Protein AF-0000000072493340 (afdb_homodimer)

Foldseek 3Di:
DPDQFAADFCQQQCLLQFHFHLFFAADEAPRFDLLDPVSVVVCVVDPLVRLQQALVSQLVSQCVNVVPAVHQETETRHDQQLQVVQQQWDWDQDPPFGIFTPADADLVCCVVRTNLVGDLCVSNVSSLSSLLVNSNVCSNHHAYEYEHEALVVNNLCRHVRGDDPQSVRVVVCCVPPVPSLVVSNVSVLVSRLVVQLSNQVSGHQEYEYEQPCLLNDDPVCCVRRGLVSVQVSQVSSQVVCVVVVTDDHAYEYENENPPVCLLVQLPCVSHPHQEYEAEPVDFLQNSCVSNVSSHAYEDYAALCLLVDPLVSLLVSLLVVCVSNAGTSYHYYHNHHHDSNRNVVSVNSNNVSSRVNRSVRSD/DPDFFAADFCQVQCLLQFHFHLFFAADEFPRQDLLDPVSVVVCVVDPLVRLQQALVSQLVSQCVNVVPAVHQETETRHDQQLQVVQQQWDWDQDPPFGIFTPADADLVCCVVRTNLVGDLCVSNVSSLSSLLVNSNVCSNHHAYEYEHEALVVNNLCRHVRGDDPQSVRVVVCCVVPVPSLVVSNVSVLVSRLVVQLSNQVSGHQEYEYEQPCLLNDDPVCCVRRGLVSVQVSQVSSQVVCVVVVTDDHAYEYENENPPVCLLVQLPCVRHPHQEYEAEPVDFLQNSCVSNVSSHAYEDYAALCLLVDPLVSSLVSLLVVCVSNAGTSYHYYHNHHHDSNRNVVSVNSNNVSSRVNRSVRSD

Organism: Sarcoptes scabiei (NCBI:txid52283)

Radius of gyration: 26.48 Å; Cα contacts (8 Å, |Δi|>4): 1465; chains: 2; bounding box: 56×81×61 Å

Secondary structure (DSSP, 8-state):
---PPPPS--HHHHHHTT---SS--B--TT-SSTTSHHHHHHHHHS-HHHHHH-HHHHHHHHHHHHHHS--S-EE----TTHHHHHTT--EEEETTTEEEE----STTHHHHHS-TT--HHHHTHHHHHHHHHHHHHTTTSS-EEEEEE-HHHHHHHHHHSB--SS-HHHHHHHHH-HHHHHHHHHHHHHHHHHHHHHHHHHT-SEEEEEETTGGGS-HHHHIIIIIHHHHHHHHHHHHHHHHTT-----EEEEETT-GGGHHHHH-TTT---SEEE--TTS-HHHHHHHHTTSSEEEEEE-GGGGGS-HHHHHHHHHHHHHHH-SSSEEEEESSPPPTTS-HHHHHHHHHHHHHHHHHHH-/---PPPPS--HHHHHHTT---SS--B--TT-SSTTSHHHHHHHHHS-HHHHHH-HHHHHHHHHHHHHHS--S-EE----TTHHHHHTT--EEEETTTEEEE----STTHHHHHS-TT--HHHHTHHHHHHHHHHHHHTTTSS-EEEEEE-HHHHHHHHHHSB--SS-HHHHHHHHH-HHHHHHHHHHHHHHHHHHHHHHHHHT-SEEEEEETTGGGS-HHHHIIIIIHHHHHHHHHHHHHHHHTT-----EEEEETT-GGGHHHHH-TTT---SEEE--TTS-HHHHHHHHTTSSEEEEEE-GGGGGS-HHHHHHHHHHHHHHH-SSSEEEEESSPPPTTS-HHHHHHHHHHHHHHHHHHH-

InterPro domains:
  IPR000257 Uroporphyrinogen decarboxylase (URO-D) [PF01208] (8-356)
  IPR000257 Uroporphyrinogen decarboxylase (URO-D) [PS00906] (25-34)
  IPR000257 Uroporphyrinogen decarboxylase (URO-D) [PS00907] (145-161)
  IPR006361 Uroporphyrinogen decarboxylase HemE [MF_00218] (9-357)
  IPR006361 Uroporphyrinogen decarboxylase HemE [TIGR01464] (12-355)
  IPR006361 Uroporphyrinogen decarboxylase HemE [cd00717] (13-355)
  IPR038071 UROD/MetE-like superfamily [G3DSA:3.20.20.210] (1-362)
  IPR038071 UROD/MetE-like superfamily [SSF51726] (4-359)

Solvent-accessible surface area (backbone atoms only — not comparable to full-atom values): 36366 Å² total; per-residue (Å²): 130,87,81,70,51,66,74,72,35,58,53,42,61,36,18,34,75,55,37,88,48,81,40,32,26,36,43,56,48,60,58,59,43,61,33,35,70,69,44,45,56,52,49,76,78,35,54,72,64,54,30,36,59,30,28,70,48,14,26,51,46,32,49,52,45,59,76,75,34,91,54,37,42,38,51,66,45,68,65,58,59,55,59,55,35,53,28,56,39,57,68,46,80,40,87,98,75,42,58,38,33,69,41,46,87,49,77,71,37,59,71,73,54,38,43,82,82,56,56,63,65,70,64,44,40,38,52,33,50,15,38,35,51,34,40,52,71,45,58,10,56,36,43,37,28,34,70,41,42,27,40,46,36,45,50,37,34,44,35,55,17,26,87,66,98,67,49,58,59,38,44,31,38,54,51,62,36,47,67,58,48,51,51,51,37,51,52,42,37,54,53,46,33,53,51,53,48,47,32,42,76,29,47,30,52,30,36,35,37,38,26,70,54,39,52,74,40,26,58,68,55,34,47,69,63,35,48,55,54,53,29,49,37,36,47,51,34,52,52,49,29,56,75,69,69,44,77,90,54,50,31,32,39,31,46,36,64,36,70,72,42,48,60,66,70,29,38,51,87,72,31,57,52,25,24,40,38,41,31,39,50,55,54,51,63,58,51,50,61,59,28,63,80,58,36,11,40,30,25,30,45,50,42,50,49,47,56,23,55,63,68,59,34,36,49,53,39,39,52,51,43,63,56,57,46,54,65,27,30,35,43,27,38,27,46,50,56,54,54,84,39,56,56,67,40,52,43,44,51,53,52,28,40,41,54,46,24,35,57,72,71,104,128,86,79,70,51,66,74,72,36,58,53,42,61,35,17,33,74,55,36,87,48,81,40,33,28,37,45,55,48,60,58,58,43,63,33,35,68,70,45,44,55,52,49,76,78,34,54,73,64,53,32,38,60,29,29,68,49,13,26,52,45,30,47,50,46,61,76,76,34,92,54,39,43,36,53,64,47,67,66,59,60,53,59,57,38,53,28,55,40,56,70,45,79,40,88,98,75,41,59,36,32,69,40,46,88,49,76,70,36,58,71,72,55,39,42,81,82,57,54,63,66,71,64,45,40,37,51,33,49,14,37,35,51,34,42,52,73,44,57,12,58,37,43,36,30,34,72,43,43,27,39,47,36,48,50,37,34,44,36,54,16,27,86,66,96,67,49,57,60,39,42,30,37,54,52,64,35,47,68,58,48,50,51,52,38,50,52,42,36,54,52,46,33,53,51,54,47,48,33,41,75,30,48,31,51,29,38,36,38,37,26,70,53,39,52,74,39,26,58,68,55,35,48,70,63,35,47,55,53,54,28,50,37,37,49,50,35,53,51,50,28,56,74,67,71,45,77,90,51,50,32,32,39,32,46,37,65,36,72,71,41,50,58,67,68,30,37,53,89,72,31,54,52,25,25,39,38,42,32,39,50,55,55,50,64,58,51,51,62,60,28,62,81,59,34,11,40,31,25,30,47,50,44,50,49,47,56,24,54,64,69,58,34,36,49,54,38,40,51,51,43,64,57,58,46,55,63,26,28,35,42,28,36,26,45,51,57,55,55,84,38,56,55,68,39,52,42,41,51,52,48,28,38,42,53,47,26,35,56,71,71,104

Sequence (724 aa):
MSEFPQLKNDTIIKAAFGEKTPYVPVWIMRQAGRYLPEFRELRQHHSFFDICETPELACQATLMPLRRFALDAAIIFCDILVIPKALGLNVRMVEGIGPVVDALENPSQIKTKLKLENDIDTELDYVYKAITLARHSLEGSVPLIGFAGSPFTLMSYMIEGQGSKTLSKVKRWLYQHPDECHQLLNLLTERIIQFLVSQVRAGAQLLQIFESNAFHLGPKQFNEFSMIYLNKISISVREKLQNDGLSNVPLILFAKGAHYALEALCDDSIHQYNVIGIDWTIAPEQAKTIANNRVTLQGNLDPCALYANQDDLDYLVEEMVNQFGTNRYIANLGHGIYPDVPWEHVTTFVNAVHKYSKRLNNMSEFPQLKNDTIIKAAFGEKTPYVPVWIMRQAGRYLPEFRELRQHHSFFDICETPELACQATLMPLRRFALDAAIIFCDILVIPKALGLNVRMVEGIGPVVDALENPSQIKTKLKLENDIDTELDYVYKAITLARHSLEGSVPLIGFAGSPFTLMSYMIEGQGSKTLSKVKRWLYQHPDECHQLLNLLTERIIQFLVSQVRAGAQLLQIFESNAFHLGPKQFNEFSMIYLNKISISVREKLQNDGLSNVPLILFAKGAHYALEALCDDSIHQYNVIGIDWTIAPEQAKTIANNRVTLQGNLDPCALYANQDDLDYLVEEMVNQFGTNRYIANLGHGIYPDVPWEHVTTFVNAVHKYSKRLNN

pLDDT: mean 97.13, std 4.64, range [38.53, 98.94]

Structure (mmCIF, N/CA/C/O backbone):
data_AF-0000000072493340-model_v1
#
loop_
_entity.id
_entity.type
_entity.pdbx_description
1 polymer 'Uroporphyrinogen decarboxylase'
#
loop_
_atom_site.group_PDB
_atom_site.id
_atom_site.type_symbol
_atom_site.label_atom_id
_atom_site.label_alt_id
_atom_site.label_comp_id
_atom_site.label_asym_id
_atom_site.label_entity_id
_atom_site.label_seq_id
_atom_site.pdbx_PDB_ins_code
_atom_site.Cartn_x
_atom_site.Cartn_y
_atom_site.Cartn_z
_atom_site.occupancy
_atom_site.B_iso_or_equiv
_atom_site.auth_seq_id
_atom_site.auth_comp_id
_atom_site.auth_asym_id
_atom_site.auth_atom_id
_atom_site.pdbx_PDB_model_num
ATOM 1 N N . MET A 1 1 ? -1.905 -41.156 -21.438 1 39.22 1 MET A N 1
ATOM 2 C CA . MET A 1 1 ? -1.564 -39.875 -20.844 1 39.22 1 MET A CA 1
ATOM 3 C C . MET A 1 1 ? -0.053 -39.719 -20.703 1 39.22 1 MET A C 1
ATOM 5 O O . MET A 1 1 ? 0.602 -40.531 -20.062 1 39.22 1 MET A O 1
ATOM 9 N N . SER A 1 2 ? 0.597 -39.219 -21.688 1 50.75 2 SER A N 1
ATOM 10 C CA . SER A 1 2 ? 2.043 -39.188 -21.875 1 50.75 2 SER A CA 1
ATOM 11 C C . SER A 1 2 ? 2.766 -38.75 -20.609 1 50.75 2 SER A C 1
ATOM 13 O O . SER A 1 2 ? 2.359 -37.781 -19.969 1 50.75 2 SER A O 1
ATOM 15 N N . GLU A 1 3 ? 3.578 -39.562 -19.875 1 83.19 3 GLU A N 1
ATOM 16 C CA . GLU A 1 3 ? 4.328 -39.531 -18.625 1 83.19 3 GLU A CA 1
ATOM 17 C C . GLU A 1 3 ? 5.297 -38.344 -18.609 1 83.19 3 GLU A C 1
ATOM 19 O O . GLU A 1 3 ? 6.043 -38.125 -19.578 1 83.19 3 GLU A O 1
ATOM 24 N N . PHE A 1 4 ? 5.051 -37.188 -17.906 1 94.81 4 PHE A N 1
ATOM 25 C CA . PHE A 1 4 ? 5.957 -36.062 -17.703 1 94.81 4 PHE A CA 1
ATOM 26 C C . PHE A 1 4 ? 7.328 -36.562 -17.25 1 94.81 4 PHE A C 1
ATOM 28 O O . PHE A 1 4 ? 7.434 -37.594 -16.609 1 94.81 4 PHE A O 1
ATOM 35 N N . PRO A 1 5 ? 8.352 -35.906 -17.75 1 96.44 5 PRO A N 1
ATOM 36 C CA . PRO A 1 5 ? 9.68 -36.25 -17.25 1 96.44 5 PRO A CA 1
ATOM 37 C C . PRO A 1 5 ? 9.75 -36.281 -15.727 1 96.44 5 PRO A C 1
ATOM 39 O O . PRO A 1 5 ? 9.086 -35.5 -15.055 1 96.44 5 PRO A O 1
ATOM 42 N N . GLN A 1 6 ? 10.633 -37.156 -15.297 1 96.19 6 GLN A N 1
ATOM 43 C CA . GLN A 1 6 ? 10.797 -37.312 -13.852 1 96.19 6 GLN A CA 1
ATOM 44 C C . GLN A 1 6 ? 11.477 -36.062 -13.258 1 96.19 6 GLN A C 1
ATOM 46 O O . GLN A 1 6 ? 12.438 -35.562 -13.828 1 96.19 6 GLN A O 1
ATOM 51 N N . LEU A 1 7 ? 10.992 -35.719 -12.164 1 96.75 7 LEU A N 1
ATOM 52 C CA . LEU A 1 7 ? 11.531 -34.531 -11.484 1 96.75 7 LEU A CA 1
ATOM 53 C C . LEU A 1 7 ? 12.914 -34.812 -10.906 1 96.75 7 LEU A C 1
ATOM 55 O O . LEU A 1 7 ? 13.109 -35.844 -10.219 1 96.75 7 LEU A O 1
ATOM 59 N N . LYS A 1 8 ? 13.859 -33.969 -11.133 1 97.81 8 LYS A N 1
ATOM 60 C CA . LYS A 1 8 ? 15.234 -34.094 -10.664 1 97.81 8 LYS A CA 1
ATOM 61 C C . LYS A 1 8 ? 15.5 -33.219 -9.445 1 97.81 8 LYS A C 1
ATOM 63 O O . LYS A 1 8 ? 16.281 -33.594 -8.57 1 97.81 8 LYS A O 1
ATOM 68 N N . ASN A 1 9 ? 14.938 -32.031 -9.359 1 98.25 9 ASN A N 1
ATOM 69 C CA . ASN A 1 9 ? 14.969 -31.125 -8.219 1 98.25 9 ASN A CA 1
ATOM 70 C C . ASN A 1 9 ? 13.578 -30.906 -7.641 1 98.25 9 ASN A C 1
ATOM 72 O O . ASN A 1 9 ? 12.75 -30.219 -8.25 1 98.25 9 ASN A O 1
ATOM 76 N N . ASP A 1 10 ? 13.328 -31.469 -6.484 1 98.12 10 ASP A N 1
ATOM 77 C CA . ASP A 1 10 ? 12.016 -31.328 -5.855 1 98.12 10 ASP A CA 1
ATOM 78 C C . ASP A 1 10 ? 12.117 -30.562 -4.539 1 98.12 10 ASP A C 1
ATOM 80 O O . ASP A 1 10 ? 11.258 -30.703 -3.67 1 98.12 10 ASP A O 1
ATOM 84 N N . THR A 1 11 ? 13.242 -29.797 -4.332 1 98.75 11 THR A N 1
ATOM 85 C CA . THR A 1 11 ? 13.547 -29.109 -3.074 1 98.75 11 THR A CA 1
ATOM 86 C C . THR A 1 11 ? 12.414 -28.172 -2.68 1 98.75 11 THR A C 1
ATOM 88 O O . THR A 1 11 ? 12.008 -28.141 -1.516 1 98.75 11 THR A O 1
ATOM 91 N N . ILE A 1 12 ? 11.836 -27.5 -3.631 1 98.94 12 ILE A N 1
ATOM 92 C CA . ILE A 1 12 ? 10.82 -26.5 -3.309 1 98.94 12 ILE A CA 1
ATOM 93 C C . ILE A 1 12 ? 9.523 -27.203 -2.914 1 98.94 12 ILE A C 1
ATOM 95 O O . ILE A 1 12 ? 8.789 -26.719 -2.047 1 98.94 12 ILE A O 1
ATOM 99 N N . ILE A 1 13 ? 9.211 -28.328 -3.516 1 98.88 13 ILE A N 1
ATOM 100 C CA . ILE A 1 13 ? 8.023 -29.094 -3.164 1 98.88 13 ILE A CA 1
ATOM 101 C C . ILE A 1 13 ? 8.148 -29.625 -1.737 1 98.88 13 ILE A C 1
ATOM 103 O O . ILE A 1 13 ? 7.219 -29.516 -0.939 1 98.88 13 ILE A O 1
ATOM 107 N N . LYS A 1 14 ? 9.328 -30.141 -1.438 1 98.81 14 LYS A N 1
ATOM 108 C CA . LYS A 1 14 ? 9.594 -30.625 -0.087 1 98.81 14 LYS A CA 1
ATOM 109 C C . LYS A 1 14 ? 9.461 -29.5 0.936 1 98.81 14 LYS A C 1
ATOM 111 O O . LYS A 1 14 ? 8.805 -29.672 1.967 1 98.81 14 LYS A O 1
ATOM 116 N N . ALA A 1 15 ? 10.023 -28.344 0.643 1 98.88 15 ALA A N 1
ATOM 117 C CA . ALA A 1 15 ? 9.93 -27.203 1.539 1 98.88 15 ALA A CA 1
ATOM 118 C C . ALA A 1 15 ? 8.477 -26.781 1.736 1 98.88 15 ALA A C 1
ATOM 120 O O . ALA A 1 15 ? 8.062 -26.469 2.855 1 98.88 15 ALA A O 1
ATOM 121 N N . ALA A 1 16 ? 7.715 -26.781 0.652 1 98.88 16 ALA A N 1
ATOM 122 C CA . ALA A 1 16 ? 6.316 -26.375 0.698 1 98.88 16 ALA A CA 1
ATOM 123 C C . ALA A 1 16 ? 5.508 -27.266 1.632 1 98.88 16 ALA A C 1
ATOM 125 O O . ALA A 1 16 ? 4.625 -26.797 2.348 1 98.88 16 ALA A O 1
ATOM 126 N N . PHE A 1 17 ? 5.867 -28.5 1.64 1 98.44 17 PHE A N 1
ATOM 127 C CA . PHE A 1 17 ? 5.145 -29.469 2.473 1 98.44 17 PHE A CA 1
ATOM 128 C C . PHE A 1 17 ? 5.762 -29.531 3.865 1 98.44 17 PHE A C 1
ATOM 130 O O . PHE A 1 17 ? 5.328 -30.328 4.699 1 98.44 17 PHE A O 1
ATOM 137 N N . GLY A 1 18 ? 6.801 -28.781 4.152 1 98.12 18 GLY A N 1
ATOM 138 C CA . GLY A 1 18 ? 7.379 -28.672 5.48 1 98.12 18 GLY A CA 1
ATOM 139 C C . GLY A 1 18 ? 8.445 -29.703 5.758 1 98.12 18 GLY A C 1
ATOM 140 O O . GLY A 1 18 ? 8.82 -29.938 6.91 1 98.12 18 GLY A O 1
ATOM 141 N N . GLU A 1 19 ? 8.945 -30.312 4.707 1 98.25 19 GLU A N 1
ATOM 142 C CA . GLU A 1 19 ? 10.016 -31.297 4.859 1 98.25 19 GLU A CA 1
ATOM 143 C C . GLU A 1 19 ? 11.383 -30.609 4.938 1 98.25 19 GLU A C 1
ATOM 145 O O . GLU A 1 19 ? 11.539 -29.484 4.469 1 98.25 19 GLU A O 1
ATOM 150 N N . LYS A 1 20 ? 12.32 -31.312 5.523 1 97.31 20 LYS A N 1
ATOM 151 C CA . LYS A 1 20 ? 13.688 -30.781 5.559 1 97.31 20 LYS A CA 1
ATOM 152 C C . LYS A 1 20 ? 14.312 -30.781 4.168 1 97.31 20 LYS A C 1
ATOM 154 O O . LYS A 1 20 ? 14.109 -31.719 3.389 1 97.31 20 LYS A O 1
ATOM 159 N N . THR A 1 21 ? 15.031 -29.75 3.898 1 98.19 21 THR A N 1
ATOM 160 C CA . THR A 1 21 ? 15.695 -29.609 2.605 1 98.19 21 THR A CA 1
ATOM 161 C C . THR A 1 21 ? 17.188 -29.328 2.787 1 98.19 21 THR A C 1
ATOM 163 O O . THR A 1 21 ? 17.594 -28.797 3.822 1 98.19 21 THR A O 1
ATOM 166 N N . PRO A 1 22 ? 18 -29.766 1.813 1 97.88 22 PRO A N 1
ATOM 167 C CA . PRO A 1 22 ? 19.438 -29.531 1.929 1 97.88 22 PRO A CA 1
ATOM 168 C C . PRO A 1 22 ? 19.797 -28.047 1.869 1 97.88 22 PRO A C 1
ATOM 170 O O . PRO A 1 22 ? 20.891 -27.656 2.291 1 97.88 22 PRO A O 1
ATOM 173 N N . TYR A 1 23 ? 18.953 -27.203 1.361 1 98.62 23 TYR A N 1
ATOM 174 C CA . TYR A 1 23 ? 19.062 -25.75 1.282 1 98.62 23 TYR A CA 1
ATOM 175 C C . TYR A 1 23 ? 17.703 -25.125 1.084 1 98.62 23 TYR A C 1
ATOM 177 O O . TYR A 1 23 ? 16.703 -25.812 0.841 1 98.62 23 TYR A O 1
ATOM 185 N N . VAL A 1 24 ? 17.641 -23.828 1.28 1 98.88 24 VAL A N 1
ATOM 186 C CA . VAL A 1 24 ? 16.391 -23.094 1.06 1 98.88 24 VAL A CA 1
ATOM 187 C C . VAL A 1 24 ? 16.156 -22.922 -0.438 1 98.88 24 VAL A C 1
ATOM 189 O O . VAL A 1 24 ? 17 -22.391 -1.152 1 98.88 24 VAL A O 1
ATOM 192 N N . PRO A 1 25 ? 15.055 -23.484 -0.966 1 98.94 25 PRO A N 1
ATOM 193 C CA . PRO A 1 25 ? 14.75 -23.25 -2.381 1 98.94 25 PRO A CA 1
ATOM 194 C C . PRO A 1 25 ? 14.383 -21.797 -2.672 1 98.94 25 PRO A C 1
ATOM 196 O O . PRO A 1 25 ? 13.914 -21.078 -1.78 1 98.94 25 PRO A O 1
ATOM 199 N N . VAL A 1 26 ? 14.617 -21.375 -3.924 1 98.94 26 VAL A N 1
ATOM 200 C CA . VAL A 1 26 ? 14.406 -19.969 -4.285 1 98.94 26 VAL A CA 1
ATOM 201 C C . VAL A 1 26 ? 13.766 -19.891 -5.664 1 98.94 26 VAL A C 1
ATOM 203 O O . VAL A 1 26 ? 14.109 -20.656 -6.566 1 98.94 26 VAL A O 1
ATOM 206 N N . TRP A 1 27 ? 12.75 -19.094 -5.824 1 98.81 27 TRP A N 1
ATOM 207 C CA . TRP A 1 27 ? 12.219 -18.578 -7.086 1 98.81 27 TRP A CA 1
ATOM 208 C C . TRP A 1 27 ? 11.797 -17.125 -6.949 1 98.81 27 TRP A C 1
ATOM 210 O O . TRP A 1 27 ? 11.906 -16.531 -5.871 1 98.81 27 TRP A O 1
ATOM 220 N N . ILE A 1 28 ? 11.406 -16.438 -8.078 1 98.25 28 ILE A N 1
ATOM 221 C CA . ILE A 1 28 ? 11.141 -15 -8.008 1 98.25 28 ILE A CA 1
ATOM 222 C C . ILE A 1 28 ? 9.844 -14.68 -8.742 1 98.25 28 ILE A C 1
ATOM 224 O O . ILE A 1 28 ? 9.578 -15.227 -9.812 1 98.25 28 ILE A O 1
ATOM 228 N N . MET A 1 29 ? 9.016 -13.828 -8.102 1 97.75 29 MET A N 1
ATOM 229 C CA . MET A 1 29 ? 7.832 -13.32 -8.797 1 97.75 29 MET A CA 1
ATOM 230 C C . MET A 1 29 ? 8.227 -12.383 -9.93 1 97.75 29 MET A C 1
ATOM 232 O O . MET A 1 29 ? 9.156 -11.578 -9.789 1 97.75 29 MET A O 1
ATOM 236 N N . ARG A 1 30 ? 7.473 -12.477 -11 1 96.81 30 ARG A N 1
ATOM 237 C CA . ARG A 1 30 ? 7.844 -11.828 -12.258 1 96.81 30 ARG A CA 1
ATOM 238 C C . ARG A 1 30 ? 9.18 -12.359 -12.766 1 96.81 30 ARG A C 1
ATOM 240 O O . ARG A 1 30 ? 10.07 -11.586 -13.117 1 96.81 30 ARG A O 1
ATOM 247 N N . GLN A 1 31 ? 9.156 -13.656 -12.805 1 97.62 31 GLN A N 1
ATOM 248 C CA . GLN A 1 31 ? 10.398 -14.383 -13.047 1 97.62 31 GLN A CA 1
ATOM 249 C C . GLN A 1 31 ? 10.938 -14.109 -14.445 1 97.62 31 GLN A C 1
ATOM 251 O O . GLN A 1 31 ? 12.141 -13.914 -14.625 1 97.62 31 GLN A O 1
ATOM 256 N N . ALA A 1 32 ? 10.117 -14.195 -15.375 1 96.62 32 ALA A N 1
ATOM 257 C CA . ALA A 1 32 ? 10.445 -13.711 -16.703 1 96.62 32 ALA A CA 1
ATOM 258 C C . ALA A 1 32 ? 9.914 -12.289 -16.922 1 96.62 32 ALA A C 1
ATOM 260 O O . ALA A 1 32 ? 8.742 -12.016 -16.656 1 96.62 32 ALA A O 1
ATOM 261 N N . GLY A 1 33 ? 10.797 -11.484 -17.359 1 94.19 33 GLY A N 1
ATOM 262 C CA . GLY A 1 33 ? 10.344 -10.117 -17.578 1 94.19 33 GLY A CA 1
ATOM 263 C C . GLY A 1 33 ? 11.406 -9.227 -18.188 1 94.19 33 GLY A C 1
ATOM 264 O O . GLY A 1 33 ? 12.445 -9.711 -18.641 1 94.19 33 GLY A O 1
ATOM 265 N N . ARG A 1 34 ? 11.227 -7.93 -18.234 1 94 34 ARG A N 1
ATOM 266 C CA . ARG A 1 34 ? 11.969 -6.922 -18.984 1 94 34 ARG A CA 1
ATOM 267 C C . ARG A 1 34 ? 13.367 -6.723 -18.406 1 94 34 ARG A C 1
ATOM 269 O O . ARG A 1 34 ? 14.227 -6.125 -19.047 1 94 34 ARG A O 1
ATOM 276 N N . TYR A 1 35 ? 13.562 -7.215 -17.141 1 97.06 35 TYR A N 1
ATOM 277 C CA . TYR A 1 35 ? 14.914 -7.109 -16.594 1 97.06 35 TYR A CA 1
ATOM 278 C C . TYR A 1 35 ? 15.875 -8.039 -17.328 1 97.06 35 TYR A C 1
ATOM 280 O O . TYR A 1 35 ? 17.094 -7.902 -17.203 1 97.06 35 TYR A O 1
ATOM 288 N N . LEU A 1 36 ? 15.32 -8.977 -18.125 1 97.75 36 LEU A N 1
ATOM 289 C CA . LEU A 1 36 ? 16.109 -9.898 -18.922 1 97.75 36 LEU A CA 1
ATOM 290 C C . LEU A 1 36 ? 16.281 -9.375 -20.359 1 97.75 36 LEU A C 1
ATOM 292 O O . LEU A 1 36 ? 15.281 -9.078 -21.031 1 97.75 36 LEU A O 1
ATOM 296 N N . PRO A 1 37 ? 17.484 -9.32 -20.859 1 97 37 PRO A N 1
ATOM 297 C CA . PRO A 1 37 ? 17.703 -8.859 -22.234 1 97 37 PRO A CA 1
ATOM 298 C C . PRO A 1 37 ? 17 -9.742 -23.266 1 97 37 PRO A C 1
ATOM 300 O O . PRO A 1 37 ? 16.453 -9.234 -24.25 1 97 37 PRO A O 1
ATOM 303 N N . GLU A 1 38 ? 17.031 -11.031 -23.094 1 97.19 38 GLU A N 1
ATOM 304 C CA . GLU A 1 38 ? 16.406 -11.945 -24.047 1 97.19 38 GLU A CA 1
ATOM 305 C C . GLU A 1 38 ? 14.898 -11.758 -24.062 1 97.19 38 GLU A C 1
ATOM 307 O O . GLU A 1 38 ? 14.258 -11.953 -25.109 1 97.19 38 GLU A O 1
ATOM 312 N N . PHE A 1 39 ? 14.352 -11.43 -22.938 1 97.5 39 PHE A N 1
ATOM 313 C CA . PHE A 1 39 ? 12.914 -11.164 -22.922 1 97.5 39 PHE A CA 1
ATOM 314 C C . PHE A 1 39 ? 12.594 -9.883 -23.672 1 97.5 39 PHE A C 1
ATOM 316 O O . PHE A 1 39 ? 11.602 -9.82 -24.406 1 97.5 39 PHE A O 1
ATOM 323 N N . ARG A 1 40 ? 13.383 -8.867 -23.453 1 96.38 40 ARG A N 1
ATOM 324 C CA . ARG A 1 40 ? 13.203 -7.629 -24.203 1 96.38 40 ARG A CA 1
ATOM 325 C C . ARG A 1 40 ? 13.266 -7.883 -25.703 1 96.38 40 ARG A C 1
ATOM 327 O O . ARG A 1 40 ? 12.5 -7.293 -26.469 1 96.38 40 ARG A O 1
ATOM 334 N N . GLU A 1 41 ? 14.148 -8.703 -26.047 1 97 41 GLU A N 1
ATOM 335 C CA . GLU A 1 41 ? 14.258 -9.07 -27.469 1 97 41 GLU A CA 1
ATOM 336 C C . GLU A 1 41 ? 12.984 -9.758 -27.953 1 97 41 GLU A C 1
ATOM 338 O O . GLU A 1 41 ? 12.484 -9.445 -29.031 1 97 41 GLU A O 1
ATOM 343 N N . LEU A 1 42 ? 12.492 -10.711 -27.156 1 97.12 42 LEU A N 1
ATOM 344 C CA . LEU A 1 42 ? 11.258 -11.406 -27.5 1 97.12 42 LEU A CA 1
ATOM 345 C C . LEU A 1 42 ? 10.102 -10.422 -27.641 1 97.12 42 LEU A C 1
ATOM 347 O O . LEU A 1 42 ? 9.289 -10.555 -28.562 1 97.12 42 LEU A O 1
ATOM 351 N N . ARG A 1 43 ? 10.07 -9.406 -26.859 1 94.75 43 ARG A N 1
ATOM 352 C CA . ARG A 1 43 ? 9 -8.414 -26.812 1 94.75 43 ARG A CA 1
ATOM 353 C C . ARG A 1 43 ? 9.062 -7.484 -28.016 1 94.75 43 ARG A C 1
ATOM 355 O O . ARG A 1 43 ? 8.062 -6.855 -28.375 1 94.75 43 ARG A O 1
ATOM 362 N N . GLN A 1 44 ? 10.195 -7.336 -28.609 1 95.38 44 GLN A N 1
ATOM 363 C CA . GLN A 1 44 ? 10.328 -6.523 -29.812 1 95.38 44 GLN A CA 1
ATOM 364 C C . GLN A 1 44 ? 9.523 -7.117 -30.953 1 95.38 44 GLN A C 1
ATOM 366 O O . GLN A 1 44 ? 9.062 -6.387 -31.844 1 95.38 44 GLN A O 1
ATOM 371 N N . HIS A 1 45 ? 9.281 -8.414 -30.828 1 96 45 HIS A N 1
ATOM 372 C CA . HIS A 1 45 ? 8.688 -9.086 -31.969 1 96 45 HIS A CA 1
ATOM 373 C C . HIS A 1 45 ? 7.27 -9.555 -31.656 1 96 45 HIS A C 1
ATOM 375 O O . HIS A 1 45 ? 6.527 -9.945 -32.562 1 96 45 HIS A O 1
ATOM 381 N N . HIS A 1 46 ? 7.016 -9.586 -30.406 1 96.06 46 HIS A N 1
ATOM 382 C CA . HIS A 1 46 ? 5.715 -10.094 -29.984 1 96.06 46 HIS A CA 1
ATOM 383 C C . HIS A 1 46 ? 5.094 -9.203 -28.922 1 96.06 46 HIS A C 1
ATOM 385 O O . HIS A 1 46 ? 5.797 -8.703 -28.031 1 96.06 46 HIS A O 1
ATOM 391 N N . SER A 1 47 ? 3.797 -8.992 -29.062 1 93.88 47 SER A N 1
ATOM 392 C CA . SER A 1 47 ? 3.098 -8.305 -27.984 1 93.88 47 SER A CA 1
ATOM 393 C C . SER A 1 47 ? 2.975 -9.188 -26.75 1 93.88 47 SER A C 1
ATOM 395 O O . SER A 1 47 ? 3.145 -10.406 -26.828 1 93.88 47 SER A O 1
ATOM 397 N N . PHE A 1 48 ? 2.682 -8.578 -25.688 1 93.12 48 PHE A N 1
ATOM 398 C CA . PHE A 1 48 ? 2.586 -9.289 -24.422 1 93.12 48 PHE A CA 1
ATOM 399 C C . PHE A 1 48 ? 1.562 -10.414 -24.5 1 93.12 48 PHE A C 1
ATOM 401 O O . PHE A 1 48 ? 1.855 -11.555 -24.141 1 93.12 48 PHE A O 1
ATOM 408 N N . PHE A 1 49 ? 0.386 -10.188 -24.969 1 92.5 49 PHE A N 1
ATOM 409 C CA . PHE A 1 49 ? -0.661 -11.203 -24.984 1 92.5 49 PHE A CA 1
ATOM 410 C C . PHE A 1 49 ? -0.416 -12.227 -26.078 1 92.5 49 PHE A C 1
ATOM 412 O O . PHE A 1 49 ? -0.84 -13.383 -25.969 1 92.5 49 PHE A O 1
ATOM 419 N N . ASP A 1 50 ? 0.315 -11.812 -27.062 1 95.25 50 ASP A N 1
ATOM 420 C CA . ASP A 1 50 ? 0.747 -12.805 -28.031 1 95.25 50 ASP A CA 1
ATOM 421 C C . ASP A 1 50 ? 1.612 -13.883 -27.391 1 95.25 50 ASP A C 1
ATOM 423 O O . ASP A 1 50 ? 1.453 -15.07 -27.672 1 95.25 50 ASP A O 1
ATOM 427 N N . ILE A 1 51 ? 2.477 -13.406 -26.562 1 96.94 51 ILE A N 1
ATOM 428 C CA . ILE A 1 51 ? 3.357 -14.344 -25.875 1 96.94 51 ILE A CA 1
ATOM 429 C C . ILE A 1 51 ? 2.537 -15.234 -24.938 1 96.94 51 ILE A C 1
ATOM 431 O O . ILE A 1 51 ? 2.705 -16.453 -24.938 1 96.94 51 ILE A O 1
ATOM 435 N N . CYS A 1 52 ? 1.605 -14.688 -24.25 1 95.62 52 CYS A N 1
ATOM 436 C CA . CYS A 1 52 ? 0.775 -15.43 -23.312 1 95.62 52 CYS A CA 1
ATOM 437 C C . CYS A 1 52 ? -0.082 -16.469 -24.047 1 95.62 52 CYS A C 1
ATOM 439 O O . CYS A 1 52 ? -0.308 -17.562 -23.531 1 95.62 52 CYS A O 1
ATOM 441 N N . GLU A 1 53 ? -0.516 -16.125 -25.25 1 97.12 53 GLU A N 1
ATOM 442 C CA . GLU A 1 53 ? -1.547 -16.906 -25.906 1 97.12 53 GLU A CA 1
ATOM 443 C C . GLU A 1 53 ? -0.934 -17.875 -26.922 1 97.12 53 GLU A C 1
ATOM 445 O O . GLU A 1 53 ? -1.653 -18.609 -27.594 1 97.12 53 GLU A O 1
ATOM 450 N N . THR A 1 54 ? 0.354 -17.844 -27.031 1 98.38 54 THR A N 1
ATOM 451 C CA . THR A 1 54 ? 1.072 -18.781 -27.891 1 98.38 54 THR A CA 1
ATOM 452 C C . THR A 1 54 ? 1.916 -19.734 -27.047 1 98.38 54 THR A C 1
ATOM 454 O O . THR A 1 54 ? 2.971 -19.359 -26.531 1 98.38 54 THR A O 1
ATOM 457 N N . PRO A 1 55 ? 1.45 -20.984 -26.984 1 98.69 55 PRO A N 1
ATOM 458 C CA . PRO A 1 55 ? 2.084 -21.938 -26.078 1 98.69 55 PRO A CA 1
ATOM 459 C C . PRO A 1 55 ? 3.602 -21.984 -26.234 1 98.69 55 PRO A C 1
ATOM 461 O O . PRO A 1 55 ? 4.332 -21.969 -25.234 1 98.69 55 PRO A O 1
ATOM 464 N N . GLU A 1 56 ? 4.113 -21.969 -27.438 1 98.69 56 GLU A N 1
ATOM 465 C CA . GLU A 1 56 ? 5.547 -22.062 -27.688 1 98.69 56 GLU A CA 1
ATOM 466 C C . GLU A 1 56 ? 6.281 -20.828 -27.156 1 98.69 56 GLU A C 1
ATOM 468 O O . GLU A 1 56 ? 7.363 -20.953 -26.578 1 98.69 56 GLU A O 1
ATOM 473 N N . LEU A 1 57 ? 5.719 -19.641 -27.328 1 98.62 57 LEU A N 1
ATOM 474 C CA . LEU A 1 57 ? 6.328 -18.406 -26.844 1 98.62 57 LEU A CA 1
ATOM 475 C C . LEU A 1 57 ? 6.285 -18.344 -25.328 1 98.62 57 LEU A C 1
ATOM 477 O O . LEU A 1 57 ? 7.262 -17.922 -24.688 1 98.62 57 LEU A O 1
ATOM 481 N N . ALA A 1 58 ? 5.137 -18.703 -24.797 1 98.69 58 ALA A N 1
ATOM 482 C CA . ALA A 1 58 ? 5.008 -18.734 -23.328 1 98.69 58 ALA A CA 1
ATOM 483 C C . ALA A 1 58 ? 6.023 -19.688 -22.703 1 98.69 58 ALA A C 1
ATOM 485 O O . ALA A 1 58 ? 6.637 -19.359 -21.688 1 98.69 58 ALA A O 1
ATOM 486 N N . CYS A 1 59 ? 6.125 -20.844 -23.344 1 98.62 59 CYS A N 1
ATOM 487 C CA . CYS A 1 59 ? 7.117 -21.812 -22.875 1 98.62 59 CYS A CA 1
ATOM 488 C C . CYS A 1 59 ? 8.523 -21.234 -22.953 1 98.62 59 CYS A C 1
ATOM 490 O O . CYS A 1 59 ? 9.297 -21.344 -22 1 98.62 59 CYS A O 1
ATOM 492 N N . GLN A 1 60 ? 8.836 -20.609 -24.062 1 98.38 60 GLN A N 1
ATOM 493 C CA . GLN A 1 60 ? 10.141 -19.984 -24.234 1 98.38 60 GLN A CA 1
ATOM 494 C C . GLN A 1 60 ? 10.422 -18.969 -23.141 1 98.38 60 GLN A C 1
ATOM 496 O O . GLN A 1 60 ? 11.492 -18.969 -22.531 1 98.38 60 GLN A O 1
ATOM 501 N N . ALA A 1 61 ? 9.477 -18.078 -22.891 1 98.62 61 ALA A N 1
ATOM 502 C CA . ALA A 1 61 ? 9.617 -17.047 -21.859 1 98.62 61 ALA A CA 1
ATOM 503 C C . ALA A 1 61 ? 9.805 -17.688 -20.484 1 98.62 61 ALA A C 1
ATOM 505 O O . ALA A 1 61 ? 10.625 -17.219 -19.688 1 98.62 61 ALA A O 1
ATOM 506 N N . THR A 1 62 ? 9.055 -18.719 -20.219 1 98.69 62 THR A N 1
ATOM 507 C CA . THR A 1 62 ? 9.094 -19.422 -18.938 1 98.69 62 THR A CA 1
ATOM 508 C C . THR A 1 62 ? 10.492 -19.953 -18.656 1 98.69 62 THR A C 1
ATOM 510 O O . THR A 1 62 ? 10.953 -19.953 -17.516 1 98.69 62 THR A O 1
ATOM 513 N N . LEU A 1 63 ? 11.172 -20.375 -19.656 1 98.44 63 LEU A N 1
ATOM 514 C CA . LEU A 1 63 ? 12.438 -21.094 -19.5 1 98.44 63 LEU A CA 1
ATOM 515 C C . LEU A 1 63 ? 13.609 -20.125 -19.453 1 98.44 63 LEU A C 1
ATOM 517 O O . LEU A 1 63 ? 14.703 -20.484 -19.016 1 98.44 63 LEU A O 1
ATOM 521 N N . MET A 1 64 ? 13.438 -18.875 -19.875 1 98.19 64 MET A N 1
ATOM 522 C CA . MET A 1 64 ? 14.516 -17.906 -20.047 1 98.19 64 MET A CA 1
ATOM 523 C C . MET A 1 64 ? 15.281 -17.703 -18.734 1 98.19 64 MET A C 1
ATOM 525 O O . MET A 1 64 ? 16.5 -17.797 -18.703 1 98.19 64 MET A O 1
ATOM 529 N N . PRO A 1 65 ? 14.57 -17.484 -17.641 1 98.31 65 PRO A N 1
ATOM 530 C CA . PRO A 1 65 ? 15.305 -17.234 -16.406 1 98.31 65 PRO A CA 1
ATOM 531 C C . PRO A 1 65 ? 16.141 -18.438 -15.953 1 98.31 65 PRO A C 1
ATOM 533 O O . PRO A 1 65 ? 17.188 -18.266 -15.328 1 98.31 65 PRO A O 1
ATOM 536 N N . LEU A 1 66 ? 15.742 -19.641 -16.281 1 98.06 66 LEU A N 1
ATOM 537 C CA . LEU A 1 66 ? 16.406 -20.844 -15.812 1 98.06 66 LEU A CA 1
ATOM 538 C C . LEU A 1 66 ? 17.719 -21.062 -16.547 1 98.06 66 LEU A C 1
ATOM 540 O O . LEU A 1 66 ? 18.578 -21.828 -16.078 1 98.06 66 LEU A O 1
ATOM 544 N N . ARG A 1 67 ? 17.828 -20.453 -17.625 1 96.62 67 ARG A N 1
ATOM 545 C CA . ARG A 1 67 ? 19.078 -20.531 -18.375 1 96.62 67 ARG A CA 1
ATOM 546 C C . ARG A 1 67 ? 20.156 -19.656 -17.734 1 96.62 67 ARG A C 1
ATOM 548 O O . ARG A 1 67 ? 21.344 -19.906 -17.922 1 96.62 67 ARG A O 1
ATOM 555 N N . ARG A 1 68 ? 19.75 -18.688 -16.953 1 96.25 68 ARG A N 1
ATOM 556 C CA . ARG A 1 68 ? 20.688 -17.734 -16.391 1 96.25 68 ARG A CA 1
ATOM 557 C C . ARG A 1 68 ? 20.906 -18 -14.898 1 96.25 68 ARG A C 1
ATOM 559 O O . ARG A 1 68 ? 22 -17.781 -14.383 1 96.25 68 ARG A O 1
ATOM 566 N N . PHE A 1 69 ? 19.875 -18.375 -14.211 1 98.19 69 PHE A N 1
ATOM 567 C CA . PHE A 1 69 ? 19.891 -18.422 -12.758 1 98.19 69 PHE A CA 1
ATOM 568 C C . PHE A 1 69 ? 19.609 -19.844 -12.266 1 98.19 69 PHE A C 1
ATOM 570 O O . PHE A 1 69 ? 18.797 -20.562 -12.859 1 98.19 69 PHE A O 1
ATOM 577 N N . ALA A 1 70 ? 20.172 -20.234 -11.164 1 98.19 70 ALA A N 1
ATOM 578 C CA . ALA A 1 70 ? 19.922 -21.547 -10.562 1 98.19 70 ALA A CA 1
ATOM 579 C C . ALA A 1 70 ? 18.672 -21.516 -9.703 1 98.19 70 ALA A C 1
ATOM 581 O O . ALA A 1 70 ? 18.734 -21.812 -8.5 1 98.19 70 ALA A O 1
ATOM 582 N N . LEU A 1 71 ? 17.547 -21.25 -10.281 1 98.81 71 LEU A N 1
ATOM 583 C CA . LEU A 1 71 ? 16.266 -21.188 -9.578 1 98.81 71 LEU A CA 1
ATOM 584 C C . LEU A 1 71 ? 15.758 -22.594 -9.273 1 98.81 71 LEU A C 1
ATOM 586 O O . LEU A 1 71 ? 16.109 -23.547 -9.961 1 98.81 71 LEU A O 1
ATOM 590 N N . ASP A 1 72 ? 14.891 -22.688 -8.312 1 98.94 72 ASP A N 1
ATOM 591 C CA . ASP A 1 72 ? 14.406 -23.984 -7.859 1 98.94 72 ASP A CA 1
ATOM 592 C C . ASP A 1 72 ? 12.984 -24.25 -8.367 1 98.94 72 ASP A C 1
ATOM 594 O O . ASP A 1 72 ? 12.383 -25.266 -8.031 1 98.94 72 ASP A O 1
ATOM 598 N N . ALA A 1 73 ? 12.445 -23.344 -9.125 1 98.88 73 ALA A N 1
ATOM 599 C CA . ALA A 1 73 ? 11.148 -23.516 -9.781 1 98.88 73 ALA A CA 1
ATOM 600 C C . ALA A 1 73 ? 11.008 -22.562 -10.961 1 98.88 73 ALA A C 1
ATOM 602 O O . ALA A 1 73 ? 11.633 -21.5 -10.992 1 98.88 73 ALA A O 1
ATOM 603 N N . ALA A 1 74 ? 10.281 -22.969 -11.898 1 98.81 74 ALA A N 1
ATOM 604 C CA . ALA A 1 74 ? 9.781 -22.094 -12.953 1 98.81 74 ALA A CA 1
ATOM 605 C C . ALA A 1 74 ? 8.32 -21.734 -12.719 1 98.81 74 ALA A C 1
ATOM 607 O O . ALA A 1 74 ? 7.551 -22.531 -12.195 1 98.81 74 ALA A O 1
ATOM 608 N N . ILE A 1 75 ? 7.938 -20.609 -13.031 1 98.88 75 ILE A N 1
ATOM 609 C CA . ILE A 1 75 ? 6.523 -20.25 -13.047 1 98.88 75 ILE A CA 1
ATOM 610 C C . ILE A 1 75 ? 6.078 -19.953 -14.477 1 98.88 75 ILE A C 1
ATOM 612 O O . ILE A 1 75 ? 6.766 -19.234 -15.211 1 98.88 75 ILE A O 1
ATOM 616 N N . ILE A 1 76 ? 5.012 -20.5 -14.875 1 98.81 76 ILE A N 1
ATOM 617 C CA . ILE A 1 76 ? 4.531 -20.391 -16.25 1 98.81 76 ILE A CA 1
ATOM 618 C C . ILE A 1 76 ? 4.32 -18.922 -16.594 1 98.81 76 ILE A C 1
ATOM 620 O O . ILE A 1 76 ? 3.811 -18.141 -15.781 1 98.81 76 ILE A O 1
ATOM 624 N N . PHE A 1 77 ? 4.777 -18.516 -17.781 1 98.56 77 PHE A N 1
ATOM 625 C CA . PHE A 1 77 ? 4.527 -17.156 -18.266 1 98.56 77 PHE A CA 1
ATOM 626 C C . PHE A 1 77 ? 3.072 -17 -18.688 1 98.56 77 PHE A C 1
ATOM 628 O O . PHE A 1 77 ? 2.619 -17.641 -19.641 1 98.56 77 PHE A O 1
ATOM 635 N N . CYS A 1 78 ? 2.432 -16.156 -17.969 1 97.19 78 CYS A N 1
ATOM 636 C CA . CYS A 1 78 ? 1.018 -15.867 -18.188 1 97.19 78 CYS A CA 1
ATOM 637 C C . CYS A 1 78 ? 0.613 -14.562 -17.516 1 97.19 78 CYS A C 1
ATOM 639 O O . CYS A 1 78 ? 1.467 -13.734 -17.203 1 97.19 78 CYS A O 1
ATOM 641 N N . ASP A 1 79 ? -0.618 -14.219 -17.547 1 95.06 79 ASP A N 1
ATOM 642 C CA . ASP A 1 79 ? -1.151 -13.047 -16.875 1 95.06 79 ASP A CA 1
ATOM 643 C C . ASP A 1 79 ? -2.34 -13.414 -15.984 1 95.06 79 ASP A C 1
ATOM 645 O O . ASP A 1 79 ? -3.092 -14.336 -16.297 1 95.06 79 ASP A O 1
ATOM 649 N N . ILE A 1 80 ? -2.518 -12.688 -14.938 1 96 80 ILE A N 1
ATOM 650 C CA . ILE A 1 80 ? -3.6 -13.008 -14.008 1 96 80 ILE A CA 1
ATOM 651 C C . ILE A 1 80 ? -4.938 -12.594 -14.617 1 96 80 ILE A C 1
ATOM 653 O O . ILE A 1 80 ? -5.996 -13.031 -14.164 1 96 80 ILE A O 1
ATOM 657 N N . LEU A 1 81 ? -4.949 -11.844 -15.727 1 97.12 81 LEU A N 1
ATOM 658 C CA . LEU A 1 81 ? -6.188 -11.297 -16.266 1 97.12 81 LEU A CA 1
ATOM 659 C C . LEU A 1 81 ? -6.727 -12.164 -17.391 1 97.12 81 LEU A C 1
ATOM 661 O O . LEU A 1 81 ? -7.633 -11.758 -18.125 1 97.12 81 LEU A O 1
ATOM 665 N N . VAL A 1 82 ? -6.215 -13.352 -17.547 1 97.25 82 VAL A N 1
ATOM 666 C CA . VAL A 1 82 ? -6.66 -14.234 -18.609 1 97.25 82 VAL A CA 1
ATOM 667 C C . VAL A 1 82 ? -8.102 -14.688 -18.359 1 97.25 82 VAL A C 1
ATOM 669 O O . VAL A 1 82 ? -8.859 -14.938 -19.297 1 97.25 82 VAL A O 1
ATOM 672 N N . ILE A 1 83 ? -8.523 -14.758 -17.078 1 97.94 83 ILE A N 1
ATOM 673 C CA . ILE A 1 83 ? -9.883 -15.195 -16.766 1 97.94 83 ILE A CA 1
ATOM 674 C C . ILE A 1 83 ? -10.875 -14.094 -17.125 1 97.94 83 ILE A C 1
ATOM 676 O O . ILE A 1 83 ? -11.852 -14.336 -17.828 1 97.94 83 ILE A O 1
ATOM 680 N N . PRO A 1 84 ? -10.633 -12.789 -16.641 1 97.88 84 PRO A N 1
ATOM 681 C CA . PRO A 1 84 ? -11.516 -11.727 -17.125 1 97.88 84 PRO A CA 1
ATOM 682 C C . PRO A 1 84 ? -11.594 -11.688 -18.656 1 97.88 84 PRO A C 1
ATOM 684 O O . PRO A 1 84 ? -12.672 -11.477 -19.203 1 97.88 84 PRO A O 1
ATOM 687 N N . LYS A 1 85 ? -10.5 -11.922 -19.297 1 96.81 85 LYS A N 1
ATOM 688 C CA . LYS A 1 85 ? -10.477 -11.961 -20.766 1 96.81 85 LYS A CA 1
ATOM 689 C C . LYS A 1 85 ? -11.336 -13.109 -21.297 1 96.81 85 LYS A C 1
ATOM 691 O O . LYS A 1 85 ? -12.102 -12.922 -22.234 1 96.81 85 LYS A O 1
ATOM 696 N N . ALA A 1 86 ? -11.211 -14.273 -20.703 1 97.25 86 ALA A N 1
ATOM 697 C CA . ALA A 1 86 ? -11.977 -15.453 -21.109 1 97.25 86 ALA A CA 1
ATOM 698 C C . ALA A 1 86 ? -13.469 -15.219 -20.891 1 97.25 86 ALA A C 1
ATOM 700 O O . ALA A 1 86 ? -14.297 -15.805 -21.594 1 97.25 86 ALA A O 1
ATOM 701 N N . LEU A 1 87 ? -13.797 -14.344 -19.984 1 97.5 87 LEU A N 1
ATOM 702 C CA . LEU A 1 87 ? -15.188 -14.031 -19.688 1 97.5 87 LEU A CA 1
ATOM 703 C C . LEU A 1 87 ? -15.711 -12.938 -20.625 1 97.5 87 LEU A C 1
ATOM 705 O O . LEU A 1 87 ? -16.844 -12.469 -20.469 1 97.5 87 LEU A O 1
ATOM 709 N N . GLY A 1 88 ? -14.906 -12.477 -21.5 1 96.44 88 GLY A N 1
ATOM 710 C CA . GLY A 1 88 ? -15.391 -11.633 -22.578 1 96.44 88 GLY A CA 1
ATOM 711 C C . GLY A 1 88 ? -14.984 -10.18 -22.422 1 96.44 88 GLY A C 1
ATOM 712 O O . GLY A 1 88 ? -15.297 -9.344 -23.281 1 96.44 88 GLY A O 1
ATOM 713 N N . LEU A 1 89 ? -14.273 -9.82 -21.375 1 97.12 89 LEU A N 1
ATOM 714 C CA . LEU A 1 89 ? -13.844 -8.438 -21.219 1 97.12 89 LEU A CA 1
ATOM 715 C C . LEU A 1 89 ? -12.648 -8.141 -22.125 1 97.12 89 LEU A C 1
ATOM 717 O O . LEU A 1 89 ? -11.789 -9 -22.328 1 97.12 89 LEU A O 1
ATOM 721 N N . ASN A 1 90 ? -12.617 -6.969 -22.609 1 96.62 90 ASN A N 1
ATOM 722 C CA . ASN A 1 90 ? -11.469 -6.508 -23.391 1 96.62 90 ASN A CA 1
ATOM 723 C C . ASN A 1 90 ? -10.297 -6.117 -22.5 1 96.62 90 ASN A C 1
ATOM 725 O O . ASN A 1 90 ? -10.383 -5.148 -21.734 1 96.62 90 ASN A O 1
ATOM 729 N N . VAL A 1 91 ? -9.25 -6.844 -22.484 1 96.31 91 VAL A N 1
ATOM 730 C CA . VAL A 1 91 ? -8.039 -6.598 -21.719 1 96.31 91 VAL A CA 1
ATOM 731 C C . VAL A 1 91 ? -6.879 -6.285 -22.656 1 96.31 91 VAL A C 1
ATOM 733 O O . VAL A 1 91 ? -6.598 -7.051 -23.578 1 96.31 91 VAL A O 1
ATOM 736 N N . ARG A 1 92 ? -6.238 -5.129 -22.5 1 95.19 92 ARG A N 1
ATOM 737 C CA . ARG A 1 92 ? -5.105 -4.707 -23.328 1 95.19 92 ARG A CA 1
ATOM 738 C C . ARG A 1 92 ? -3.916 -4.32 -22.453 1 95.19 92 ARG A C 1
ATOM 740 O O . ARG A 1 92 ? -4.09 -3.848 -21.328 1 95.19 92 ARG A O 1
ATOM 747 N N . MET A 1 93 ? -2.75 -4.625 -22.922 1 89.88 93 MET A N 1
ATOM 748 C CA . MET A 1 93 ? -1.53 -4.152 -22.266 1 89.88 93 MET A CA 1
ATOM 749 C C . MET A 1 93 ? -1.082 -2.818 -22.859 1 89.88 93 MET A C 1
ATOM 751 O O . MET A 1 93 ? -0.721 -2.742 -24.031 1 89.88 93 MET A O 1
ATOM 755 N N . VAL A 1 94 ? -1.111 -1.796 -22.016 1 88 94 VAL A N 1
ATOM 756 C CA . VAL A 1 94 ? -0.718 -0.47 -22.484 1 88 94 VAL A CA 1
ATOM 757 C C . VAL A 1 94 ? 0.656 -0.111 -21.922 1 88 94 VAL A C 1
ATOM 759 O O . VAL A 1 94 ? 0.87 -0.162 -20.703 1 88 94 VAL A O 1
ATOM 762 N N . GLU A 1 95 ? 1.545 0.184 -22.797 1 79.62 95 GLU A N 1
ATOM 763 C CA . GLU A 1 95 ? 2.912 0.51 -22.406 1 79.62 95 GLU A CA 1
ATOM 764 C C . GLU A 1 95 ? 2.941 1.67 -21.406 1 79.62 95 GLU A C 1
ATOM 766 O O . GLU A 1 95 ? 2.275 2.688 -21.625 1 79.62 95 GLU A O 1
ATOM 771 N N . GLY A 1 96 ? 3.715 1.496 -20.406 1 76.38 96 GLY A N 1
ATOM 772 C CA . GLY A 1 96 ? 3.865 2.535 -19.391 1 76.38 96 GLY A CA 1
ATOM 773 C C . GLY A 1 96 ? 2.732 2.557 -18.391 1 76.38 96 GLY A C 1
ATOM 774 O O . GLY A 1 96 ? 2.85 3.174 -17.328 1 76.38 96 GLY A O 1
ATOM 775 N N . ILE A 1 97 ? 1.655 1.939 -18.688 1 83.06 97 ILE A N 1
ATOM 776 C CA . ILE A 1 97 ? 0.49 1.952 -17.812 1 83.06 97 ILE A CA 1
ATOM 777 C C . ILE A 1 97 ? 0.268 0.558 -17.234 1 83.06 97 ILE A C 1
ATOM 779 O O . ILE A 1 97 ? 0.067 0.407 -16.016 1 83.06 97 ILE A O 1
ATOM 783 N N . GLY A 1 98 ? 0.343 -0.483 -18 1 88.38 98 GLY A N 1
ATOM 784 C CA . GLY A 1 98 ? 0.033 -1.844 -17.594 1 88.38 98 GLY A CA 1
ATOM 785 C C . GLY A 1 98 ? -1.272 -2.357 -18.172 1 88.38 98 GLY A C 1
ATOM 786 O O . GLY A 1 98 ? -1.709 -1.906 -19.219 1 88.38 98 GLY A O 1
ATOM 787 N N . PRO A 1 99 ? -1.803 -3.309 -17.578 1 93.75 99 PRO A N 1
ATOM 788 C CA . PRO A 1 99 ? -3.062 -3.857 -18.078 1 93.75 99 PRO A CA 1
ATOM 789 C C . PRO A 1 99 ? -4.227 -2.881 -17.953 1 93.75 99 PRO A C 1
ATOM 791 O O . PRO A 1 99 ? -4.383 -2.232 -16.906 1 93.75 99 PRO A O 1
ATOM 794 N N . VAL A 1 100 ? -4.957 -2.721 -18.953 1 96.38 100 VAL A N 1
ATOM 795 C CA . VAL A 1 100 ? -6.176 -1.917 -18.984 1 96.38 100 VAL A CA 1
ATOM 796 C C . VAL A 1 100 ? -7.355 -2.787 -19.406 1 96.38 100 VAL A C 1
ATOM 798 O O . VAL A 1 100 ? -7.25 -3.578 -20.359 1 96.38 100 VAL A O 1
ATOM 801 N N . VAL A 1 101 ? -8.453 -2.715 -18.719 1 97.31 101 VAL A N 1
ATOM 802 C CA . VAL A 1 101 ? -9.664 -3.496 -18.969 1 97.31 101 VAL A CA 1
ATOM 803 C C . VAL A 1 101 ? -10.836 -2.559 -19.234 1 97.31 101 VAL A C 1
ATOM 805 O O . VAL A 1 101 ? -10.961 -1.505 -18.609 1 97.31 101 VAL A O 1
ATOM 808 N N . ASP A 1 102 ? -11.625 -2.84 -20.25 1 97.06 102 ASP A N 1
ATOM 809 C CA . ASP A 1 102 ? -12.914 -2.152 -20.344 1 97.06 102 ASP A CA 1
ATOM 810 C C . ASP A 1 102 ? -13.797 -2.467 -19.141 1 97.06 102 ASP A C 1
ATOM 812 O O . ASP A 1 102 ? -14.492 -3.484 -19.125 1 97.06 102 ASP A O 1
ATOM 816 N N . ALA A 1 103 ? -13.844 -1.606 -18.203 1 97.25 103 ALA A N 1
ATOM 817 C CA . ALA A 1 103 ? -14.297 -1.851 -16.844 1 97.25 103 ALA A CA 1
ATOM 818 C C . ALA A 1 103 ? -15.805 -2.033 -16.781 1 97.25 103 ALA A C 1
ATOM 820 O O . ALA A 1 103 ? -16.531 -1.536 -17.656 1 97.25 103 ALA A O 1
ATOM 821 N N . LEU A 1 104 ? -16.25 -2.846 -15.805 1 98.25 104 LEU A N 1
ATOM 822 C CA . LEU A 1 104 ? -17.641 -2.861 -15.391 1 98.25 104 LEU A CA 1
ATOM 823 C C . LEU A 1 104 ? -18.016 -1.567 -14.672 1 98.25 104 LEU A C 1
ATOM 825 O O . LEU A 1 104 ? -17.547 -1.313 -13.562 1 98.25 104 LEU A O 1
ATOM 829 N N . GLU A 1 105 ? -18.859 -0.797 -15.227 1 96.69 105 GLU A N 1
ATOM 830 C CA . GLU A 1 105 ? -19.188 0.522 -14.695 1 96.69 105 GLU A CA 1
ATOM 831 C C . GLU A 1 105 ? -20.297 0.436 -13.641 1 96.69 105 GLU A C 1
ATOM 833 O O . GLU A 1 105 ? -20.391 1.306 -12.773 1 96.69 105 GLU A O 1
ATOM 838 N N . ASN A 1 106 ? -21.125 -0.506 -13.766 1 96.69 106 ASN A N 1
ATOM 839 C CA . ASN A 1 106 ? -22.188 -0.762 -12.805 1 96.69 106 ASN A CA 1
ATOM 840 C C . ASN A 1 106 ? -22.516 -2.25 -12.703 1 96.69 106 ASN A C 1
ATOM 842 O O . ASN A 1 106 ? -22.141 -3.029 -13.586 1 96.69 106 ASN A O 1
ATOM 846 N N . PRO A 1 107 ? -23.172 -2.686 -11.641 1 96.81 107 PRO A N 1
ATOM 847 C CA . PRO A 1 107 ? -23.391 -4.109 -11.375 1 96.81 107 PRO A CA 1
ATOM 848 C C . PRO A 1 107 ? -24.203 -4.793 -12.469 1 96.81 107 PRO A C 1
ATOM 850 O O . PRO A 1 107 ? -24.031 -5.992 -12.711 1 96.81 107 PRO A O 1
ATOM 853 N N . SER A 1 108 ? -25.047 -4.098 -13.172 1 96.81 108 SER A N 1
ATOM 854 C CA . SER A 1 108 ? -25.859 -4.703 -14.227 1 96.81 108 SER A CA 1
ATOM 855 C C . SER A 1 108 ? -24.984 -5.219 -15.359 1 96.81 108 SER A C 1
ATOM 857 O O . SER A 1 108 ? -25.375 -6.133 -16.094 1 96.81 108 SER A O 1
ATOM 859 N N . GLN A 1 109 ? -23.812 -4.688 -15.453 1 97.06 109 GLN A N 1
ATOM 860 C CA . GLN A 1 109 ? -22.906 -5.031 -16.547 1 97.06 109 GLN A CA 1
ATOM 861 C C . GLN A 1 109 ? -22.266 -6.395 -16.328 1 97.06 109 GLN A C 1
ATOM 863 O O . GLN A 1 109 ? -21.688 -6.973 -17.234 1 97.06 109 GLN A O 1
ATOM 868 N N . ILE A 1 110 ? -22.359 -6.945 -15.125 1 96.5 110 ILE A N 1
ATOM 869 C CA . ILE A 1 110 ? -21.922 -8.312 -14.883 1 96.5 110 ILE A CA 1
ATOM 870 C C . ILE A 1 110 ? -22.656 -9.273 -15.812 1 96.5 110 ILE A C 1
ATOM 872 O O . ILE A 1 110 ? -22.047 -10.125 -16.453 1 96.5 110 ILE A O 1
ATOM 876 N N . LYS A 1 111 ? -23.953 -9.047 -15.953 1 94.5 111 LYS A N 1
ATOM 877 C CA . LYS A 1 111 ? -24.781 -9.922 -16.766 1 94.5 111 LYS A CA 1
ATOM 878 C C . LYS A 1 111 ? -24.688 -9.555 -18.25 1 94.5 111 LYS A C 1
ATOM 880 O O . LYS A 1 111 ? -24.75 -10.422 -19.109 1 94.5 111 LYS A O 1
ATOM 885 N N . THR A 1 112 ? -24.453 -8.234 -18.531 1 95.25 112 THR A N 1
ATOM 886 C CA . THR A 1 112 ? -24.578 -7.789 -19.906 1 95.25 112 THR A CA 1
ATOM 887 C C . THR A 1 112 ? -23.234 -7.844 -20.625 1 95.25 112 THR A C 1
ATOM 889 O O . THR A 1 112 ? -23.172 -7.996 -21.844 1 95.25 112 THR A O 1
ATOM 892 N N . LYS A 1 113 ? -22.156 -7.711 -19.875 1 95.62 113 LYS A N 1
ATOM 893 C CA . LYS A 1 113 ? -20.844 -7.629 -20.516 1 95.62 113 LYS A CA 1
ATOM 894 C C . LYS A 1 113 ? -20.109 -8.961 -20.406 1 95.62 113 LYS A C 1
ATOM 896 O O . LYS A 1 113 ? -19.25 -9.266 -21.25 1 95.62 113 LYS A O 1
ATOM 901 N N . LEU A 1 114 ? -20.344 -9.742 -19.391 1 97 114 LEU A N 1
ATOM 902 C CA . LEU A 1 114 ? -19.609 -10.984 -19.188 1 97 114 LEU A CA 1
ATOM 903 C C . LEU A 1 114 ? -20.281 -12.141 -19.922 1 97 114 LEU A C 1
ATOM 905 O O . LEU A 1 114 ? -21.5 -12.234 -19.953 1 97 114 LEU A O 1
ATOM 909 N N . LYS A 1 115 ? -19.5 -12.914 -20.547 1 96.19 115 LYS A N 1
ATOM 910 C CA . LYS A 1 115 ? -19.984 -14.141 -21.172 1 96.19 115 LYS A CA 1
ATOM 911 C C . LYS A 1 115 ? -20.016 -15.297 -20.172 1 96.19 115 LYS A C 1
ATOM 913 O O . LYS A 1 115 ? -19.094 -16.125 -20.156 1 96.19 115 LYS A O 1
ATOM 918 N N . LEU A 1 116 ? -21.062 -15.438 -19.484 1 93.31 116 LEU A N 1
ATOM 919 C CA . LEU A 1 116 ? -21.188 -16.328 -18.344 1 93.31 116 LEU A CA 1
ATOM 920 C C . LEU A 1 116 ? -21.266 -17.781 -18.781 1 93.31 116 LEU A C 1
ATOM 922 O O . LEU A 1 116 ? -21.031 -18.703 -18 1 93.31 116 LEU A O 1
ATOM 926 N N . GLU A 1 117 ? -21.594 -18 -20.031 1 92.19 117 GLU A N 1
ATOM 927 C CA . GLU A 1 117 ? -21.766 -19.344 -20.547 1 92.19 117 GLU A CA 1
ATOM 928 C C . GLU A 1 117 ? -20.438 -19.922 -21.078 1 92.19 117 GLU A C 1
ATOM 930 O O . GLU A 1 117 ? -20.344 -21.109 -21.359 1 92.19 117 GLU A O 1
ATOM 935 N N . ASN A 1 118 ? -19.484 -19.109 -21.125 1 90.81 118 ASN A N 1
ATOM 936 C CA . ASN A 1 118 ? -18.203 -19.547 -21.641 1 90.81 118 ASN A CA 1
ATOM 937 C C . ASN A 1 118 ? -17.594 -20.641 -20.75 1 90.81 118 ASN A C 1
ATOM 939 O O . ASN A 1 118 ? -17.672 -20.562 -19.516 1 90.81 118 ASN A O 1
ATOM 943 N N . ASP A 1 119 ? -16.969 -21.578 -21.484 1 93.75 119 ASP A N 1
ATOM 944 C CA . ASP A 1 119 ? -16.188 -22.594 -20.781 1 93.75 119 ASP A CA 1
ATOM 945 C C . ASP A 1 119 ? -14.742 -22.141 -20.594 1 93.75 119 ASP A C 1
ATOM 947 O O . ASP A 1 119 ? -13.984 -22.047 -21.562 1 93.75 119 ASP A O 1
ATOM 951 N N . ILE A 1 120 ? -14.305 -21.984 -19.422 1 94.62 120 ILE A N 1
ATOM 952 C CA . ILE A 1 120 ? -13.008 -21.422 -19.078 1 94.62 120 ILE A CA 1
ATOM 953 C C . ILE A 1 120 ? -11.898 -22.312 -19.625 1 94.62 120 ILE A C 1
ATOM 955 O O . ILE A 1 120 ? -10.875 -21.828 -20.109 1 94.62 120 ILE A O 1
ATOM 959 N N . ASP A 1 121 ? -12.078 -23.609 -19.594 1 96.94 121 ASP A N 1
ATOM 960 C CA . ASP A 1 121 ? -11.039 -24.531 -20.047 1 96.94 121 ASP A CA 1
ATOM 961 C C . ASP A 1 121 ? -10.852 -24.422 -21.562 1 96.94 121 ASP A C 1
ATOM 963 O O . ASP A 1 121 ? -9.727 -24.5 -22.062 1 96.94 121 ASP A O 1
ATOM 967 N N . THR A 1 122 ? -11.961 -24.25 -22.25 1 97.38 122 THR A N 1
ATOM 968 C CA . THR A 1 122 ? -11.867 -24.062 -23.688 1 97.38 122 THR A CA 1
ATOM 969 C C . THR A 1 122 ? -11.188 -22.75 -24.031 1 97.38 122 THR A C 1
ATOM 971 O O . THR A 1 122 ? -10.312 -22.688 -24.891 1 97.38 122 THR A O 1
ATOM 974 N N . GLU A 1 123 ? -11.578 -21.719 -23.312 1 97 123 GLU A N 1
ATOM 975 C CA . GLU A 1 123 ? -11.062 -20.375 -23.594 1 97 123 GLU A CA 1
ATOM 976 C C . GLU A 1 123 ? -9.586 -20.266 -23.219 1 97 123 GLU A C 1
ATOM 978 O O . GLU A 1 123 ? -8.836 -19.5 -23.828 1 97 123 GLU A O 1
ATOM 983 N N . LEU A 1 124 ? -9.141 -21.062 -22.234 1 98.31 124 LEU A N 1
ATOM 984 C CA . LEU A 1 124 ? -7.789 -20.906 -21.719 1 98.31 124 LEU A CA 1
ATOM 985 C C . LEU A 1 124 ? -6.93 -22.125 -22.078 1 98.31 124 LEU A C 1
ATOM 987 O O . LEU A 1 124 ? -5.91 -22.375 -21.438 1 98.31 124 LEU A O 1
ATOM 991 N N . ASP A 1 125 ? -7.305 -22.828 -23.125 1 98.44 125 ASP A N 1
ATOM 992 C CA . ASP A 1 125 ? -6.602 -24.031 -23.578 1 98.44 125 ASP A CA 1
ATOM 993 C C . ASP A 1 125 ? -5.137 -23.719 -23.891 1 98.44 125 ASP A C 1
ATOM 995 O O . ASP A 1 125 ? -4.262 -24.562 -23.672 1 98.44 125 ASP A O 1
ATOM 999 N N . TYR A 1 126 ? -4.852 -22.547 -24.375 1 98.31 126 TYR A N 1
ATOM 1000 C CA . TYR A 1 126 ? -3.49 -22.172 -24.734 1 98.31 126 TYR A CA 1
ATOM 1001 C C . TYR A 1 126 ? -2.588 -22.141 -23.516 1 98.31 126 TYR A C 1
ATOM 1003 O O . TYR A 1 126 ? -1.39 -22.422 -23.609 1 98.31 126 TYR A O 1
ATOM 1011 N N . VAL A 1 127 ? -3.152 -21.797 -22.375 1 98.69 127 VAL A N 1
ATOM 1012 C CA . VAL A 1 127 ? -2.365 -21.812 -21.141 1 98.69 127 VAL A CA 1
ATOM 1013 C C . VAL A 1 127 ? -1.984 -23.234 -20.781 1 98.69 127 VAL A C 1
ATOM 1015 O O . VAL A 1 127 ? -0.84 -23.516 -20.406 1 98.69 127 VAL A O 1
ATOM 1018 N N . TYR A 1 128 ? -2.924 -24.188 -20.906 1 98.75 128 TYR A N 1
ATOM 1019 C CA . TYR A 1 128 ? -2.672 -25.578 -20.578 1 98.75 128 TYR A CA 1
ATOM 1020 C C . TYR A 1 128 ? -1.645 -26.188 -21.516 1 98.75 128 TYR A C 1
ATOM 1022 O O . TYR A 1 128 ? -0.748 -26.922 -21.094 1 98.75 128 TYR A O 1
ATOM 1030 N N . LYS A 1 129 ? -1.778 -25.844 -22.734 1 98.81 129 LYS A N 1
ATOM 1031 C CA . LYS A 1 129 ? -0.801 -26.297 -23.719 1 98.81 129 LYS A CA 1
ATOM 1032 C C . LYS A 1 129 ? 0.591 -25.766 -23.406 1 98.81 129 LYS A C 1
ATOM 1034 O O . LYS A 1 129 ? 1.587 -26.469 -23.547 1 98.81 129 LYS A O 1
ATOM 1039 N N . ALA A 1 130 ? 0.654 -24.484 -23.016 1 98.81 130 ALA A N 1
ATOM 1040 C CA . ALA A 1 130 ? 1.928 -23.891 -22.625 1 98.81 130 ALA A CA 1
ATOM 1041 C C . ALA A 1 130 ? 2.525 -24.625 -21.422 1 98.81 130 ALA A C 1
ATOM 1043 O O . ALA A 1 130 ? 3.73 -24.875 -21.375 1 98.81 130 ALA A O 1
ATOM 1044 N N . ILE A 1 131 ? 1.696 -24.953 -20.453 1 98.81 131 ILE A N 1
ATOM 1045 C CA . ILE A 1 131 ? 2.139 -25.656 -19.25 1 98.81 131 ILE A CA 1
ATOM 1046 C C . ILE A 1 131 ? 2.684 -27.031 -19.625 1 98.81 131 ILE A C 1
ATOM 1048 O O . ILE A 1 131 ? 3.758 -27.422 -19.172 1 98.81 131 ILE A O 1
ATOM 1052 N N . THR A 1 132 ? 1.954 -27.75 -20.453 1 98.81 132 THR A N 1
ATOM 1053 C CA . THR A 1 132 ? 2.385 -29.078 -20.891 1 98.81 132 THR A CA 1
ATOM 1054 C C . THR A 1 132 ? 3.723 -29 -21.625 1 98.81 132 THR A C 1
ATOM 1056 O O . THR A 1 132 ? 4.633 -29.781 -21.344 1 98.81 132 THR A O 1
ATOM 1059 N N . LEU A 1 133 ? 3.793 -28.047 -22.5 1 98.75 133 LEU A N 1
ATOM 1060 C CA . LEU A 1 133 ? 5.027 -27.875 -23.266 1 98.75 133 LEU A CA 1
ATOM 1061 C C . LEU A 1 133 ? 6.188 -27.516 -22.344 1 98.75 133 LEU A C 1
ATOM 1063 O O . LEU A 1 133 ? 7.285 -28.062 -22.484 1 98.75 133 LEU A O 1
ATOM 1067 N N . ALA A 1 134 ? 5.973 -26.578 -21.422 1 98.69 134 ALA A N 1
ATOM 1068 C CA . ALA A 1 134 ? 7.008 -26.172 -20.469 1 98.69 134 ALA A CA 1
ATOM 1069 C C . ALA A 1 134 ? 7.445 -27.359 -19.594 1 98.69 134 ALA A C 1
ATOM 1071 O O . ALA A 1 134 ? 8.641 -27.531 -19.344 1 98.69 134 ALA A O 1
ATOM 1072 N N . ARG A 1 135 ? 6.461 -28.125 -19.156 1 98.38 135 ARG A N 1
ATOM 1073 C CA . ARG A 1 135 ? 6.746 -29.297 -18.328 1 98.38 135 ARG A CA 1
ATOM 1074 C C . ARG A 1 135 ? 7.676 -30.266 -19.047 1 98.38 135 ARG A C 1
ATOM 1076 O O . ARG A 1 135 ? 8.602 -30.812 -18.453 1 98.38 135 ARG A O 1
ATOM 1083 N N . HIS A 1 136 ? 7.41 -30.5 -20.25 1 98.44 136 HIS A N 1
ATOM 1084 C CA . HIS A 1 136 ? 8.266 -31.375 -21.047 1 98.44 136 HIS A CA 1
ATOM 1085 C C . HIS A 1 136 ? 9.625 -30.734 -21.312 1 98.44 136 HIS A C 1
ATOM 1087 O O . HIS A 1 136 ? 10.656 -31.391 -21.203 1 98.44 136 HIS A O 1
ATOM 1093 N N . SER A 1 137 ? 9.625 -29.469 -21.594 1 98.44 137 SER A N 1
ATOM 1094 C CA . SER A 1 137 ? 10.844 -28.766 -21.953 1 98.44 137 SER A CA 1
ATOM 1095 C C . SER A 1 137 ? 11.789 -28.641 -20.766 1 98.44 137 SER A C 1
ATOM 1097 O O . SER A 1 137 ? 13.008 -28.562 -20.938 1 98.44 137 SER A O 1
ATOM 1099 N N . LEU A 1 138 ? 11.25 -28.609 -19.562 1 98.31 138 LEU A N 1
ATOM 1100 C CA . LEU A 1 138 ? 12.047 -28.516 -18.344 1 98.31 138 LEU A CA 1
ATOM 1101 C C . LEU A 1 138 ? 12.828 -29.797 -18.094 1 98.31 138 LEU A C 1
ATOM 1103 O O . LEU A 1 138 ? 13.789 -29.812 -17.328 1 98.31 138 LEU A O 1
ATOM 1107 N N . GLU A 1 139 ? 12.328 -30.906 -18.656 1 97.62 139 GLU A N 1
ATOM 1108 C CA . GLU A 1 139 ? 12.969 -32.219 -18.516 1 97.62 139 GLU A CA 1
ATOM 1109 C C . GLU A 1 139 ? 13.227 -32.531 -17.047 1 97.62 139 GLU A C 1
ATOM 1111 O O . GLU A 1 139 ? 14.266 -33.094 -16.703 1 97.62 139 GLU A O 1
ATOM 1116 N N . GLY A 1 140 ? 12.359 -32.062 -16.203 1 97.62 140 GLY A N 1
ATOM 1117 C CA . GLY A 1 140 ? 12.391 -32.406 -14.797 1 97.62 140 GLY A CA 1
ATOM 1118 C C . GLY A 1 140 ? 13.422 -31.625 -14.016 1 97.62 140 GLY A C 1
ATOM 1119 O O . GLY A 1 140 ? 13.648 -31.891 -12.836 1 97.62 140 GLY A O 1
ATOM 1120 N N . SER A 1 141 ? 14.07 -30.641 -14.609 1 98.38 141 SER A N 1
ATOM 1121 C CA . SER A 1 141 ? 15.133 -29.906 -13.938 1 98.38 141 SER A CA 1
ATOM 1122 C C . SER A 1 141 ? 14.617 -29.219 -12.68 1 98.38 141 SER A C 1
ATOM 1124 O O . SER A 1 141 ? 15.289 -29.203 -11.648 1 98.38 141 SER A O 1
ATOM 1126 N N . VAL A 1 142 ? 13.469 -28.562 -12.711 1 98.75 142 VAL A N 1
ATOM 1127 C CA . VAL A 1 142 ? 12.789 -27.953 -11.578 1 98.75 142 VAL A CA 1
ATOM 1128 C C . VAL A 1 142 ? 11.281 -28.062 -11.758 1 98.75 142 VAL A C 1
ATOM 1130 O O . VAL A 1 142 ? 10.797 -28.297 -12.867 1 98.75 142 VAL A O 1
ATOM 1133 N N . PRO A 1 143 ? 10.523 -27.969 -10.656 1 98.69 143 PRO A N 1
ATOM 1134 C CA . PRO A 1 143 ? 9.062 -28 -10.781 1 98.69 143 PRO A CA 1
ATOM 1135 C C . PRO A 1 143 ? 8.5 -26.734 -11.438 1 98.69 143 PRO A C 1
ATOM 1137 O O . PRO A 1 143 ? 9.141 -25.688 -11.422 1 98.69 143 PRO A O 1
ATOM 1140 N N . LEU A 1 144 ? 7.293 -26.875 -12 1 98.88 144 LEU A N 1
ATOM 1141 C CA . LEU A 1 144 ? 6.598 -25.797 -12.695 1 98.88 144 LEU A CA 1
ATOM 1142 C C . LEU A 1 144 ? 5.426 -25.281 -11.867 1 98.88 144 LEU A C 1
ATOM 1144 O O . LEU A 1 144 ? 4.578 -26.062 -11.43 1 98.88 144 LEU A O 1
ATOM 1148 N N . ILE A 1 145 ? 5.422 -23.953 -11.633 1 98.94 145 ILE A N 1
ATOM 1149 C CA . ILE A 1 145 ? 4.371 -23.297 -10.859 1 98.94 145 ILE A CA 1
ATOM 1150 C C . ILE A 1 145 ? 3.303 -22.75 -11.805 1 98.94 145 ILE A C 1
ATOM 1152 O O . ILE A 1 145 ? 3.609 -21.984 -12.727 1 98.94 145 ILE A O 1
ATOM 1156 N N . GLY A 1 146 ? 2.09 -23.219 -11.68 1 98.81 146 GLY A N 1
ATOM 1157 C CA . GLY A 1 146 ? 0.93 -22.531 -12.219 1 98.81 146 GLY A CA 1
ATOM 1158 C C . GLY A 1 146 ? 0.374 -21.469 -11.281 1 98.81 146 GLY A C 1
ATOM 1159 O O . GLY A 1 146 ? 0.799 -21.375 -10.133 1 98.81 146 GLY A O 1
ATOM 1160 N N . PHE A 1 147 ? -0.564 -20.641 -11.797 1 98.81 147 PHE A N 1
ATOM 1161 C CA . PHE A 1 147 ? -1.032 -19.609 -10.891 1 98.81 147 PHE A CA 1
ATOM 1162 C C . PHE A 1 147 ? -2.33 -18.984 -11.391 1 98.81 147 PHE A C 1
ATOM 1164 O O . PHE A 1 147 ? -2.74 -19.234 -12.531 1 98.81 147 PHE A O 1
ATOM 1171 N N . ALA A 1 148 ? -2.971 -18.25 -10.555 1 98.81 148 ALA A N 1
ATOM 1172 C CA . ALA A 1 148 ? -4.137 -17.422 -10.875 1 98.81 148 ALA A CA 1
ATOM 1173 C C . ALA A 1 148 ? -4.211 -16.203 -9.961 1 98.81 148 ALA A C 1
ATOM 1175 O O . ALA A 1 148 ? -3.637 -16.203 -8.875 1 98.81 148 ALA A O 1
ATOM 1176 N N . GLY A 1 149 ? -4.82 -15.156 -10.523 1 98.69 149 GLY A N 1
ATOM 1177 C CA . GLY A 1 149 ? -5.227 -14.086 -9.625 1 98.69 149 GLY A CA 1
ATOM 1178 C C . GLY A 1 149 ? -6.391 -14.461 -8.734 1 98.69 149 GLY A C 1
ATOM 1179 O O . GLY A 1 149 ? -7.246 -15.258 -9.117 1 98.69 149 GLY A O 1
ATOM 1180 N N . SER A 1 150 ? -6.43 -13.883 -7.551 1 98.88 150 SER A N 1
ATOM 1181 C CA . SER A 1 150 ? -7.523 -14.141 -6.617 1 98.88 150 SER A CA 1
ATOM 1182 C C . SER A 1 150 ? -8.812 -13.484 -7.086 1 98.88 150 SER A C 1
ATOM 1184 O O . SER A 1 150 ? -8.789 -12.57 -7.914 1 98.88 150 SER A O 1
ATOM 1186 N N . PRO A 1 151 ? -9.93 -13.953 -6.52 1 98.94 151 PRO A N 1
ATOM 1187 C CA . PRO A 1 151 ? -11.211 -13.367 -6.918 1 98.94 151 PRO A CA 1
ATOM 1188 C C . PRO A 1 151 ? -11.258 -11.852 -6.691 1 98.94 151 PRO A C 1
ATOM 1190 O O . PRO A 1 151 ? -11.641 -11.102 -7.594 1 98.94 151 PRO A O 1
ATOM 1193 N N . PHE A 1 152 ? -10.852 -11.383 -5.586 1 98.94 152 PHE A N 1
ATOM 1194 C CA . PHE A 1 152 ? -10.922 -9.953 -5.301 1 98.94 152 PHE A CA 1
ATOM 1195 C C . PHE A 1 152 ? -9.992 -9.164 -6.219 1 98.94 152 PHE A C 1
ATOM 1197 O O . PHE A 1 152 ? -10.367 -8.109 -6.727 1 98.94 152 PHE A O 1
ATOM 1204 N N . THR A 1 153 ? -8.766 -9.633 -6.395 1 98.88 153 THR A N 1
ATOM 1205 C CA . THR A 1 153 ? -7.828 -8.953 -7.285 1 98.88 153 THR A CA 1
ATOM 1206 C C . THR A 1 153 ? -8.391 -8.875 -8.703 1 98.88 153 THR A C 1
ATOM 1208 O O . THR A 1 153 ? -8.336 -7.816 -9.336 1 98.88 153 THR A O 1
ATOM 1211 N N . LEU A 1 154 ? -8.93 -9.992 -9.195 1 98.81 154 LEU A N 1
ATOM 1212 C CA . LEU A 1 154 ? -9.516 -9.961 -10.531 1 98.81 154 LEU A CA 1
ATOM 1213 C C . LEU A 1 154 ? -10.688 -8.992 -10.594 1 98.81 154 LEU A C 1
ATOM 1215 O O . LEU A 1 154 ? -10.781 -8.18 -11.516 1 98.81 154 LEU A O 1
ATOM 1219 N N . MET A 1 155 ? -11.578 -9.047 -9.609 1 98.81 155 MET A N 1
ATOM 1220 C CA . MET A 1 155 ? -12.711 -8.133 -9.539 1 98.81 155 MET A CA 1
ATOM 1221 C C . MET A 1 155 ? -12.242 -6.684 -9.531 1 98.81 155 MET A C 1
ATOM 1223 O O . MET A 1 155 ? -12.852 -5.828 -10.18 1 98.81 155 MET A O 1
ATOM 1227 N N . SER A 1 156 ? -11.156 -6.414 -8.836 1 98.56 156 SER A N 1
ATOM 1228 C CA . SER A 1 156 ? -10.617 -5.062 -8.758 1 98.56 156 SER A CA 1
ATOM 1229 C C . SER A 1 156 ? -10.234 -4.535 -10.133 1 98.56 156 SER A C 1
ATOM 1231 O O . SER A 1 156 ? -10.586 -3.408 -10.492 1 98.56 156 SER A O 1
ATOM 1233 N N . TYR A 1 157 ? -9.594 -5.367 -10.898 1 98.25 157 TYR A N 1
ATOM 1234 C CA . TYR A 1 157 ? -9.234 -4.945 -12.25 1 98.25 157 TYR A CA 1
ATOM 1235 C C . TYR A 1 157 ? -10.477 -4.777 -13.117 1 98.25 157 TYR A C 1
ATOM 1237 O O . TYR A 1 157 ? -10.562 -3.834 -13.906 1 98.25 157 TYR A O 1
ATOM 1245 N N . MET A 1 158 ? -11.391 -5.68 -12.953 1 98.62 158 MET A N 1
ATOM 1246 C CA . MET A 1 158 ? -12.594 -5.68 -13.781 1 98.62 158 MET A CA 1
ATOM 1247 C C . MET A 1 158 ? -13.43 -4.426 -13.531 1 98.62 158 MET A C 1
ATOM 1249 O O . MET A 1 158 ? -14.133 -3.959 -14.43 1 98.62 158 MET A O 1
ATOM 1253 N N . ILE A 1 159 ? -13.328 -3.855 -12.344 1 98.62 159 ILE A N 1
ATOM 1254 C CA . ILE A 1 159 ? -14.156 -2.713 -11.984 1 98.62 159 ILE A CA 1
ATOM 1255 C C . ILE A 1 159 ? -13.352 -1.425 -12.109 1 98.62 159 ILE A C 1
ATOM 1257 O O . ILE A 1 159 ? -13.844 -0.425 -12.641 1 98.62 159 ILE A O 1
ATOM 1261 N N . GLU A 1 160 ? -12.078 -1.402 -11.719 1 98 160 GLU A N 1
ATOM 1262 C CA . GLU A 1 160 ? -11.219 -0.225 -11.797 1 98 160 GLU A CA 1
ATOM 1263 C C . GLU A 1 160 ? -10.82 0.073 -13.242 1 98 160 GLU A C 1
ATOM 1265 O O . GLU A 1 160 ? -10.586 1.228 -13.602 1 98 160 GLU A O 1
ATOM 1270 N N . GLY A 1 161 ? -10.664 -0.983 -14.031 1 97.75 161 GLY A N 1
ATOM 1271 C CA . GLY A 1 161 ? -10.242 -0.843 -15.414 1 97.75 161 GLY A CA 1
ATOM 1272 C C . GLY A 1 161 ? -8.734 -0.928 -15.586 1 97.75 161 GLY A C 1
ATOM 1273 O O . GLY A 1 161 ? -8.242 -1.183 -16.688 1 97.75 161 GLY A O 1
ATOM 1274 N N . GLN A 1 162 ? -8.062 -0.727 -14.594 1 95.75 162 GLN A N 1
ATOM 1275 C CA . GLN A 1 162 ? -6.605 -0.795 -14.555 1 95.75 162 GLN A CA 1
ATOM 1276 C C . GLN A 1 162 ? -6.102 -0.829 -13.117 1 95.75 162 GLN A C 1
ATOM 1278 O O . GLN A 1 162 ? -6.895 -0.825 -12.172 1 95.75 162 GLN A O 1
ATOM 1283 N N . GLY A 1 163 ? -4.836 -0.987 -12.984 1 92.31 163 GLY A N 1
ATOM 1284 C CA . GLY A 1 163 ? -4.293 -0.839 -11.641 1 92.31 163 GLY A CA 1
ATOM 1285 C C . GLY A 1 163 ? -4.664 0.48 -10.992 1 92.31 163 GLY A C 1
ATOM 1286 O O . GLY A 1 163 ? -4.754 1.508 -11.664 1 92.31 163 GLY A O 1
ATOM 1287 N N . SER A 1 164 ? -4.855 0.471 -9.703 1 92.88 164 SER A N 1
ATOM 1288 C CA . SER A 1 164 ? -5.336 1.646 -8.984 1 92.88 164 SER A CA 1
ATOM 1289 C C . SER A 1 164 ? -4.547 1.868 -7.699 1 92.88 164 SER A C 1
ATOM 1291 O O . SER A 1 164 ? -4.148 0.909 -7.035 1 92.88 164 SER A O 1
ATOM 1293 N N . LYS A 1 165 ? -4.398 3.174 -7.32 1 89.75 165 LYS A N 1
ATOM 1294 C CA . LYS A 1 165 ? -3.727 3.525 -6.074 1 89.75 165 LYS A CA 1
ATOM 1295 C C . LYS A 1 165 ? -4.691 3.457 -4.891 1 89.75 165 LYS A C 1
ATOM 1297 O O . LYS A 1 165 ? -4.262 3.414 -3.736 1 89.75 165 LYS A O 1
ATOM 1302 N N . THR A 1 166 ? -5.977 3.424 -5.23 1 92.56 166 THR A N 1
ATOM 1303 C CA . THR A 1 166 ? -6.926 3.613 -4.141 1 92.56 166 THR A CA 1
ATOM 1304 C C . THR A 1 166 ? -7.973 2.504 -4.137 1 92.56 166 THR A C 1
ATOM 1306 O O . THR A 1 166 ? -8.633 2.27 -3.121 1 92.56 166 THR A O 1
ATOM 1309 N N . LEU A 1 167 ? -8.219 1.895 -5.352 1 97.25 167 LEU A N 1
ATOM 1310 C CA . LEU A 1 167 ? -9.328 0.97 -5.57 1 97.25 167 LEU A CA 1
ATOM 1311 C C . LEU A 1 167 ? -10.648 1.594 -5.141 1 97.25 167 LEU A C 1
ATOM 1313 O O . LEU A 1 167 ? -11.492 0.923 -4.535 1 97.25 167 LEU A O 1
ATOM 1317 N N . SER A 1 168 ? -10.781 2.873 -5.406 1 97.44 168 SER A N 1
ATOM 1318 C CA . SER A 1 168 ? -11.953 3.59 -4.91 1 97.44 168 SER A CA 1
ATOM 1319 C C . SER A 1 168 ? -13.219 3.119 -5.609 1 97.44 168 SER A C 1
ATOM 1321 O O . SER A 1 168 ? -14.297 3.096 -5.008 1 97.44 168 SER A O 1
ATOM 1323 N N . LYS A 1 169 ? -13.109 2.664 -6.898 1 97.62 169 LYS A N 1
ATOM 1324 C CA . LYS A 1 169 ? -14.297 2.209 -7.613 1 97.62 169 LYS A CA 1
ATOM 1325 C C . LYS A 1 169 ? -14.789 0.871 -7.062 1 97.62 169 LYS A C 1
ATOM 1327 O O . LYS A 1 169 ? -15.984 0.692 -6.832 1 97.62 169 LYS A O 1
ATOM 1332 N N . VAL A 1 170 ? -13.898 -0.007 -6.859 1 98.06 170 VAL A N 1
ATOM 1333 C CA . VAL A 1 170 ? -14.289 -1.319 -6.352 1 98.06 170 VAL A CA 1
ATOM 1334 C C . VAL A 1 170 ? -14.797 -1.189 -4.918 1 98.06 170 VAL A C 1
ATOM 1336 O O . VAL A 1 170 ? -15.812 -1.789 -4.559 1 98.06 170 VAL A O 1
ATOM 1339 N N . LYS A 1 171 ? -14.094 -0.435 -4.129 1 98.31 171 LYS A N 1
ATOM 1340 C CA . LYS A 1 171 ? -14.523 -0.272 -2.742 1 98.31 171 LYS A CA 1
ATOM 1341 C C . LYS A 1 171 ? -15.883 0.41 -2.664 1 98.31 171 LYS A C 1
ATOM 1343 O O . LYS A 1 171 ? -16.688 0.117 -1.771 1 98.31 171 LYS A O 1
ATOM 1348 N N . ARG A 1 172 ? -16.125 1.345 -3.611 1 98.19 172 ARG A N 1
ATOM 1349 C CA . ARG A 1 172 ? -17.469 1.906 -3.699 1 98.19 172 ARG A CA 1
ATOM 1350 C C . ARG A 1 172 ? -18.516 0.807 -3.887 1 98.19 172 ARG A C 1
ATOM 1352 O O . ARG A 1 172 ? -19.562 0.828 -3.246 1 98.19 172 ARG A O 1
ATOM 1359 N N . TRP A 1 173 ? -18.219 -0.201 -4.766 1 98.5 173 TRP A N 1
ATOM 1360 C CA . TRP A 1 173 ? -19.109 -1.331 -4.969 1 98.5 173 TRP A CA 1
ATOM 1361 C C . TRP A 1 173 ? -19.297 -2.121 -3.676 1 98.5 173 TRP A C 1
ATOM 1363 O O . TRP A 1 173 ? -20.406 -2.551 -3.354 1 98.5 173 TRP A O 1
ATOM 1373 N N . LEU A 1 174 ? -18.188 -2.328 -2.941 1 98.56 174 LEU A N 1
ATOM 1374 C CA . LEU A 1 174 ? -18.281 -3.102 -1.708 1 98.56 174 LEU A CA 1
ATOM 1375 C C . LEU A 1 174 ? -19.266 -2.475 -0.74 1 98.56 174 LEU A C 1
ATOM 1377 O O . LEU A 1 174 ? -20.016 -3.186 -0.054 1 98.56 174 LEU A O 1
ATOM 1381 N N . TYR A 1 175 ? -19.297 -1.174 -0.698 1 98.25 175 TYR A N 1
ATOM 1382 C CA . TYR A 1 175 ? -20.141 -0.469 0.27 1 98.25 175 TYR A CA 1
ATOM 1383 C C . TYR A 1 175 ? -21.562 -0.301 -0.255 1 98.25 175 TYR A C 1
ATOM 1385 O O . TYR A 1 175 ? -22.516 -0.27 0.523 1 98.25 175 TYR A O 1
ATOM 1393 N N . GLN A 1 176 ? -21.703 -0.246 -1.597 1 97.94 176 GLN A N 1
ATOM 1394 C CA . GLN A 1 176 ? -23.016 0.097 -2.16 1 97.94 176 GLN A CA 1
ATOM 1395 C C . GLN A 1 176 ? -23.734 -1.146 -2.676 1 97.94 176 GLN A C 1
ATOM 1397 O O . GLN A 1 176 ? -24.953 -1.19 -2.701 1 97.94 176 GLN A O 1
ATOM 1402 N N . HIS A 1 177 ? -22.953 -2.104 -3.197 1 97.88 177 HIS A N 1
ATOM 1403 C CA . HIS A 1 177 ? -23.5 -3.266 -3.887 1 97.88 177 HIS A CA 1
ATOM 1404 C C . HIS A 1 177 ? -22.859 -4.559 -3.387 1 97.88 177 HIS A C 1
ATOM 1406 O O . HIS A 1 177 ? -22.375 -5.359 -4.184 1 97.88 177 HIS A O 1
ATOM 1412 N N . PRO A 1 178 ? -22.922 -4.797 -2.057 1 98.12 178 PRO A N 1
ATOM 1413 C CA . PRO A 1 178 ? -22.234 -5.973 -1.528 1 98.12 178 PRO A CA 1
ATOM 1414 C C . PRO A 1 178 ? -22.75 -7.281 -2.119 1 98.12 178 PRO A C 1
ATOM 1416 O O . PRO A 1 178 ? -21.969 -8.211 -2.352 1 98.12 178 PRO A O 1
ATOM 1419 N N . ASP A 1 179 ? -24.047 -7.402 -2.4 1 98.06 179 ASP A N 1
ATOM 1420 C CA . ASP A 1 179 ? -24.609 -8.633 -2.941 1 98.06 179 ASP A CA 1
ATOM 1421 C C . ASP A 1 179 ? -24.062 -8.922 -4.336 1 98.06 179 ASP A C 1
ATOM 1423 O O . ASP A 1 179 ? -23.703 -10.062 -4.641 1 98.06 179 ASP A O 1
ATOM 1427 N N . GLU A 1 180 ? -24.047 -7.902 -5.16 1 98.25 180 GLU A N 1
ATOM 1428 C CA . GLU A 1 180 ? -23.516 -8.062 -6.512 1 98.25 180 GLU A CA 1
ATOM 1429 C C . GLU A 1 180 ? -22.031 -8.383 -6.48 1 98.25 180 GLU A C 1
ATOM 1431 O O . GLU A 1 180 ? -21.531 -9.133 -7.324 1 98.25 180 GLU A O 1
ATOM 1436 N N . CYS A 1 181 ? -21.312 -7.801 -5.531 1 98.69 181 CYS A N 1
ATOM 1437 C CA . CYS A 1 181 ? -19.906 -8.141 -5.355 1 98.69 181 CYS A CA 1
ATOM 1438 C C . CYS A 1 181 ? -19.734 -9.625 -5.055 1 98.69 181 CYS A C 1
ATOM 1440 O O . CYS A 1 181 ? -18.906 -10.289 -5.664 1 98.69 181 CYS A O 1
ATOM 1442 N N . HIS A 1 182 ? -20.547 -10.109 -4.117 1 98.75 182 HIS A N 1
ATOM 1443 C CA . HIS A 1 182 ? -20.469 -11.523 -3.766 1 98.75 182 HIS A CA 1
ATOM 1444 C C . HIS A 1 182 ? -20.812 -12.406 -4.961 1 98.75 182 HIS A C 1
ATOM 1446 O O . HIS A 1 182 ? -20.203 -13.469 -5.145 1 98.75 182 HIS A O 1
ATOM 1452 N N . GLN A 1 183 ? -21.734 -11.992 -5.781 1 98.06 183 GLN A N 1
ATOM 1453 C CA . GLN A 1 183 ? -22.078 -12.742 -6.98 1 98.06 183 GLN A CA 1
ATOM 1454 C C . GLN A 1 183 ? -20.875 -12.852 -7.926 1 98.06 183 GLN A C 1
ATOM 1456 O O . GLN A 1 183 ? -20.562 -13.938 -8.414 1 98.06 183 GLN A O 1
ATOM 1461 N N . LEU A 1 184 ? -20.281 -11.742 -8.164 1 98.62 184 LEU A N 1
ATOM 1462 C CA . LEU A 1 184 ? -19.141 -11.719 -9.055 1 98.62 184 LEU A CA 1
ATOM 1463 C C . LEU A 1 184 ? -17.969 -12.508 -8.461 1 98.62 184 LEU A C 1
ATOM 1465 O O . LEU A 1 184 ? -17.312 -13.273 -9.172 1 98.62 184 LEU A O 1
ATOM 1469 N N . LEU A 1 185 ? -17.719 -12.344 -7.16 1 98.88 185 LEU A N 1
ATOM 1470 C CA . LEU A 1 185 ? -16.641 -13.055 -6.48 1 98.88 185 LEU A CA 1
ATOM 1471 C C . LEU A 1 185 ? -16.859 -14.562 -6.531 1 98.88 185 LEU A C 1
ATOM 1473 O O . LEU A 1 185 ? -15.914 -15.328 -6.734 1 98.88 185 LEU A O 1
ATOM 1477 N N . ASN A 1 186 ? -18.078 -14.961 -6.367 1 98.62 186 ASN A N 1
ATOM 1478 C CA . ASN A 1 186 ? -18.406 -16.375 -6.465 1 98.62 186 ASN A CA 1
ATOM 1479 C C . ASN A 1 186 ? -18.156 -16.922 -7.871 1 98.62 186 ASN A C 1
ATOM 1481 O O . ASN A 1 186 ? -17.609 -18 -8.039 1 98.62 186 ASN A O 1
ATOM 1485 N N . LEU A 1 187 ? -18.609 -16.156 -8.82 1 98.25 187 LEU A N 1
ATOM 1486 C CA . LEU A 1 187 ? -18.391 -16.547 -10.203 1 98.25 187 LEU A CA 1
ATOM 1487 C C . LEU A 1 187 ? -16.891 -16.719 -10.484 1 98.25 187 LEU A C 1
ATOM 1489 O O . LEU A 1 187 ? -16.469 -17.719 -11.047 1 98.25 187 LEU A O 1
ATOM 1493 N N . LEU A 1 188 ? -16.125 -15.75 -10.109 1 98.81 188 LEU A N 1
ATOM 1494 C CA . LEU A 1 188 ? -14.68 -15.781 -10.32 1 98.81 188 LEU A CA 1
ATOM 1495 C C . LEU A 1 188 ? -14.055 -16.953 -9.57 1 98.81 188 LEU A C 1
ATOM 1497 O O . LEU A 1 188 ? -13.156 -17.625 -10.094 1 98.81 188 LEU A O 1
ATOM 1501 N N . THR A 1 189 ? -14.5 -17.172 -8.352 1 98.88 189 THR A N 1
ATOM 1502 C CA . THR A 1 189 ? -13.992 -18.281 -7.543 1 98.88 189 THR A CA 1
ATOM 1503 C C . THR A 1 189 ? -14.164 -19.609 -8.266 1 98.88 189 THR A C 1
ATOM 1505 O O . THR A 1 189 ? -13.219 -20.391 -8.352 1 98.88 189 THR A O 1
ATOM 1508 N N . GLU A 1 190 ? -15.281 -19.812 -8.852 1 98.56 190 GLU A N 1
ATOM 1509 C CA . GLU A 1 190 ? -15.562 -21.047 -9.578 1 98.56 190 GLU A CA 1
ATOM 1510 C C . GLU A 1 190 ? -14.648 -21.203 -10.789 1 98.56 190 GLU A C 1
ATOM 1512 O O . GLU A 1 190 ? -14.109 -22.281 -11.039 1 98.56 190 GLU A O 1
ATOM 1517 N N . ARG A 1 191 ? -14.492 -20.141 -11.5 1 98.69 191 ARG A N 1
ATOM 1518 C CA . ARG A 1 191 ? -13.641 -20.172 -12.68 1 98.69 191 ARG A CA 1
ATOM 1519 C C . ARG A 1 191 ? -12.18 -20.391 -12.297 1 98.69 191 ARG A C 1
ATOM 1521 O O . ARG A 1 191 ? -11.445 -21.094 -12.992 1 98.69 191 ARG A O 1
ATOM 1528 N N . ILE A 1 192 ? -11.758 -19.797 -11.219 1 98.88 192 ILE A N 1
ATOM 1529 C CA . ILE A 1 192 ? -10.383 -19.922 -10.742 1 98.88 192 ILE A CA 1
ATOM 1530 C C . ILE A 1 192 ? -10.109 -21.359 -10.312 1 98.88 192 ILE A C 1
ATOM 1532 O O . ILE A 1 192 ? -9.062 -21.922 -10.633 1 98.88 192 ILE A O 1
ATOM 1536 N N . ILE A 1 193 ? -11.047 -21.984 -9.586 1 98.81 193 ILE A N 1
ATOM 1537 C CA . ILE A 1 193 ? -10.898 -23.359 -9.156 1 98.81 193 ILE A CA 1
ATOM 1538 C C . ILE A 1 193 ? -10.711 -24.266 -10.375 1 98.81 193 ILE A C 1
ATOM 1540 O O . ILE A 1 193 ? -9.781 -25.078 -10.414 1 98.81 193 ILE A O 1
ATOM 1544 N N . GLN A 1 194 ? -11.562 -24.094 -11.383 1 98.62 194 GLN A N 1
ATOM 1545 C CA . GLN A 1 194 ? -11.469 -24.891 -12.609 1 98.62 194 GLN A CA 1
ATOM 1546 C C . GLN A 1 194 ? -10.125 -24.672 -13.297 1 98.62 194 GLN A C 1
ATOM 1548 O O . GLN A 1 194 ? -9.484 -25.641 -13.727 1 98.62 194 GLN A O 1
ATOM 1553 N N . PHE A 1 195 ? -9.75 -23.484 -13.375 1 98.81 195 PHE A N 1
ATOM 1554 C CA . PHE A 1 195 ? -8.508 -23.094 -14.039 1 98.81 195 PHE A CA 1
ATOM 1555 C C . PHE A 1 195 ? -7.301 -23.719 -13.344 1 98.81 195 PHE A C 1
ATOM 1557 O O . PHE A 1 195 ? -6.406 -24.25 -14 1 98.81 195 PHE A O 1
ATOM 1564 N N . LEU A 1 196 ? -7.266 -23.641 -12.016 1 98.88 196 LEU A N 1
ATOM 1565 C CA . LEU A 1 196 ? -6.152 -24.172 -11.242 1 98.88 196 LEU A CA 1
ATOM 1566 C C . LEU A 1 196 ? -6.074 -25.688 -11.375 1 98.88 196 LEU A C 1
ATOM 1568 O O . LEU A 1 196 ? -4.988 -26.234 -11.562 1 98.88 196 LEU A O 1
ATOM 1572 N N . VAL A 1 197 ? -7.172 -26.391 -11.305 1 98.75 197 VAL A N 1
ATOM 1573 C CA . VAL A 1 197 ? -7.203 -27.844 -11.43 1 98.75 197 VAL A CA 1
ATOM 1574 C C . VAL A 1 197 ? -6.711 -28.25 -12.812 1 98.75 197 VAL A C 1
ATOM 1576 O O . VAL A 1 197 ? -5.914 -29.188 -12.945 1 98.75 197 VAL A O 1
ATOM 1579 N N . SER A 1 198 ? -7.176 -27.531 -13.836 1 98.69 198 SER A N 1
ATOM 1580 C CA . SER A 1 198 ? -6.777 -27.828 -15.211 1 98.69 198 SER A CA 1
ATOM 1581 C C . SER A 1 198 ? -5.285 -27.578 -15.414 1 98.69 198 SER A C 1
ATOM 1583 O O . SER A 1 198 ? -4.641 -28.281 -16.203 1 98.69 198 SER A O 1
ATOM 1585 N N . GLN A 1 199 ? -4.727 -26.594 -14.695 1 98.81 199 GLN A N 1
ATOM 1586 C CA . GLN A 1 199 ? -3.287 -26.375 -14.773 1 98.81 199 GLN A CA 1
ATOM 1587 C C . GLN A 1 199 ? -2.51 -27.562 -14.211 1 98.81 199 GLN A C 1
ATOM 1589 O O . GLN A 1 199 ? -1.465 -27.922 -14.75 1 98.81 199 GLN A O 1
ATOM 1594 N N . VAL A 1 200 ? -2.99 -28.156 -13.141 1 98.69 200 VAL A N 1
ATOM 1595 C CA . VAL A 1 200 ? -2.348 -29.344 -12.586 1 98.69 200 VAL A CA 1
ATOM 1596 C C . VAL A 1 200 ? -2.445 -30.5 -13.578 1 98.69 200 VAL A C 1
ATOM 1598 O O . VAL A 1 200 ? -1.461 -31.203 -13.82 1 98.69 200 VAL A O 1
ATOM 1601 N N . ARG A 1 201 ? -3.617 -30.672 -14.188 1 98.06 201 ARG A N 1
ATOM 1602 C CA . ARG A 1 201 ? -3.807 -31.703 -15.211 1 98.06 201 ARG A CA 1
ATOM 1603 C C . ARG A 1 201 ? -2.822 -31.531 -16.359 1 98.06 201 ARG A C 1
ATOM 1605 O O . ARG A 1 201 ? -2.336 -32.5 -16.922 1 98.06 201 ARG A O 1
ATOM 1612 N N . ALA A 1 202 ? -2.557 -30.281 -16.656 1 98.5 202 ALA A N 1
ATOM 1613 C CA . ALA A 1 202 ? -1.688 -29.953 -17.781 1 98.5 202 ALA A CA 1
ATOM 1614 C C . ALA A 1 202 ? -0.219 -30.141 -17.406 1 98.5 202 ALA A C 1
ATOM 1616 O O . ALA A 1 202 ? 0.646 -30.172 -18.297 1 98.5 202 ALA A O 1
ATOM 1617 N N . GLY A 1 203 ? 0.122 -30.172 -16.078 1 98.44 203 GLY A N 1
ATOM 1618 C CA . GLY A 1 203 ? 1.493 -30.5 -15.727 1 98.44 203 GLY A CA 1
ATOM 1619 C C . GLY A 1 203 ? 2.047 -29.625 -14.617 1 98.44 203 GLY A C 1
ATOM 1620 O O . GLY A 1 203 ? 3.188 -29.797 -14.188 1 98.44 203 GLY A O 1
ATOM 1621 N N . ALA A 1 204 ? 1.275 -28.594 -14.102 1 98.75 204 ALA A N 1
ATOM 1622 C CA . ALA A 1 204 ? 1.751 -27.781 -13 1 98.75 204 ALA A CA 1
ATOM 1623 C C . ALA A 1 204 ? 2.004 -28.625 -11.75 1 98.75 204 ALA A C 1
ATOM 1625 O O . ALA A 1 204 ? 1.227 -29.531 -11.438 1 98.75 204 ALA A O 1
ATOM 1626 N N . GLN A 1 205 ? 3.051 -28.297 -11.055 1 98.69 205 GLN A N 1
ATOM 1627 C CA . GLN A 1 205 ? 3.451 -29.109 -9.914 1 98.69 205 GLN A CA 1
ATOM 1628 C C . GLN A 1 205 ? 3.346 -28.328 -8.609 1 98.69 205 GLN A C 1
ATOM 1630 O O . GLN A 1 205 ? 3.533 -28.891 -7.527 1 98.69 205 GLN A O 1
ATOM 1635 N N . LEU A 1 206 ? 3.154 -27.047 -8.625 1 98.75 206 LEU A N 1
ATOM 1636 C CA . LEU A 1 206 ? 2.729 -26.109 -7.59 1 98.75 206 LEU A CA 1
ATOM 1637 C C . LEU A 1 206 ? 1.706 -25.125 -8.133 1 98.75 206 LEU A C 1
ATOM 1639 O O . LEU A 1 206 ? 1.638 -24.891 -9.344 1 98.75 206 LEU A O 1
ATOM 1643 N N . LEU A 1 207 ? 0.909 -24.562 -7.277 1 98.88 207 LEU A N 1
ATOM 1644 C CA . LEU A 1 207 ? -0.027 -23.516 -7.664 1 98.88 207 LEU A CA 1
ATOM 1645 C C . LEU A 1 207 ? 0.114 -22.297 -6.75 1 98.88 207 LEU A C 1
ATOM 1647 O O . LEU A 1 207 ? 0.182 -22.438 -5.527 1 98.88 207 LEU A O 1
ATOM 1651 N N . GLN A 1 208 ? 0.145 -21.141 -7.309 1 98.81 208 GLN A N 1
ATOM 1652 C CA . GLN A 1 208 ? 0.177 -19.906 -6.531 1 98.81 208 GLN A CA 1
ATOM 1653 C C . GLN A 1 208 ? -1.043 -19.047 -6.828 1 98.81 208 GLN A C 1
ATOM 1655 O O . GLN A 1 208 ? -1.396 -18.828 -7.988 1 98.81 208 GLN A O 1
ATOM 1660 N N . ILE A 1 209 ? -1.702 -18.609 -5.77 1 98.88 209 ILE A N 1
ATOM 1661 C CA . ILE A 1 209 ? -2.787 -17.641 -5.887 1 98.88 209 ILE A CA 1
ATOM 1662 C C . ILE A 1 209 ? -2.289 -16.25 -5.484 1 98.88 209 ILE A C 1
ATOM 1664 O O . ILE A 1 209 ? -1.763 -16.062 -4.383 1 98.88 209 ILE A O 1
ATOM 1668 N N . PHE A 1 210 ? -2.439 -15.281 -6.395 1 98.75 210 PHE A N 1
ATOM 1669 C CA . PHE A 1 210 ? -1.998 -13.914 -6.152 1 98.75 210 PHE A CA 1
ATOM 1670 C C . PHE A 1 210 ? -3.164 -13.039 -5.707 1 98.75 210 PHE A C 1
ATOM 1672 O O . PHE A 1 210 ? -4.008 -12.664 -6.52 1 98.75 210 PHE A O 1
ATOM 1679 N N . GLU A 1 211 ? -3.232 -12.719 -4.434 1 98.5 211 GLU A N 1
ATOM 1680 C CA . GLU A 1 211 ? -4.074 -11.641 -3.928 1 98.5 211 GLU A CA 1
ATOM 1681 C C . GLU A 1 211 ? -3.297 -10.328 -3.838 1 98.5 211 GLU A C 1
ATOM 1683 O O . GLU A 1 211 ? -2.959 -9.875 -2.744 1 98.5 211 GLU A O 1
ATOM 1688 N N . SER A 1 212 ? -3.225 -9.633 -4.965 1 97.38 212 SER A N 1
ATOM 1689 C CA . SER A 1 212 ? -2.256 -8.555 -5.129 1 97.38 212 SER A CA 1
ATOM 1690 C C . SER A 1 212 ? -2.803 -7.234 -4.59 1 97.38 212 SER A C 1
ATOM 1692 O O . SER A 1 212 ? -2.062 -6.258 -4.457 1 97.38 212 SER A O 1
ATOM 1694 N N . ASN A 1 213 ? -4.086 -7.195 -4.219 1 97.5 213 ASN A N 1
ATOM 1695 C CA . ASN A 1 213 ? -4.699 -5.914 -3.877 1 97.5 213 ASN A CA 1
ATOM 1696 C C . ASN A 1 213 ? -5.215 -5.906 -2.441 1 97.5 213 ASN A C 1
ATOM 1698 O O . ASN A 1 213 ? -5.988 -5.027 -2.061 1 97.5 213 ASN A O 1
ATOM 1702 N N . ALA A 1 214 ? -4.719 -6.848 -1.664 1 97.44 214 ALA A N 1
ATOM 1703 C CA . ALA A 1 214 ? -5.223 -7.004 -0.302 1 97.44 214 ALA A CA 1
ATOM 1704 C C . ALA A 1 214 ? -4.918 -5.766 0.538 1 97.44 214 ALA A C 1
ATOM 1706 O O . ALA A 1 214 ? -5.668 -5.434 1.458 1 97.44 214 ALA A O 1
ATOM 1707 N N . PHE A 1 215 ? -3.871 -5.039 0.21 1 95.62 215 PHE A N 1
ATOM 1708 C CA . PHE A 1 215 ? -3.402 -3.93 1.035 1 95.62 215 PHE A CA 1
ATOM 1709 C C . PHE A 1 215 ? -4.387 -2.768 0.99 1 95.62 215 PHE A C 1
ATOM 1711 O O . PHE A 1 215 ? -4.293 -1.838 1.794 1 95.62 215 PHE A O 1
ATOM 1718 N N . HIS A 1 216 ? -5.375 -2.795 0.117 1 97.06 216 HIS A N 1
ATOM 1719 C CA . HIS A 1 216 ? -6.371 -1.736 0.022 1 97.06 216 HIS A CA 1
ATOM 1720 C C . HIS A 1 216 ? -7.516 -1.966 1.007 1 97.06 216 HIS A C 1
ATOM 1722 O O . HIS A 1 216 ? -8.312 -1.061 1.262 1 97.06 216 HIS A O 1
ATOM 1728 N N . LEU A 1 217 ? -7.598 -3.146 1.514 1 98.06 217 LEU A N 1
ATOM 1729 C CA . LEU A 1 217 ? -8.727 -3.502 2.373 1 98.06 217 LEU A CA 1
ATOM 1730 C C . LEU A 1 217 ? -8.328 -3.434 3.844 1 98.06 217 LEU A C 1
ATOM 1732 O O . LEU A 1 217 ? -7.145 -3.535 4.176 1 98.06 217 LEU A O 1
ATOM 1736 N N . GLY A 1 218 ? -9.297 -3.201 4.668 1 96.81 218 GLY A N 1
ATOM 1737 C CA . GLY A 1 218 ? -9.156 -3.447 6.094 1 96.81 218 GLY A CA 1
ATOM 1738 C C . GLY A 1 218 ? -9.5 -4.871 6.488 1 96.81 218 GLY A C 1
ATOM 1739 O O . GLY A 1 218 ? -9.945 -5.66 5.656 1 96.81 218 GLY A O 1
ATOM 1740 N N . PRO A 1 219 ? -9.32 -5.164 7.738 1 97.12 219 PRO A N 1
ATOM 1741 C CA . PRO A 1 219 ? -9.539 -6.539 8.195 1 97.12 219 PRO A CA 1
ATOM 1742 C C . PRO A 1 219 ? -10.953 -7.035 7.914 1 97.12 219 PRO A C 1
ATOM 1744 O O . PRO A 1 219 ? -11.133 -8.164 7.449 1 97.12 219 PRO A O 1
ATOM 1747 N N . LYS A 1 220 ? -11.969 -6.207 8.148 1 96.69 220 LYS A N 1
ATOM 1748 C CA . LYS A 1 220 ? -13.359 -6.621 7.977 1 96.69 220 LYS A CA 1
ATOM 1749 C C . LYS A 1 220 ? -13.672 -6.887 6.508 1 96.69 220 LYS A C 1
ATOM 1751 O O . LYS A 1 220 ? -14.258 -7.918 6.172 1 96.69 220 LYS A O 1
ATOM 1756 N N . GLN A 1 221 ? -13.305 -5.949 5.668 1 97.69 221 GLN A N 1
ATOM 1757 C CA . GLN A 1 221 ? -13.586 -6.098 4.246 1 97.69 221 GLN A CA 1
ATOM 1758 C C . GLN A 1 221 ? -12.797 -7.262 3.648 1 97.69 221 GLN A C 1
ATOM 1760 O O . GLN A 1 221 ? -13.312 -7.984 2.789 1 97.69 221 GLN A O 1
ATOM 1765 N N . PHE A 1 222 ? -11.555 -7.426 4.086 1 98.56 222 PHE A N 1
ATOM 1766 C CA . PHE A 1 222 ? -10.75 -8.539 3.594 1 98.56 222 PHE A CA 1
ATOM 1767 C C . PHE A 1 222 ? -11.414 -9.875 3.928 1 98.56 222 PHE A C 1
ATOM 1769 O O . PHE A 1 222 ? -11.5 -10.758 3.078 1 98.56 222 PHE A O 1
ATOM 1776 N N . ASN A 1 223 ? -11.836 -10.016 5.137 1 98.12 223 ASN A N 1
ATOM 1777 C CA . ASN A 1 223 ? -12.477 -11.258 5.566 1 98.12 223 ASN A CA 1
ATOM 1778 C C . ASN A 1 223 ? -13.742 -11.539 4.758 1 98.12 223 ASN A C 1
ATOM 1780 O O . ASN A 1 223 ? -13.969 -12.672 4.336 1 98.12 223 ASN A O 1
ATOM 1784 N N . GLU A 1 224 ? -14.438 -10.5 4.492 1 98.38 224 GLU A N 1
ATOM 1785 C CA . GLU A 1 224 ? -15.742 -10.672 3.861 1 98.38 224 GLU A CA 1
ATOM 1786 C C . GLU A 1 224 ? -15.609 -10.875 2.355 1 98.38 224 GLU A C 1
ATOM 1788 O O . GLU A 1 224 ? -16.312 -11.695 1.769 1 98.38 224 GLU A O 1
ATOM 1793 N N . PHE A 1 225 ? -14.68 -10.156 1.747 1 98.81 225 PHE A N 1
ATOM 1794 C CA . PHE A 1 225 ? -14.719 -10.094 0.291 1 98.81 225 PHE A CA 1
ATOM 1795 C C . PHE A 1 225 ? -13.492 -10.758 -0.318 1 98.81 225 PHE A C 1
ATOM 1797 O O . PHE A 1 225 ? -13.344 -10.797 -1.542 1 98.81 225 PHE A O 1
ATOM 1804 N N . SER A 1 226 ? -12.578 -11.281 0.514 1 98.81 226 SER A N 1
ATOM 1805 C CA . SER A 1 226 ? -11.391 -11.938 -0.03 1 98.81 226 SER A CA 1
ATOM 1806 C C . SER A 1 226 ? -11.148 -13.289 0.642 1 98.81 226 SER A C 1
ATOM 1808 O O . SER A 1 226 ? -11.289 -14.336 0.011 1 98.81 226 SER A O 1
ATOM 1810 N N . MET A 1 227 ? -11.031 -13.352 1.956 1 98.62 227 MET A N 1
ATOM 1811 C CA . MET A 1 227 ? -10.578 -14.523 2.705 1 98.62 227 MET A CA 1
ATOM 1812 C C . MET A 1 227 ? -11.531 -15.695 2.496 1 98.62 227 MET A C 1
ATOM 1814 O O . MET A 1 227 ? -11.086 -16.828 2.311 1 98.62 227 MET A O 1
ATOM 1818 N N . ILE A 1 228 ? -12.812 -15.453 2.514 1 98.38 228 ILE A N 1
ATOM 1819 C CA . ILE A 1 228 ? -13.781 -16.531 2.404 1 98.38 228 ILE A CA 1
ATOM 1820 C C . ILE A 1 228 ? -13.633 -17.219 1.051 1 98.38 228 ILE A C 1
ATOM 1822 O O . ILE A 1 228 ? -13.75 -18.453 0.958 1 98.38 228 ILE A O 1
ATOM 1826 N N . TYR A 1 229 ? -13.336 -16.453 0.04 1 98.88 229 TYR A N 1
ATOM 1827 C CA . TYR A 1 229 ? -13.195 -17.031 -1.298 1 98.88 229 TYR A CA 1
ATOM 1828 C C . TYR A 1 229 ? -11.836 -17.688 -1.47 1 98.88 229 TYR A C 1
ATOM 1830 O O . TYR A 1 229 ? -11.727 -18.703 -2.158 1 98.88 229 TYR A O 1
ATOM 1838 N N . LEU A 1 230 ? -10.82 -17.109 -0.841 1 98.88 230 LEU A N 1
ATOM 1839 C CA . LEU A 1 230 ? -9.516 -17.75 -0.83 1 98.88 230 LEU A CA 1
ATOM 1840 C C . LEU A 1 230 ? -9.586 -19.125 -0.151 1 98.88 230 LEU A C 1
ATOM 1842 O O . LEU A 1 230 ? -9.016 -20.094 -0.646 1 98.88 230 LEU A O 1
ATOM 1846 N N . ASN A 1 231 ? -10.281 -19.156 0.97 1 98.75 231 ASN A N 1
ATOM 1847 C CA . ASN A 1 231 ? -10.469 -20.422 1.669 1 98.75 231 ASN A CA 1
ATOM 1848 C C . ASN A 1 231 ? -11.203 -21.438 0.797 1 98.75 231 ASN A C 1
ATOM 1850 O O . ASN A 1 231 ? -10.773 -22.594 0.692 1 98.75 231 ASN A O 1
ATOM 1854 N N . LYS A 1 232 ? -12.25 -20.969 0.153 1 98.75 232 LYS A N 1
ATOM 1855 C CA . LYS A 1 232 ? -13.023 -21.844 -0.724 1 98.75 232 LYS A CA 1
ATOM 1856 C C . LYS A 1 232 ? -12.156 -22.406 -1.845 1 98.75 232 LYS A C 1
ATOM 1858 O O . LYS A 1 232 ? -12.281 -23.578 -2.201 1 98.75 232 LYS A O 1
ATOM 1863 N N . ILE A 1 233 ? -11.281 -21.625 -2.381 1 98.88 233 ILE A N 1
ATOM 1864 C CA . ILE A 1 233 ? -10.43 -22.062 -3.484 1 98.88 233 ILE A CA 1
ATOM 1865 C C . ILE A 1 233 ? -9.508 -23.188 -3.023 1 98.88 233 ILE A C 1
ATOM 1867 O O . ILE A 1 233 ? -9.43 -24.234 -3.672 1 98.88 233 ILE A O 1
ATOM 1871 N N . SER A 1 234 ? -8.836 -23 -1.907 1 98.69 234 SER A N 1
ATOM 1872 C CA . SER A 1 234 ? -7.867 -24 -1.462 1 98.69 234 SER A CA 1
ATOM 1873 C C . SER A 1 234 ? -8.539 -25.328 -1.17 1 98.69 234 SER A C 1
ATOM 1875 O O . SER A 1 234 ? -8.039 -26.391 -1.558 1 98.69 234 SER A O 1
ATOM 1877 N N . ILE A 1 235 ? -9.719 -25.312 -0.583 1 98.62 235 ILE A N 1
ATOM 1878 C CA . ILE A 1 235 ? -10.445 -26.516 -0.203 1 98.62 235 ILE A CA 1
ATOM 1879 C C . ILE A 1 235 ? -10.977 -27.219 -1.453 1 98.62 235 ILE A C 1
ATOM 1881 O O . ILE A 1 235 ? -10.773 -28.422 -1.633 1 98.62 235 ILE A O 1
ATOM 1885 N N . SER A 1 236 ? -11.586 -26.422 -2.338 1 98.81 236 SER A N 1
ATOM 1886 C CA . SER A 1 236 ? -12.219 -26.984 -3.525 1 98.81 236 SER A CA 1
ATOM 1887 C C . SER A 1 236 ? -11.18 -27.531 -4.5 1 98.81 236 SER A C 1
ATOM 1889 O O . SER A 1 236 ? -11.398 -28.547 -5.148 1 98.81 236 SER A O 1
ATOM 1891 N N . VAL A 1 237 ? -10.07 -26.812 -4.66 1 98.81 237 VAL A N 1
ATOM 1892 C CA . VAL A 1 237 ? -9 -27.297 -5.531 1 98.81 237 VAL A CA 1
ATOM 1893 C C . VAL A 1 237 ? -8.492 -28.641 -5.031 1 98.81 237 VAL A C 1
ATOM 1895 O O . VAL A 1 237 ? -8.359 -29.594 -5.809 1 98.81 237 VAL A O 1
ATOM 1898 N N . ARG A 1 238 ? -8.258 -28.797 -3.75 1 98.06 238 ARG A N 1
ATOM 1899 C CA . ARG A 1 238 ? -7.77 -30.031 -3.158 1 98.06 238 ARG A CA 1
ATOM 1900 C C . ARG A 1 238 ? -8.75 -31.172 -3.393 1 98.06 238 ARG A C 1
ATOM 1902 O O . ARG A 1 238 ? -8.352 -32.281 -3.795 1 98.06 238 ARG A O 1
ATOM 1909 N N . GLU A 1 239 ? -9.961 -30.906 -3.17 1 98.25 239 GLU A N 1
ATOM 1910 C CA . GLU A 1 239 ? -11.008 -31.906 -3.346 1 98.25 239 GLU A CA 1
ATOM 1911 C C . GLU A 1 239 ? -11.086 -32.375 -4.797 1 98.25 239 GLU A C 1
ATOM 1913 O O . GLU A 1 239 ? -11.164 -33.594 -5.066 1 98.25 239 GLU A O 1
ATOM 1918 N N . LYS A 1 240 ? -11.062 -31.453 -5.66 1 98.38 240 LYS A N 1
ATOM 1919 C CA . LYS A 1 240 ? -11.188 -31.781 -7.074 1 98.38 240 LYS A CA 1
ATOM 1920 C C . LYS A 1 240 ? -9.969 -32.562 -7.574 1 98.38 240 LYS A C 1
ATOM 1922 O O . LYS A 1 240 ? -10.086 -33.469 -8.398 1 98.38 240 LYS A O 1
ATOM 1927 N N . LEU A 1 241 ? -8.789 -32.156 -7.145 1 98.19 241 LEU A N 1
ATOM 1928 C CA . LEU A 1 241 ? -7.586 -32.906 -7.504 1 98.19 241 LEU A CA 1
ATOM 1929 C C . LEU A 1 241 ? -7.691 -34.344 -7.039 1 98.19 241 LEU A C 1
ATOM 1931 O O . LEU A 1 241 ? -7.387 -35.25 -7.801 1 98.19 241 LEU A O 1
ATOM 1935 N N . GLN A 1 242 ? -8.133 -34.531 -5.816 1 97.56 242 GLN A N 1
ATOM 1936 C CA . GLN A 1 242 ? -8.297 -35.875 -5.262 1 97.56 242 GLN A CA 1
ATOM 1937 C C . GLN A 1 242 ? -9.32 -36.688 -6.059 1 97.56 242 GLN A C 1
ATOM 1939 O O . GLN A 1 242 ? -9.07 -37.812 -6.426 1 97.56 242 GLN A O 1
ATOM 1944 N N . ASN A 1 243 ? -10.398 -36.062 -6.324 1 97.88 243 ASN A N 1
ATOM 1945 C CA . ASN A 1 243 ? -11.484 -36.719 -7.035 1 97.88 243 ASN A CA 1
ATOM 1946 C C . ASN A 1 243 ? -11.078 -37.094 -8.453 1 97.88 243 ASN A C 1
ATOM 1948 O O . ASN A 1 243 ? -11.531 -38.125 -8.984 1 97.88 243 ASN A O 1
ATOM 1952 N N . ASP A 1 244 ? -10.234 -36.281 -9.023 1 96.69 244 ASP A N 1
ATOM 1953 C CA . ASP A 1 244 ? -9.82 -36.5 -10.398 1 96.69 244 ASP A CA 1
ATOM 1954 C C . ASP A 1 244 ? -8.594 -37.438 -10.461 1 96.69 244 ASP A C 1
ATOM 1956 O O . ASP A 1 244 ? -8.07 -37.719 -11.539 1 96.69 244 ASP A O 1
ATOM 1960 N N . GLY A 1 245 ? -8.109 -37.812 -9.336 1 96.06 245 GLY A N 1
ATOM 1961 C CA . GLY A 1 245 ? -6.949 -38.688 -9.273 1 96.06 245 GLY A CA 1
ATOM 1962 C C . GLY A 1 245 ? -5.656 -38 -9.656 1 96.06 245 GLY A C 1
ATOM 1963 O O . GLY A 1 245 ? -4.75 -38.625 -10.211 1 96.06 245 GLY A O 1
ATOM 1964 N N . LEU A 1 246 ? -5.629 -36.75 -9.453 1 95.25 246 LEU A N 1
ATOM 1965 C CA . LEU A 1 246 ? -4.445 -35.969 -9.781 1 95.25 246 LEU A CA 1
ATOM 1966 C C . LEU A 1 246 ? -3.537 -35.812 -8.57 1 95.25 246 LEU A C 1
ATOM 1968 O O . LEU A 1 246 ? -3.963 -36.062 -7.438 1 95.25 246 LEU A O 1
ATOM 1972 N N . SER A 1 247 ? -2.326 -35.438 -8.844 1 92.25 247 SER A N 1
ATOM 1973 C CA . SER A 1 247 ? -1.343 -35.25 -7.781 1 92.25 247 SER A CA 1
ATOM 1974 C C . SER A 1 247 ? -1.753 -34.094 -6.844 1 92.25 247 SER A C 1
ATOM 1976 O O . SER A 1 247 ? -2.287 -33.094 -7.285 1 92.25 247 SER A O 1
ATOM 1978 N N . ASN A 1 248 ? -1.443 -34.406 -5.57 1 95.19 248 ASN A N 1
ATOM 1979 C CA . ASN A 1 248 ? -1.557 -33.312 -4.59 1 95.19 248 ASN A CA 1
ATOM 1980 C C . ASN A 1 248 ? -0.41 -32.312 -4.719 1 95.19 248 ASN A C 1
ATOM 1982 O O . ASN A 1 248 ? 0.745 -32.656 -4.453 1 95.19 248 ASN A O 1
ATOM 1986 N N . VAL A 1 249 ? -0.687 -31.188 -5.211 1 98.06 249 VAL A N 1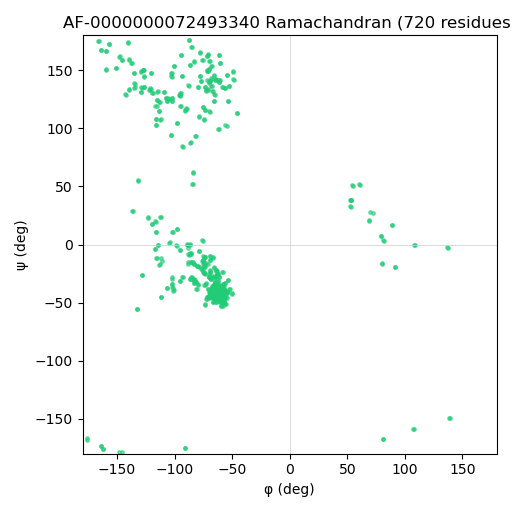
ATOM 1987 C CA . VAL A 1 249 ? 0.36 -30.203 -5.41 1 98.06 249 VAL A CA 1
ATOM 1988 C C . VAL A 1 249 ? 0.279 -29.141 -4.309 1 98.06 249 VAL A C 1
ATOM 1990 O O . VAL A 1 249 ? -0.808 -28.828 -3.812 1 98.06 249 VAL A O 1
ATOM 1993 N N . PRO A 1 250 ? 1.433 -28.547 -3.871 1 98.75 250 PRO A N 1
ATOM 1994 C CA . PRO A 1 250 ? 1.387 -27.453 -2.889 1 98.75 250 PRO A CA 1
ATOM 1995 C C . PRO A 1 250 ? 0.624 -26.234 -3.396 1 98.75 250 PRO A C 1
ATOM 1997 O O . PRO A 1 250 ? 0.738 -25.875 -4.57 1 98.75 250 PRO A O 1
ATOM 2000 N N . LEU A 1 251 ? -0.137 -25.656 -2.521 1 98.88 251 LEU A N 1
ATOM 2001 C CA . LEU A 1 251 ? -0.829 -24.406 -2.785 1 98.88 251 LEU A CA 1
ATOM 2002 C C . LEU A 1 251 ? -0.145 -23.25 -2.064 1 98.88 251 LEU A C 1
ATOM 2004 O O . LEU A 1 251 ? 0.101 -23.312 -0.858 1 98.88 251 LEU A O 1
ATOM 2008 N N . ILE A 1 252 ? 0.213 -22.219 -2.807 1 98.94 252 ILE A N 1
ATOM 2009 C CA . ILE A 1 252 ? 0.847 -21 -2.287 1 98.94 252 ILE A CA 1
ATOM 2010 C C . ILE A 1 252 ? -0.135 -19.844 -2.35 1 98.94 252 ILE A C 1
ATOM 2012 O O . ILE A 1 252 ? -0.792 -19.625 -3.371 1 98.94 252 ILE A O 1
ATOM 2016 N N . LEU A 1 253 ? -0.293 -19.109 -1.282 1 98.88 253 LEU A N 1
ATOM 2017 C CA . LEU A 1 253 ? -1.087 -17.891 -1.26 1 98.88 253 LEU A CA 1
ATOM 2018 C C . LEU A 1 253 ? -0.209 -16.672 -0.973 1 98.88 253 LEU A C 1
ATOM 2020 O O . LEU A 1 253 ? 0.562 -16.672 -0.011 1 98.88 253 LEU A O 1
ATOM 2024 N N . PHE A 1 254 ? -0.229 -15.734 -1.796 1 98.75 254 PHE A N 1
ATOM 2025 C CA . PHE A 1 254 ? 0.425 -14.445 -1.583 1 98.75 254 PHE A CA 1
ATOM 2026 C C . PHE A 1 254 ? -0.601 -13.32 -1.53 1 98.75 254 PHE A C 1
ATOM 2028 O O . PHE A 1 254 ? -1.056 -12.836 -2.57 1 98.75 254 PHE A O 1
ATOM 2035 N N . ALA A 1 255 ? -0.887 -12.859 -0.334 1 98.56 255 ALA A N 1
ATOM 2036 C CA . ALA A 1 255 ? -1.776 -11.727 -0.12 1 98.56 255 ALA A CA 1
ATOM 2037 C C . ALA A 1 255 ? -0.983 -10.461 0.213 1 98.56 255 ALA A C 1
ATOM 2039 O O . ALA A 1 255 ? -0.733 -10.172 1.384 1 98.56 255 ALA A O 1
ATOM 2040 N N . LYS A 1 256 ? -0.712 -9.711 -0.8 1 97.44 256 LYS A N 1
ATOM 2041 C CA . LYS A 1 256 ? 0.196 -8.578 -0.655 1 97.44 256 LYS A CA 1
ATOM 2042 C C . LYS A 1 256 ? -0.395 -7.512 0.266 1 97.44 256 LYS A C 1
ATOM 2044 O O . LYS A 1 256 ? -1.496 -7.016 0.022 1 97.44 256 LYS A O 1
ATOM 2049 N N . GLY A 1 257 ? 0.29 -7.168 1.29 1 96.5 257 GLY A N 1
ATOM 2050 C CA . GLY A 1 257 ? -0.065 -6.059 2.164 1 96.5 257 GLY A CA 1
ATOM 2051 C C . GLY A 1 257 ? -1.116 -6.426 3.193 1 96.5 257 GLY A C 1
ATOM 2052 O O . GLY A 1 257 ? -1.587 -5.566 3.941 1 96.5 257 GLY A O 1
ATOM 2053 N N . ALA A 1 258 ? -1.546 -7.66 3.254 1 97.44 258 ALA A N 1
ATOM 2054 C CA . ALA A 1 258 ? -2.568 -8.078 4.211 1 97.44 258 ALA A CA 1
ATOM 2055 C C . ALA A 1 258 ? -1.951 -8.406 5.566 1 97.44 258 ALA A C 1
ATOM 2057 O O . ALA A 1 258 ? -2.211 -9.469 6.137 1 97.44 258 ALA A O 1
ATOM 2058 N N . HIS A 1 259 ? -1.185 -7.484 6.066 1 97.06 259 HIS A N 1
ATOM 2059 C CA . HIS A 1 259 ? -0.513 -7.672 7.348 1 97.06 259 HIS A CA 1
ATOM 2060 C C . HIS A 1 259 ? -1.515 -7.996 8.453 1 97.06 259 HIS A C 1
ATOM 2062 O O . HIS A 1 259 ? -1.231 -8.812 9.328 1 97.06 259 HIS A O 1
ATOM 2068 N N . TYR A 1 260 ? -2.695 -7.484 8.406 1 97.06 260 TYR A N 1
ATOM 2069 C CA . TYR A 1 260 ? -3.734 -7.605 9.422 1 97.06 260 TYR A CA 1
ATOM 2070 C C . TYR A 1 260 ? -4.348 -9 9.414 1 97.06 260 TYR A C 1
ATOM 2072 O O . TYR A 1 260 ? -5.07 -9.375 10.336 1 97.06 260 TYR A O 1
ATOM 2080 N N . ALA A 1 261 ? -4.055 -9.797 8.422 1 97.62 261 ALA A N 1
ATOM 2081 C CA . ALA A 1 261 ? -4.703 -11.102 8.273 1 97.62 261 ALA A CA 1
ATOM 2082 C C . ALA A 1 261 ? -3.691 -12.234 8.406 1 97.62 261 ALA A C 1
ATOM 2084 O O . ALA A 1 261 ? -4.008 -13.391 8.125 1 97.62 261 ALA A O 1
ATOM 2085 N N . LEU A 1 262 ? -2.482 -11.961 8.836 1 97.69 262 LEU A N 1
ATOM 2086 C CA . LEU A 1 262 ? -1.406 -12.938 8.797 1 97.69 262 LEU A CA 1
ATOM 2087 C C . LEU A 1 262 ? -1.768 -14.172 9.617 1 97.69 262 LEU A C 1
ATOM 2089 O O . LEU A 1 262 ? -1.507 -15.305 9.203 1 97.69 262 LEU A O 1
ATOM 2093 N N . GLU A 1 263 ? -2.391 -14.008 10.789 1 97.69 263 GLU A N 1
ATOM 2094 C CA . GLU A 1 263 ? -2.807 -15.133 11.617 1 97.69 263 GLU A CA 1
ATOM 2095 C C . GLU A 1 263 ? -3.783 -16.031 10.867 1 97.69 263 GLU A C 1
ATOM 2097 O O . GLU A 1 263 ? -3.611 -17.25 10.836 1 97.69 263 GLU A O 1
ATOM 2102 N N . ALA A 1 264 ? -4.75 -15.43 10.258 1 97.75 264 ALA A N 1
ATOM 2103 C CA . ALA A 1 264 ? -5.75 -16.188 9.516 1 97.75 264 ALA A CA 1
ATOM 2104 C C . ALA A 1 264 ? -5.129 -16.859 8.289 1 97.75 264 ALA A C 1
ATOM 2106 O O . ALA A 1 264 ? -5.5 -17.969 7.926 1 97.75 264 ALA A O 1
ATOM 2107 N N . LEU A 1 265 ? -4.207 -16.172 7.676 1 98.56 265 LEU A N 1
ATOM 2108 C CA . LEU A 1 265 ? -3.541 -16.688 6.484 1 98.56 265 LEU A CA 1
ATOM 2109 C C . LEU A 1 265 ? -2.695 -17.922 6.82 1 98.56 265 LEU A C 1
ATOM 2111 O O . LEU A 1 265 ? -2.486 -18.781 5.973 1 98.56 265 LEU A O 1
ATOM 2115 N N . CYS A 1 266 ? -2.24 -17.969 8.055 1 98.5 266 CYS A N 1
ATOM 2116 C CA . CYS A 1 266 ? -1.359 -19.062 8.461 1 98.5 266 CYS A CA 1
ATOM 2117 C C . CYS A 1 266 ? -2.15 -20.188 9.117 1 98.5 266 CYS A C 1
ATOM 2119 O O . CYS A 1 266 ? -1.59 -21.234 9.453 1 98.5 266 CYS A O 1
ATOM 2121 N N . ASP A 1 267 ? -3.473 -20 9.328 1 97.69 267 ASP A N 1
ATOM 2122 C CA . ASP A 1 267 ? -4.293 -20.984 10.016 1 97.69 267 ASP A CA 1
ATOM 2123 C C . ASP A 1 267 ? -4.727 -22.109 9.062 1 97.69 267 ASP A C 1
ATOM 2125 O O . ASP A 1 267 ? -5.785 -22.016 8.438 1 97.69 267 ASP A O 1
ATOM 2129 N N . ASP A 1 268 ? -3.967 -23.141 9.039 1 95.56 268 ASP A N 1
ATOM 2130 C CA . ASP A 1 268 ? -4.191 -24.219 8.094 1 95.56 268 ASP A CA 1
ATOM 2131 C C . ASP A 1 268 ? -5.379 -25.094 8.523 1 95.56 268 ASP A C 1
ATOM 2133 O O . ASP A 1 268 ? -5.684 -26.094 7.883 1 95.56 268 ASP A O 1
ATOM 2137 N N . SER A 1 269 ? -6.066 -24.703 9.625 1 96.69 269 SER A N 1
ATOM 2138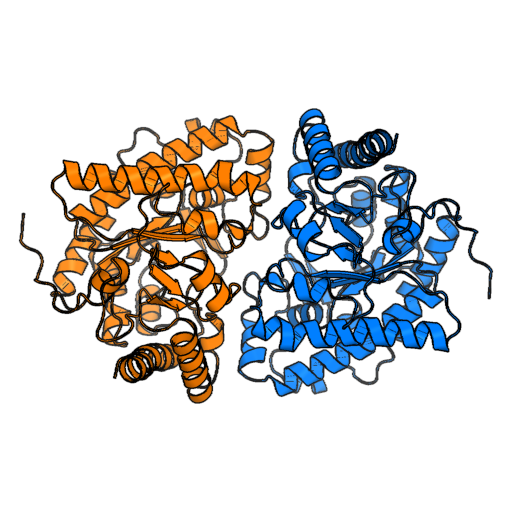 C CA . SER A 1 269 ? -7.273 -25.422 10.039 1 96.69 269 SER A CA 1
ATOM 2139 C C . SER A 1 269 ? -8.492 -24.922 9.266 1 96.69 269 SER A C 1
ATOM 2141 O O . SER A 1 269 ? -9.516 -25.609 9.211 1 96.69 269 SER A O 1
ATOM 2143 N N . ILE A 1 270 ? -8.352 -23.75 8.641 1 94.81 270 ILE A N 1
ATOM 2144 C CA . ILE A 1 270 ? -9.523 -23.172 7.996 1 94.81 270 ILE A CA 1
ATOM 2145 C C . ILE A 1 270 ? -9.344 -23.188 6.477 1 94.81 270 ILE A C 1
ATOM 2147 O O . ILE A 1 270 ? -10.289 -22.938 5.73 1 94.81 270 ILE A O 1
ATOM 2151 N N . HIS A 1 271 ? -8.164 -23.469 6.016 1 96.25 271 HIS A N 1
ATOM 2152 C CA . HIS A 1 271 ? -7.848 -23.562 4.594 1 96.25 271 HIS A CA 1
ATOM 2153 C C . HIS A 1 271 ? -6.754 -24.594 4.344 1 96.25 271 HIS A C 1
ATOM 2155 O O . HIS A 1 271 ? -6.254 -25.219 5.285 1 96.25 271 HIS A O 1
ATOM 2161 N N . GLN A 1 272 ? -6.359 -24.75 3.041 1 96.38 272 GLN A N 1
ATOM 2162 C CA . GLN A 1 272 ? -5.438 -25.828 2.695 1 96.38 272 GLN A CA 1
ATOM 2163 C C . GLN A 1 272 ? -4.184 -25.297 2.018 1 96.38 272 GLN A C 1
ATOM 2165 O O . GLN A 1 272 ? -3.574 -25.969 1.189 1 96.38 272 GLN A O 1
ATOM 2170 N N . TYR A 1 273 ? -3.879 -24.047 2.244 1 98.81 273 TYR A N 1
ATOM 2171 C CA . TYR A 1 273 ? -2.623 -23.531 1.711 1 98.81 273 TYR A CA 1
ATOM 2172 C C . TYR A 1 273 ? -1.431 -24.125 2.461 1 98.81 273 TYR A C 1
ATOM 2174 O O . TYR A 1 273 ? -1.471 -24.266 3.684 1 98.81 273 TYR A O 1
ATOM 2182 N N . ASN A 1 274 ? -0.372 -24.438 1.706 1 98.81 274 ASN A N 1
ATOM 2183 C CA . ASN A 1 274 ? 0.861 -24.984 2.271 1 98.81 274 ASN A CA 1
ATOM 2184 C C . ASN A 1 274 ? 1.883 -23.875 2.535 1 98.81 274 ASN A C 1
ATOM 2186 O O . ASN A 1 274 ? 2.703 -23.984 3.447 1 98.81 274 ASN A O 1
ATOM 2190 N N . VAL A 1 275 ? 1.82 -22.859 1.689 1 98.94 275 VAL A N 1
ATOM 2191 C CA . VAL A 1 275 ? 2.816 -21.797 1.7 1 98.94 275 VAL A CA 1
ATOM 2192 C C . VAL A 1 275 ? 2.119 -20.438 1.754 1 98.94 275 VAL A C 1
ATOM 2194 O O . VAL A 1 275 ? 1.178 -20.188 0.999 1 98.94 275 VAL A O 1
ATOM 2197 N N . ILE A 1 276 ? 2.562 -19.578 2.662 1 98.94 276 ILE A N 1
ATOM 2198 C CA . ILE A 1 276 ? 2.076 -18.203 2.75 1 98.94 276 ILE A CA 1
ATOM 2199 C C . ILE A 1 276 ? 3.201 -17.234 2.4 1 98.94 276 ILE A C 1
ATOM 2201 O O . ILE A 1 276 ? 4.223 -17.172 3.09 1 98.94 276 ILE A O 1
ATOM 2205 N N . GLY A 1 277 ? 2.98 -16.516 1.248 1 98.69 277 GLY A N 1
ATOM 2206 C CA . GLY A 1 277 ? 3.914 -15.461 0.876 1 98.69 277 GLY A CA 1
ATOM 2207 C C . GLY A 1 277 ? 3.734 -14.188 1.684 1 98.69 277 GLY A C 1
ATOM 2208 O O . GLY A 1 277 ? 2.605 -13.781 1.969 1 98.69 277 GLY A O 1
ATOM 2209 N N . ILE A 1 278 ? 4.809 -13.57 2.041 1 98.12 278 ILE A N 1
ATOM 2210 C CA . ILE A 1 278 ? 4.754 -12.305 2.766 1 98.12 278 ILE A CA 1
ATOM 2211 C C . ILE A 1 278 ? 5.641 -11.273 2.074 1 98.12 278 ILE A C 1
ATOM 2213 O O . ILE A 1 278 ? 6.664 -11.625 1.484 1 98.12 278 ILE A O 1
ATOM 2217 N N . ASP A 1 279 ? 5.266 -9.992 2.154 1 97.94 279 ASP A N 1
ATOM 2218 C CA . ASP A 1 279 ? 6.059 -8.93 1.541 1 97.94 279 ASP A CA 1
ATOM 2219 C C . ASP A 1 279 ? 7.086 -8.375 2.523 1 97.94 279 ASP A C 1
ATOM 2221 O O . ASP A 1 279 ? 7.242 -8.891 3.629 1 97.94 279 ASP A O 1
ATOM 2225 N N . TRP A 1 280 ? 7.801 -7.336 2.115 1 98 280 TRP A N 1
ATOM 2226 C CA . TRP A 1 280 ? 8.984 -6.883 2.842 1 98 280 TRP A CA 1
ATOM 2227 C C . TRP A 1 280 ? 8.594 -6.07 4.07 1 98 280 TRP A C 1
ATOM 2229 O O . TRP A 1 280 ? 9.445 -5.715 4.883 1 98 280 TRP A O 1
ATOM 2239 N N . THR A 1 281 ? 7.273 -5.785 4.254 1 97.75 281 THR A N 1
ATOM 2240 C CA . THR A 1 281 ? 6.852 -4.953 5.375 1 97.75 281 THR A CA 1
ATOM 2241 C C . THR A 1 281 ? 6.648 -5.805 6.629 1 97.75 281 THR A C 1
ATOM 2243 O O . THR A 1 281 ? 6.426 -5.27 7.715 1 97.75 281 THR A O 1
ATOM 2246 N N . ILE A 1 282 ? 6.723 -7.098 6.512 1 97.81 282 ILE A N 1
ATOM 2247 C CA . ILE A 1 282 ? 6.574 -7.984 7.66 1 97.81 282 ILE A CA 1
ATOM 2248 C C . ILE A 1 282 ? 7.949 -8.484 8.109 1 97.81 282 ILE A C 1
ATOM 2250 O O . ILE A 1 282 ? 8.703 -9.047 7.309 1 97.81 282 ILE A O 1
ATOM 2254 N N . ALA A 1 283 ? 8.25 -8.305 9.328 1 96.94 283 ALA A N 1
ATOM 2255 C CA . ALA A 1 283 ? 9.508 -8.82 9.867 1 96.94 283 ALA A CA 1
ATOM 2256 C C . ALA A 1 283 ? 9.508 -10.344 9.906 1 96.94 283 ALA A C 1
ATOM 2258 O O . ALA A 1 283 ? 8.516 -10.961 10.305 1 96.94 283 ALA A O 1
ATOM 2259 N N . PRO A 1 284 ? 10.617 -10.953 9.492 1 97.62 284 PRO A N 1
ATOM 2260 C CA . PRO A 1 284 ? 10.688 -12.414 9.469 1 97.62 284 PRO A CA 1
ATOM 2261 C C . PRO A 1 284 ? 10.344 -13.047 10.812 1 97.62 284 PRO A C 1
ATOM 2263 O O . PRO A 1 284 ? 9.602 -14.023 10.867 1 97.62 284 PRO A O 1
ATOM 2266 N N . GLU A 1 285 ? 10.805 -12.461 11.891 1 96.69 285 GLU A N 1
ATOM 2267 C CA . GLU A 1 285 ? 10.562 -13.016 13.219 1 96.69 285 GLU A CA 1
ATOM 2268 C C . GLU A 1 285 ? 9.078 -13.008 13.555 1 96.69 285 GLU A C 1
ATOM 2270 O O . GLU A 1 285 ? 8.555 -13.977 14.117 1 96.69 285 GLU A O 1
ATOM 2275 N N . GLN A 1 286 ? 8.477 -11.938 13.211 1 96.69 286 GLN A N 1
ATOM 2276 C CA . GLN A 1 286 ? 7.039 -11.836 13.445 1 96.69 286 GLN A CA 1
ATOM 2277 C C . GLN A 1 286 ? 6.277 -12.891 12.633 1 96.69 286 GLN A C 1
ATOM 2279 O O . GLN A 1 286 ? 5.375 -13.547 13.156 1 96.69 286 GLN A O 1
ATOM 2284 N N . ALA A 1 287 ? 6.613 -13.008 11.383 1 98.19 287 ALA A N 1
ATOM 2285 C CA . ALA A 1 287 ? 5.969 -13.977 10.5 1 98.19 287 ALA A CA 1
ATOM 2286 C C . ALA A 1 287 ? 6.141 -15.398 11.039 1 98.19 287 ALA A C 1
ATOM 2288 O O . ALA A 1 287 ? 5.18 -16.172 11.07 1 98.19 287 ALA A O 1
ATOM 2289 N N . LYS A 1 288 ? 7.34 -15.742 11.445 1 98.25 288 LYS A N 1
ATOM 2290 C CA . LYS A 1 288 ? 7.629 -17.078 11.953 1 98.25 288 LYS A CA 1
ATOM 2291 C C . LYS A 1 288 ? 6.824 -17.359 13.219 1 98.25 288 LYS A C 1
ATOM 2293 O O . LYS A 1 288 ? 6.285 -18.469 13.383 1 98.25 288 LYS A O 1
ATOM 2298 N N . THR A 1 289 ? 6.77 -16.312 14.07 1 98.19 289 THR A N 1
ATOM 2299 C CA . THR A 1 289 ? 6.02 -16.484 15.312 1 98.19 289 THR A CA 1
ATOM 2300 C C . THR A 1 289 ? 4.543 -16.734 15.023 1 98.19 289 THR A C 1
ATOM 2302 O O . THR A 1 289 ? 3.945 -17.656 15.594 1 98.19 289 THR A O 1
ATOM 2305 N N . ILE A 1 290 ? 4.008 -16.016 14.133 1 98.06 290 ILE A N 1
ATOM 2306 C CA . ILE A 1 290 ? 2.588 -16.125 13.82 1 98.06 290 ILE A CA 1
ATOM 2307 C C . ILE A 1 290 ? 2.311 -17.453 13.125 1 98.06 290 ILE A C 1
ATOM 2309 O O . ILE A 1 290 ? 1.328 -18.125 13.43 1 98.06 290 ILE A O 1
ATOM 2313 N N . ALA A 1 291 ? 3.168 -17.781 12.133 1 98.31 291 ALA A N 1
ATOM 2314 C CA . ALA A 1 291 ? 2.994 -19.031 11.398 1 98.31 291 ALA A CA 1
ATOM 2315 C C . ALA A 1 291 ? 3.096 -20.234 12.336 1 98.31 291 ALA A C 1
ATOM 2317 O O . ALA A 1 291 ? 2.365 -21.219 12.18 1 98.31 291 ALA A O 1
ATOM 2318 N N . ASN A 1 292 ? 4.062 -20.172 13.25 1 97.81 292 ASN A N 1
ATOM 2319 C CA . ASN A 1 292 ? 4.234 -21.203 14.281 1 97.81 292 ASN A CA 1
ATOM 2320 C C . ASN A 1 292 ? 4.309 -22.594 13.68 1 97.81 292 ASN A C 1
ATOM 2322 O O . ASN A 1 292 ? 3.643 -23.516 14.156 1 97.81 292 ASN A O 1
ATOM 2326 N N . ASN A 1 293 ? 4.934 -22.734 12.578 1 96.69 293 ASN A N 1
ATOM 2327 C CA . ASN A 1 293 ? 5.242 -23.984 11.891 1 96.69 293 ASN A CA 1
ATOM 2328 C C . ASN A 1 293 ? 3.986 -24.641 11.336 1 96.69 293 ASN A C 1
ATOM 2330 O O . ASN A 1 293 ? 3.973 -25.844 11.078 1 96.69 293 ASN A O 1
ATOM 2334 N N . ARG A 1 294 ? 2.961 -23.891 11.164 1 97.56 294 ARG A N 1
ATOM 2335 C CA . ARG A 1 294 ? 1.735 -24.453 10.602 1 97.56 294 ARG A CA 1
ATOM 2336 C C . ARG A 1 294 ? 1.791 -24.469 9.078 1 97.56 294 ARG A C 1
ATOM 2338 O O . ARG A 1 294 ? 1.171 -25.328 8.438 1 97.56 294 ARG A O 1
ATOM 2345 N N . VAL A 1 295 ? 2.535 -23.484 8.5 1 98.81 295 VAL A N 1
ATOM 2346 C CA . VAL A 1 295 ? 2.689 -23.344 7.059 1 98.81 295 VAL A CA 1
ATOM 2347 C C . VAL A 1 295 ? 4.133 -22.969 6.727 1 98.81 295 VAL A C 1
ATOM 2349 O O . VAL A 1 295 ? 4.902 -22.594 7.613 1 98.81 295 VAL A O 1
ATOM 2352 N N . THR A 1 296 ? 4.516 -23.203 5.527 1 98.88 296 THR A N 1
ATOM 2353 C CA . THR A 1 296 ? 5.789 -22.703 5.023 1 98.88 296 THR A CA 1
ATOM 2354 C C . THR A 1 296 ? 5.68 -21.234 4.637 1 98.88 296 THR A C 1
ATOM 2356 O O . THR A 1 296 ? 4.684 -20.812 4.047 1 98.88 296 THR A O 1
ATOM 2359 N N . LEU A 1 297 ? 6.672 -20.453 5.02 1 98.88 297 LEU A N 1
ATOM 2360 C CA . LEU A 1 297 ? 6.703 -19.031 4.652 1 98.88 297 LEU A CA 1
ATOM 2361 C C . LEU A 1 297 ? 7.504 -18.828 3.369 1 98.88 297 LEU A C 1
ATOM 2363 O O . LEU A 1 297 ? 8.469 -19.547 3.109 1 98.88 297 LEU A O 1
ATOM 2367 N N . GLN A 1 298 ? 7.102 -17.891 2.545 1 98.88 298 GLN A N 1
ATOM 2368 C CA . GLN A 1 298 ? 7.781 -17.516 1.308 1 98.88 298 GLN A CA 1
ATOM 2369 C C . GLN A 1 298 ? 8.07 -16.016 1.266 1 98.88 298 GLN A C 1
ATOM 2371 O O . GLN A 1 298 ? 7.207 -15.203 1.594 1 98.88 298 GLN A O 1
ATOM 2376 N N . GLY A 1 299 ? 9.289 -15.516 0.851 1 96.94 299 GLY A N 1
ATOM 2377 C CA . GLY A 1 299 ? 9.641 -14.109 0.738 1 96.94 299 GLY A CA 1
ATOM 2378 C C . GLY A 1 299 ? 11.039 -13.797 1.232 1 96.94 299 GLY A C 1
ATOM 2379 O O . GLY A 1 299 ? 11.883 -14.688 1.314 1 96.94 299 GLY A O 1
ATOM 2380 N N . ASN A 1 300 ? 11.258 -12.734 1.709 1 98.12 300 ASN A N 1
ATOM 2381 C CA . ASN A 1 300 ? 10.414 -11.57 1.448 1 98.12 300 ASN A CA 1
ATOM 2382 C C . ASN A 1 300 ? 11.25 -10.32 1.188 1 98.12 300 ASN A C 1
ATOM 2384 O O . ASN A 1 300 ? 10.875 -9.219 1.595 1 98.12 300 ASN A O 1
ATOM 2388 N N . LEU A 1 301 ? 12.492 -10.586 0.638 1 98.62 301 LEU A N 1
ATOM 2389 C CA . LEU A 1 301 ? 13.398 -9.469 0.397 1 98.62 301 LEU A CA 1
ATOM 2390 C C . LEU A 1 301 ? 12.711 -8.375 -0.412 1 98.62 301 LEU A C 1
ATOM 2392 O O . LEU A 1 301 ? 12.008 -8.664 -1.384 1 98.62 301 LEU A O 1
ATOM 2396 N N . ASP A 1 302 ? 12.914 -7.117 -0.006 1 98.25 302 ASP A N 1
ATOM 2397 C CA . ASP A 1 302 ? 12.445 -5.988 -0.807 1 98.25 302 ASP A CA 1
ATOM 2398 C C . ASP A 1 302 ? 12.969 -6.078 -2.24 1 98.25 302 ASP A C 1
ATOM 2400 O O . ASP A 1 302 ? 14.18 -6.121 -2.463 1 98.25 302 ASP A O 1
ATOM 2404 N N . PRO A 1 303 ? 12.078 -6.07 -3.24 1 98.31 303 PRO A N 1
ATOM 2405 C CA . PRO A 1 303 ? 12.562 -6.145 -4.621 1 98.31 303 PRO A CA 1
ATOM 2406 C C . PRO A 1 303 ? 13.594 -5.066 -4.941 1 98.31 303 PRO A C 1
ATOM 2408 O O . PRO A 1 303 ? 14.531 -5.312 -5.707 1 98.31 303 PRO A O 1
ATOM 2411 N N . CYS A 1 304 ? 13.523 -3.906 -4.312 1 98.38 304 CYS A N 1
ATOM 2412 C CA . CYS A 1 304 ? 14.43 -2.803 -4.586 1 98.38 304 CYS A CA 1
ATOM 2413 C C . CYS A 1 304 ? 15.805 -3.066 -3.979 1 98.38 304 CYS A C 1
ATOM 2415 O O . CYS A 1 304 ? 16.781 -2.398 -4.324 1 98.38 304 CYS A O 1
ATOM 2417 N N . ALA A 1 305 ? 15.875 -4 -3.068 1 98.62 305 ALA A N 1
ATOM 2418 C CA . ALA A 1 305 ? 17.172 -4.391 -2.549 1 98.62 305 ALA A CA 1
ATOM 2419 C C . ALA A 1 305 ? 18.094 -4.879 -3.668 1 98.62 305 ALA A C 1
ATOM 2421 O O . ALA A 1 305 ? 19.312 -4.816 -3.551 1 98.62 305 ALA A O 1
ATOM 2422 N N . LEU A 1 306 ? 17.5 -5.332 -4.758 1 98.75 306 LEU A N 1
ATOM 2423 C CA . LEU A 1 306 ? 18.266 -5.824 -5.902 1 98.75 306 LEU A CA 1
ATOM 2424 C C . LEU A 1 306 ? 19.047 -4.695 -6.562 1 98.75 306 LEU A C 1
ATOM 2426 O O . LEU A 1 306 ? 19.938 -4.941 -7.383 1 98.75 306 LEU A O 1
ATOM 2430 N N . TYR A 1 307 ? 18.766 -3.426 -6.191 1 98.44 307 TYR A N 1
ATOM 2431 C CA . TYR A 1 307 ? 19.516 -2.293 -6.723 1 98.44 307 TYR A CA 1
ATOM 2432 C C . TYR A 1 307 ? 20.844 -2.131 -5.992 1 98.44 307 TYR A C 1
ATOM 2434 O O . TYR A 1 307 ? 21.719 -1.406 -6.453 1 98.44 307 TYR A O 1
ATOM 2442 N N . ALA A 1 308 ? 20.969 -2.711 -4.824 1 98.38 308 ALA A N 1
ATOM 2443 C CA . ALA A 1 308 ? 22.203 -2.604 -4.051 1 98.38 308 ALA A CA 1
ATOM 2444 C C . ALA A 1 308 ? 23.391 -3.186 -4.82 1 98.38 308 ALA A C 1
ATOM 2446 O O . ALA A 1 308 ? 23.203 -3.979 -5.746 1 98.38 308 ALA A O 1
ATOM 2447 N N . ASN A 1 309 ? 24.594 -2.729 -4.484 1 97.56 309 ASN A N 1
ATOM 2448 C CA . ASN A 1 309 ? 25.75 -3.414 -5.051 1 97.56 309 ASN A CA 1
ATOM 2449 C C . ASN A 1 309 ? 25.797 -4.875 -4.613 1 97.56 309 ASN A C 1
ATOM 2451 O O . ASN A 1 309 ? 25.156 -5.258 -3.629 1 97.56 309 ASN A O 1
ATOM 2455 N N . GLN A 1 310 ? 26.547 -5.656 -5.297 1 97.81 310 GLN A N 1
ATOM 2456 C CA . GLN A 1 310 ? 26.469 -7.109 -5.156 1 97.81 310 GLN A CA 1
ATOM 2457 C C . GLN A 1 310 ? 26.906 -7.547 -3.762 1 97.81 310 GLN A C 1
ATOM 2459 O O . GLN A 1 310 ? 26.344 -8.484 -3.197 1 97.81 310 GLN A O 1
ATOM 2464 N N . ASP A 1 311 ? 27.891 -6.852 -3.145 1 98.31 311 ASP A N 1
ATOM 2465 C CA . ASP A 1 311 ? 28.328 -7.203 -1.799 1 98.31 311 ASP A CA 1
ATOM 2466 C C . ASP A 1 311 ? 27.234 -6.934 -0.769 1 98.31 311 ASP A C 1
ATOM 2468 O O . ASP A 1 311 ? 26.969 -7.77 0.095 1 98.31 311 ASP A O 1
ATOM 2472 N N . ASP A 1 312 ? 26.656 -5.793 -0.885 1 98.38 312 ASP A N 1
ATOM 2473 C CA . ASP A 1 312 ? 25.562 -5.438 0.022 1 98.38 312 ASP A CA 1
ATOM 2474 C C . ASP A 1 312 ? 24.375 -6.371 -0.158 1 98.38 312 ASP A C 1
ATOM 2476 O O . ASP A 1 312 ? 23.734 -6.766 0.82 1 98.38 312 ASP A O 1
ATOM 2480 N N . LEU A 1 313 ? 24.109 -6.66 -1.398 1 98.75 313 LEU A N 1
ATOM 2481 C CA . LEU A 1 313 ? 23.016 -7.574 -1.678 1 98.75 313 LEU A CA 1
ATOM 2482 C C . LEU A 1 313 ? 23.266 -8.945 -1.066 1 98.75 313 LEU A C 1
ATOM 2484 O O . LEU A 1 313 ? 22.375 -9.547 -0.465 1 98.75 313 LEU A O 1
ATOM 2488 N N . ASP A 1 314 ? 24.516 -9.398 -1.271 1 98.75 314 ASP A N 1
ATOM 2489 C CA . ASP A 1 314 ? 24.906 -10.672 -0.668 1 98.75 314 ASP A CA 1
ATOM 2490 C C . ASP A 1 314 ? 24.656 -10.664 0.838 1 98.75 314 ASP A C 1
ATOM 2492 O O . ASP A 1 314 ? 24.094 -11.617 1.382 1 98.75 314 ASP A O 1
ATOM 2496 N N . TYR A 1 315 ? 24.938 -9.609 1.494 1 98.5 315 TYR A N 1
ATOM 2497 C CA . TYR A 1 315 ? 24.766 -9.469 2.936 1 98.5 315 TYR A CA 1
ATOM 2498 C C . TYR A 1 315 ? 23.281 -9.43 3.305 1 98.5 315 TYR A C 1
ATOM 2500 O O . TYR A 1 315 ? 22.875 -10.047 4.285 1 98.5 315 TYR A O 1
ATOM 2508 N N . LEU A 1 316 ? 22.531 -8.688 2.586 1 98.5 316 LEU A N 1
ATOM 2509 C CA . LEU A 1 316 ? 21.109 -8.586 2.85 1 98.5 316 LEU A CA 1
ATOM 2510 C C . LEU A 1 316 ? 20.438 -9.953 2.764 1 98.5 316 LEU A C 1
ATOM 2512 O O . LEU A 1 316 ? 19.547 -10.273 3.562 1 98.5 316 LEU A O 1
ATOM 2516 N N . VAL A 1 317 ? 20.859 -10.75 1.788 1 98.88 317 VAL A N 1
ATOM 2517 C CA . VAL A 1 317 ? 20.297 -12.078 1.618 1 98.88 317 VAL A CA 1
ATOM 2518 C C . VAL A 1 317 ? 20.734 -12.977 2.771 1 98.88 317 VAL A C 1
ATOM 2520 O O . VAL A 1 317 ? 19.938 -13.773 3.287 1 98.88 317 VAL A O 1
ATOM 2523 N N . GLU A 1 318 ? 21.969 -12.875 3.156 1 98.81 318 GLU A N 1
ATOM 2524 C CA . GLU A 1 318 ? 22.422 -13.617 4.324 1 98.81 318 GLU A CA 1
ATOM 2525 C C . GLU A 1 318 ? 21.562 -13.32 5.547 1 98.81 318 GLU A C 1
ATOM 2527 O O . GLU A 1 318 ? 21.141 -14.234 6.254 1 98.81 318 GLU A O 1
ATOM 2532 N N . GLU A 1 319 ? 21.297 -12.047 5.766 1 98.44 319 GLU A N 1
ATOM 2533 C CA . GLU A 1 319 ? 20.469 -11.633 6.895 1 98.44 319 GLU A CA 1
ATOM 2534 C C . GLU A 1 319 ? 19.062 -12.234 6.797 1 98.44 319 GLU A C 1
ATOM 2536 O O . GLU A 1 319 ? 18.531 -12.734 7.793 1 98.44 319 GLU A O 1
ATOM 2541 N N . MET A 1 320 ? 18.5 -12.164 5.637 1 98.5 320 MET A N 1
ATOM 2542 C CA . MET A 1 320 ? 17.172 -12.703 5.414 1 98.5 320 MET A CA 1
ATOM 2543 C C . MET A 1 320 ? 17.125 -14.195 5.723 1 98.5 320 MET A C 1
ATOM 2545 O O . MET A 1 320 ? 16.25 -14.656 6.469 1 98.5 320 MET A O 1
ATOM 2549 N N . VAL A 1 321 ? 18.094 -14.953 5.156 1 98.75 321 VAL A N 1
ATOM 2550 C CA . VAL A 1 321 ? 18.141 -16.391 5.348 1 98.75 321 VAL A CA 1
ATOM 2551 C C . VAL A 1 321 ? 18.328 -16.719 6.824 1 98.75 321 VAL A C 1
ATOM 2553 O O . VAL A 1 321 ? 17.688 -17.609 7.363 1 98.75 321 VAL A O 1
ATOM 2556 N N . ASN A 1 322 ? 19.156 -15.945 7.504 1 98.56 322 ASN A N 1
ATOM 2557 C CA . ASN A 1 322 ? 19.406 -16.141 8.93 1 98.56 322 ASN A CA 1
ATOM 2558 C C . ASN A 1 322 ? 18.141 -15.883 9.75 1 98.56 322 ASN A C 1
ATOM 2560 O O . ASN A 1 322 ? 17.875 -16.594 10.727 1 98.56 322 ASN A O 1
ATOM 2564 N N . GLN A 1 323 ? 17.422 -14.891 9.391 1 98.25 323 GLN A N 1
ATOM 2565 C CA . GLN A 1 323 ? 16.234 -14.5 10.148 1 98.25 323 GLN A CA 1
ATOM 2566 C C . GLN A 1 323 ? 15.109 -15.516 9.977 1 98.25 323 GLN A C 1
ATOM 2568 O O . GLN A 1 323 ? 14.383 -15.812 10.93 1 98.25 323 GLN A O 1
ATOM 2573 N N . PHE A 1 324 ? 14.953 -16.062 8.797 1 98.38 324 PHE A N 1
ATOM 2574 C CA . PHE A 1 324 ? 13.891 -17.031 8.547 1 98.38 324 PHE A CA 1
ATOM 2575 C C . PHE A 1 324 ? 14.305 -18.438 8.977 1 98.38 324 PHE A C 1
ATOM 2577 O O . PHE A 1 324 ? 13.469 -19.25 9.344 1 98.38 324 PHE A O 1
ATOM 2584 N N . GLY A 1 325 ? 15.625 -18.719 8.836 1 97.75 325 GLY A N 1
ATOM 2585 C CA . GLY A 1 325 ? 16.094 -20.078 8.992 1 97.75 325 GLY A CA 1
ATOM 2586 C C . GLY A 1 325 ? 15.883 -20.922 7.746 1 97.75 325 GLY A C 1
ATOM 2587 O O . GLY A 1 325 ? 15.641 -20.391 6.66 1 97.75 325 GLY A O 1
ATOM 2588 N N . THR A 1 326 ? 16.031 -22.234 7.859 1 98 326 THR A N 1
ATOM 2589 C CA . THR A 1 326 ? 16.031 -23.062 6.66 1 98 326 THR A CA 1
ATOM 2590 C C . THR A 1 326 ? 14.852 -24.031 6.676 1 98 326 THR A C 1
ATOM 2592 O O . THR A 1 326 ? 14.625 -24.766 5.711 1 98 326 THR A O 1
ATOM 2595 N N . ASN A 1 327 ? 14.109 -24.016 7.758 1 96.62 327 ASN A N 1
ATOM 2596 C CA . ASN A 1 327 ? 12.945 -24.891 7.863 1 96.62 327 ASN A CA 1
ATOM 2597 C C . ASN A 1 327 ? 11.664 -24.188 7.445 1 96.62 327 ASN A C 1
ATOM 2599 O O . ASN A 1 327 ? 11.391 -23.078 7.914 1 96.62 327 ASN A O 1
ATOM 2603 N N . ARG A 1 328 ? 10.875 -24.812 6.566 1 98.12 328 ARG A N 1
ATOM 2604 C CA . ARG A 1 328 ? 9.602 -24.266 6.121 1 98.12 328 ARG A CA 1
ATOM 2605 C C . ARG A 1 328 ? 9.766 -22.859 5.582 1 98.12 328 ARG A C 1
ATOM 2607 O O . ARG A 1 328 ? 9.055 -21.938 6.004 1 98.12 328 ARG A O 1
ATOM 2614 N N . TYR A 1 329 ? 10.711 -22.781 4.684 1 98.81 329 TYR A N 1
ATOM 2615 C CA . TYR A 1 329 ? 11 -21.469 4.113 1 98.81 329 TYR A CA 1
ATOM 2616 C C . TYR A 1 329 ? 11.352 -21.594 2.635 1 98.81 329 TYR A C 1
ATOM 2618 O O . TYR A 1 329 ? 12.133 -22.469 2.242 1 98.81 329 TYR A O 1
ATOM 2626 N N . ILE A 1 330 ? 10.734 -20.828 1.833 1 98.94 330 ILE A N 1
ATOM 2627 C CA . ILE A 1 330 ? 11.062 -20.641 0.424 1 98.94 330 ILE A CA 1
ATOM 2628 C C . ILE A 1 330 ? 11.477 -19.188 0.191 1 98.94 330 ILE A C 1
ATOM 2630 O O . ILE A 1 330 ? 10.719 -18.266 0.483 1 98.94 330 ILE A O 1
ATOM 2634 N N . ALA A 1 331 ? 12.703 -19.016 -0.27 1 98.94 331 ALA A N 1
ATOM 2635 C CA . ALA A 1 331 ? 13.195 -17.656 -0.509 1 98.94 331 ALA A CA 1
ATOM 2636 C C . ALA A 1 331 ? 12.562 -17.047 -1.756 1 98.94 331 ALA A C 1
ATOM 2638 O O . ALA A 1 331 ? 12.391 -17.734 -2.768 1 98.94 331 ALA A O 1
ATOM 2639 N N . ASN A 1 332 ? 12.164 -15.859 -1.671 1 98.88 332 ASN A N 1
ATOM 2640 C CA . ASN A 1 332 ? 11.609 -15.023 -2.729 1 98.88 332 ASN A CA 1
ATOM 2641 C C . ASN A 1 332 ? 11.773 -13.539 -2.412 1 98.88 332 ASN A C 1
ATOM 2643 O O . ASN A 1 332 ? 12.258 -13.18 -1.341 1 98.88 332 ASN A O 1
ATOM 2647 N N . LEU A 1 333 ? 11.445 -12.727 -3.352 1 98.5 333 LEU A N 1
ATOM 2648 C CA . LEU A 1 333 ? 11.258 -11.305 -3.074 1 98.5 333 LEU A CA 1
ATOM 2649 C C . LEU A 1 333 ? 9.906 -11.062 -2.408 1 98.5 333 LEU A C 1
ATOM 2651 O O . LEU A 1 333 ? 9.039 -11.938 -2.412 1 98.5 333 LEU A O 1
ATOM 2655 N N . GLY A 1 334 ? 9.758 -9.891 -1.844 1 97.81 334 GLY A N 1
ATOM 2656 C CA . GLY A 1 334 ? 8.5 -9.531 -1.214 1 97.81 334 GLY A CA 1
ATOM 2657 C C . GLY A 1 334 ? 7.41 -9.18 -2.213 1 97.81 334 GLY A C 1
ATOM 2658 O O . GLY A 1 334 ? 6.246 -9.023 -1.84 1 97.81 334 GLY A O 1
ATOM 2659 N N . HIS A 1 335 ? 7.797 -9 -3.395 1 97.5 335 HIS A N 1
ATOM 2660 C CA . HIS A 1 335 ? 6.969 -8.789 -4.578 1 97.5 335 HIS A CA 1
ATOM 2661 C C . HIS A 1 335 ? 7.773 -9 -5.855 1 97.5 335 HIS A C 1
ATOM 2663 O O . HIS A 1 335 ? 8.898 -9.5 -5.816 1 97.5 335 HIS A O 1
ATOM 2669 N N . GLY A 1 336 ? 7.25 -8.734 -6.996 1 97 336 GLY A N 1
ATOM 2670 C CA . GLY A 1 336 ? 7.891 -9.023 -8.273 1 97 336 GLY A CA 1
ATOM 2671 C C . GLY A 1 336 ? 9.086 -8.141 -8.547 1 97 336 GLY A C 1
ATOM 2672 O O . GLY A 1 336 ? 9.133 -6.984 -8.117 1 97 336 GLY A O 1
ATOM 2673 N N . ILE A 1 337 ? 10.008 -8.625 -9.273 1 97.81 337 ILE A N 1
ATOM 2674 C CA . ILE A 1 337 ? 11.234 -7.938 -9.672 1 97.81 337 ILE A CA 1
ATOM 2675 C C . ILE A 1 337 ? 10.891 -6.766 -10.586 1 97.81 337 ILE A C 1
ATOM 2677 O O . ILE A 1 337 ? 9.953 -6.848 -11.391 1 97.81 337 ILE A O 1
ATOM 2681 N N . TYR A 1 338 ? 11.656 -5.672 -10.484 1 96.25 338 TYR A N 1
ATOM 2682 C CA . TYR A 1 338 ? 11.445 -4.496 -11.32 1 96.25 338 TYR A CA 1
ATOM 2683 C C . TYR A 1 338 ? 12.188 -4.629 -12.648 1 96.25 338 TYR A C 1
ATOM 2685 O O . TYR A 1 338 ? 13.195 -5.332 -12.734 1 96.25 338 TYR A O 1
ATOM 2693 N N . PRO A 1 339 ? 11.688 -3.938 -13.664 1 94.75 339 PRO A N 1
ATOM 2694 C CA . PRO A 1 339 ? 12.203 -4.133 -15.023 1 94.75 339 PRO A CA 1
ATOM 2695 C C . PRO A 1 339 ? 13.625 -3.611 -15.195 1 94.75 339 PRO A C 1
ATOM 2697 O O . PRO A 1 339 ? 14.344 -4.043 -16.109 1 94.75 339 PRO A O 1
ATOM 2700 N N . ASP A 1 340 ? 14.023 -2.672 -14.305 1 95.81 340 ASP A N 1
ATOM 2701 C CA . ASP A 1 340 ? 15.32 -2.031 -14.516 1 95.81 340 ASP A CA 1
ATOM 2702 C C . ASP A 1 340 ? 16.375 -2.613 -13.586 1 95.81 340 ASP A C 1
ATOM 2704 O O . ASP A 1 340 ? 17.469 -2.051 -13.438 1 95.81 340 ASP A O 1
ATOM 2708 N N . VAL A 1 341 ? 16.062 -3.684 -12.938 1 97.69 341 VAL A N 1
ATOM 2709 C CA . VAL A 1 341 ? 17.047 -4.375 -12.094 1 97.69 341 VAL A CA 1
ATOM 2710 C C . VAL A 1 341 ? 18.094 -5.055 -12.969 1 97.69 341 VAL A C 1
ATOM 2712 O O . VAL A 1 341 ? 17.766 -5.691 -13.969 1 97.69 341 VAL A O 1
ATOM 2715 N N . PRO A 1 342 ? 19.375 -4.902 -12.656 1 97.38 342 PRO A N 1
ATOM 2716 C CA . PRO A 1 342 ? 20.375 -5.684 -13.375 1 97.38 342 PRO A CA 1
ATOM 2717 C C . PRO A 1 342 ? 20.25 -7.184 -13.133 1 97.38 342 PRO A C 1
ATOM 2719 O O . PRO A 1 342 ? 20.234 -7.629 -11.984 1 97.38 342 PRO A O 1
ATOM 2722 N N . TRP A 1 343 ? 20.219 -7.895 -14.227 1 97.5 343 TRP A N 1
ATOM 2723 C CA . TRP A 1 343 ? 19.969 -9.328 -14.094 1 97.5 343 TRP A CA 1
ATOM 2724 C C . TRP A 1 343 ? 21.078 -10 -13.297 1 97.5 343 TRP A C 1
ATOM 2726 O O . TRP A 1 343 ? 20.844 -11.023 -12.648 1 97.5 343 TRP A O 1
ATOM 2736 N N . GLU A 1 344 ? 22.281 -9.438 -13.273 1 98.06 344 GLU A N 1
ATOM 2737 C CA . GLU A 1 344 ? 23.406 -9.992 -12.523 1 98.06 344 GLU A CA 1
ATOM 2738 C C . GLU A 1 344 ? 23.109 -10.016 -11.023 1 98.06 344 GLU A C 1
ATOM 2740 O O . GLU A 1 344 ? 23.594 -10.875 -10.297 1 98.06 344 GLU A O 1
ATOM 2745 N N . HIS A 1 345 ? 22.344 -9.07 -10.617 1 98.56 345 HIS A N 1
ATOM 2746 C CA . HIS A 1 345 ? 21.984 -9 -9.195 1 98.56 345 HIS A CA 1
ATOM 2747 C C . HIS A 1 345 ? 21.047 -10.133 -8.805 1 98.56 345 HIS A C 1
ATOM 2749 O O . HIS A 1 345 ? 21.031 -10.57 -7.652 1 98.56 345 HIS A O 1
ATOM 2755 N N . VAL A 1 346 ? 20.281 -10.609 -9.773 1 98.62 346 VAL A N 1
ATOM 2756 C CA . VAL A 1 346 ? 19.453 -11.781 -9.531 1 98.62 346 VAL A CA 1
ATOM 2757 C C . VAL A 1 346 ? 20.344 -13 -9.297 1 98.62 346 VAL A C 1
ATOM 2759 O O . VAL A 1 346 ? 20.047 -13.828 -8.43 1 98.62 346 VAL A O 1
ATOM 2762 N N . THR A 1 347 ? 21.406 -13.086 -10.078 1 98.44 347 THR A N 1
ATOM 2763 C CA . THR A 1 347 ? 22.375 -14.148 -9.859 1 98.44 347 THR A CA 1
ATOM 2764 C C . THR A 1 347 ? 22.922 -14.102 -8.43 1 98.44 347 THR A C 1
ATOM 2766 O O . THR A 1 347 ? 23 -15.133 -7.758 1 98.44 347 THR A O 1
ATOM 2769 N N . THR A 1 348 ? 23.266 -12.867 -8 1 98.75 348 THR A N 1
ATOM 2770 C CA . THR A 1 348 ? 23.781 -12.672 -6.645 1 98.75 348 THR A CA 1
ATOM 2771 C C . THR A 1 348 ? 22.75 -13.117 -5.613 1 98.75 348 THR A C 1
ATOM 2773 O O . THR A 1 348 ? 23.078 -13.82 -4.656 1 98.75 348 THR A O 1
ATOM 2776 N N . PHE A 1 349 ? 21.547 -12.773 -5.758 1 98.88 349 PHE A N 1
ATOM 2777 C CA . PHE A 1 349 ? 20.453 -13.109 -4.852 1 98.88 349 PHE A CA 1
ATOM 2778 C C . PHE A 1 349 ? 20.297 -14.625 -4.738 1 98.88 349 PHE A C 1
ATOM 2780 O O . PHE A 1 349 ? 20.328 -15.172 -3.633 1 98.88 349 PHE A O 1
ATOM 2787 N N . VAL A 1 350 ? 20.172 -15.305 -5.902 1 98.88 350 VAL A N 1
ATOM 2788 C CA . VAL A 1 350 ? 19.922 -16.734 -5.953 1 98.88 350 VAL A CA 1
ATOM 2789 C C . VAL A 1 350 ? 21.094 -17.484 -5.344 1 98.88 350 VAL A C 1
ATOM 2791 O O . VAL A 1 350 ? 20.906 -18.359 -4.488 1 98.88 350 VAL A O 1
ATOM 2794 N N . ASN A 1 351 ? 22.297 -17.109 -5.762 1 98.75 351 ASN A N 1
ATOM 2795 C CA . ASN A 1 351 ? 23.5 -17.766 -5.258 1 98.75 351 ASN A CA 1
ATOM 2796 C C . ASN A 1 351 ? 23.641 -17.594 -3.748 1 98.75 351 ASN A C 1
ATOM 2798 O O . ASN A 1 351 ? 24.031 -18.516 -3.043 1 98.75 351 ASN A O 1
ATOM 2802 N N . ALA A 1 352 ? 23.328 -16.391 -3.277 1 98.88 352 ALA A N 1
ATOM 2803 C CA . ALA A 1 352 ? 23.453 -16.094 -1.853 1 98.88 352 ALA A CA 1
ATOM 2804 C C . ALA A 1 352 ? 22.469 -16.938 -1.036 1 98.88 352 ALA A C 1
ATOM 2806 O O . ALA A 1 352 ? 22.812 -17.422 0.043 1 98.88 352 ALA A O 1
ATOM 2807 N N . VAL A 1 353 ? 21.25 -17.078 -1.492 1 98.94 353 VAL A N 1
ATOM 2808 C CA . VAL A 1 353 ? 20.266 -17.906 -0.798 1 98.94 353 VAL A CA 1
ATOM 2809 C C . VAL A 1 353 ? 20.812 -19.312 -0.606 1 98.94 353 VAL A C 1
ATOM 2811 O O . VAL A 1 353 ? 20.781 -19.859 0.503 1 98.94 353 VAL A O 1
ATOM 2814 N N . HIS A 1 354 ? 21.312 -19.938 -1.716 1 98.81 354 HIS A N 1
ATOM 2815 C CA . HIS A 1 354 ? 21.859 -21.297 -1.655 1 98.81 354 HIS A CA 1
ATOM 2816 C C . HIS A 1 354 ? 23.078 -21.359 -0.753 1 98.81 354 HIS A C 1
ATOM 2818 O O . HIS A 1 354 ? 23.188 -22.25 0.095 1 98.81 354 HIS A O 1
ATOM 2824 N N . LYS A 1 355 ? 23.953 -20.406 -0.92 1 98.75 355 LYS A N 1
ATOM 2825 C CA . LYS A 1 355 ? 25.203 -20.359 -0.165 1 98.75 355 LYS A CA 1
ATOM 2826 C C . LYS A 1 355 ? 24.938 -20.312 1.337 1 98.75 355 LYS A C 1
ATOM 2828 O O . LYS A 1 355 ? 25.406 -21.172 2.078 1 98.75 355 LYS A O 1
ATOM 2833 N N . TYR A 1 356 ? 24.125 -19.422 1.758 1 98.81 356 TYR A N 1
ATOM 2834 C CA . TYR A 1 356 ? 23.984 -19.172 3.189 1 98.81 356 TYR A CA 1
ATOM 2835 C C . TYR A 1 356 ? 23.047 -20.203 3.824 1 98.81 356 TYR A C 1
ATOM 2837 O O . TYR A 1 356 ? 23.203 -20.547 4.996 1 98.81 356 TYR A O 1
ATOM 2845 N N . SER A 1 357 ? 22.078 -20.656 3.082 1 98.69 357 SER A N 1
ATOM 2846 C CA . SER A 1 357 ? 21.203 -21.688 3.637 1 98.69 357 SER A CA 1
ATOM 2847 C C . SER A 1 357 ? 21.953 -23.016 3.805 1 98.69 357 SER A C 1
ATOM 2849 O O . SER A 1 357 ? 21.734 -23.734 4.777 1 98.69 357 SER A O 1
ATOM 2851 N N . LYS A 1 358 ? 22.844 -23.406 2.832 1 98.5 358 LYS A N 1
ATOM 2852 C CA . LYS A 1 358 ? 23.672 -24.609 2.971 1 98.5 358 LYS A CA 1
ATOM 2853 C C . LYS A 1 358 ? 24.594 -24.5 4.184 1 98.5 358 LYS A C 1
ATOM 2855 O O . LYS A 1 358 ? 24.781 -25.469 4.914 1 98.5 358 LYS A O 1
ATOM 2860 N N . ARG A 1 359 ? 25.094 -23.312 4.359 1 97.88 359 ARG A N 1
ATOM 2861 C CA . ARG A 1 359 ? 25.953 -23.078 5.508 1 97.88 359 ARG A CA 1
ATOM 2862 C C . ARG A 1 359 ? 25.203 -23.281 6.816 1 97.88 359 ARG A C 1
ATOM 2864 O O . ARG A 1 359 ? 25.719 -23.875 7.762 1 97.88 359 ARG A O 1
ATOM 2871 N N . LEU A 1 360 ? 23.969 -22.781 6.875 1 97.38 360 LEU A N 1
ATOM 2872 C CA . LEU A 1 360 ? 23.156 -22.891 8.078 1 97.38 360 LEU A CA 1
ATOM 2873 C C . LEU A 1 360 ? 22.781 -24.328 8.359 1 97.38 360 LEU A C 1
ATOM 2875 O O . LEU A 1 360 ? 22.625 -24.734 9.523 1 97.38 360 LEU A O 1
ATOM 2879 N N . ASN A 1 361 ? 22.562 -25.109 7.328 1 96.44 361 ASN A N 1
ATOM 2880 C CA . ASN A 1 361 ? 22.172 -26.5 7.477 1 96.44 361 ASN A CA 1
ATOM 2881 C C . ASN A 1 361 ? 23.344 -27.375 7.934 1 96.44 361 ASN A C 1
ATOM 2883 O O . ASN A 1 361 ? 23.156 -28.469 8.461 1 96.44 361 ASN A O 1
ATOM 2887 N N . ASN A 1 362 ? 24.594 -27.047 7.703 1 90.81 362 ASN A N 1
ATOM 2888 C CA . ASN A 1 362 ? 25.781 -27.797 8.094 1 90.81 362 ASN A CA 1
ATOM 2889 C C . ASN A 1 362 ? 26.312 -27.328 9.453 1 90.81 362 ASN A C 1
ATOM 2891 O O . ASN A 1 362 ? 26.875 -28.125 10.203 1 90.81 362 ASN A O 1
ATOM 2895 N N . MET B 1 1 ? 1.966 42.125 19.578 1 38.53 1 MET B N 1
ATOM 2896 C CA . MET B 1 1 ? 1.597 40.844 18.969 1 38.53 1 MET B CA 1
ATOM 2897 C C . MET B 1 1 ? 0.092 40.625 19.062 1 38.53 1 MET B C 1
ATOM 2899 O O . MET B 1 1 ? -0.475 40.625 20.156 1 38.53 1 MET B O 1
ATOM 2903 N N . SER B 1 2 ? -0.637 41.094 18.125 1 50.72 2 SER B N 1
ATOM 2904 C CA . SER B 1 2 ? -2.092 41.219 18.109 1 50.72 2 SER B CA 1
ATOM 2905 C C . SER B 1 2 ? -2.746 39.938 18.594 1 50.72 2 SER B C 1
ATOM 2907 O O . SER B 1 2 ? -2.33 38.844 18.219 1 50.72 2 SER B O 1
ATOM 2909 N N . GLU B 1 3 ? -3.459 39.812 19.75 1 83.06 3 GLU B N 1
ATOM 2910 C CA . GLU B 1 3 ? -4.117 38.781 20.531 1 83.06 3 GLU B CA 1
ATOM 2911 C C . GLU B 1 3 ? -5.129 38 19.703 1 83.06 3 GLU B C 1
ATOM 2913 O O . GLU B 1 3 ? -5.969 38.594 19.016 1 83.06 3 GLU B O 1
ATOM 2918 N N . PHE B 1 4 ? -4.859 36.75 19.203 1 94.75 4 PHE B N 1
ATOM 2919 C CA . PHE B 1 4 ? -5.793 35.875 18.516 1 94.75 4 PHE B CA 1
ATOM 2920 C C . PHE B 1 4 ? -7.094 35.75 19.297 1 94.75 4 PHE B C 1
ATOM 2922 O O . PHE B 1 4 ? -7.098 35.875 20.516 1 94.75 4 PHE B O 1
ATOM 2929 N N . PRO B 1 5 ? -8.18 35.688 18.562 1 96.38 5 PRO B N 1
ATOM 2930 C CA . PRO B 1 5 ? -9.445 35.438 19.25 1 96.38 5 PRO B CA 1
ATOM 2931 C C . PRO B 1 5 ? -9.383 34.25 20.219 1 96.38 5 PRO B C 1
ATOM 2933 O O . PRO B 1 5 ? -8.688 33.281 19.938 1 96.38 5 PRO B O 1
ATOM 2936 N N . GLN B 1 6 ? -10.188 34.406 21.25 1 96.19 6 GLN B N 1
ATOM 2937 C CA . GLN B 1 6 ? -10.219 33.344 22.25 1 96.19 6 GLN B CA 1
ATOM 2938 C C . GLN B 1 6 ? -10.898 32.094 21.688 1 96.19 6 GLN B C 1
ATOM 2940 O O . GLN B 1 6 ? -11.922 32.188 21.016 1 96.19 6 GLN B O 1
ATOM 2945 N N . LEU B 1 7 ? -10.336 31.016 22.016 1 96.69 7 LEU B N 1
ATOM 2946 C CA . LEU B 1 7 ? -10.859 29.75 21.531 1 96.69 7 LEU B CA 1
ATOM 2947 C C . LEU B 1 7 ? -12.172 29.406 22.234 1 96.69 7 LEU B C 1
ATOM 2949 O O . LEU B 1 7 ? -12.258 29.453 23.469 1 96.69 7 LEU B O 1
ATOM 2953 N N . LYS B 1 8 ? -13.172 29.016 21.484 1 97.75 8 LYS B N 1
ATOM 2954 C CA . LYS B 1 8 ? -14.492 28.688 22 1 97.75 8 LYS B CA 1
ATOM 2955 C C . LYS B 1 8 ? -14.688 27.172 22.078 1 97.75 8 LYS B C 1
ATOM 2957 O O . LYS B 1 8 ? -15.391 26.672 22.953 1 97.75 8 LYS B O 1
ATOM 2962 N N . ASN B 1 9 ? -14.164 26.406 21.141 1 98.25 9 ASN B N 1
ATOM 2963 C CA . ASN B 1 9 ? -14.141 24.953 21.094 1 98.25 9 ASN B CA 1
ATOM 2964 C C . ASN B 1 9 ? -12.711 24.422 21.156 1 98.25 9 ASN B C 1
ATOM 2966 O O . ASN B 1 9 ? -11.969 24.516 20.172 1 98.25 9 ASN B O 1
ATOM 2970 N N . ASP B 1 10 ? -12.344 23.844 22.281 1 98.12 10 ASP B N 1
ATOM 2971 C CA . ASP B 1 10 ? -10.992 23.328 22.438 1 98.12 10 ASP B CA 1
ATOM 2972 C C . ASP B 1 10 ? -11 21.812 22.641 1 98.12 10 ASP B C 1
ATOM 2974 O O . ASP B 1 10 ? -10.062 21.234 23.188 1 98.12 10 ASP B O 1
ATOM 2978 N N . THR B 1 11 ? -12.133 21.125 22.234 1 98.75 11 THR B N 1
ATOM 2979 C CA . THR B 1 11 ? -12.352 19.703 22.484 1 98.75 11 THR B CA 1
ATOM 2980 C C . THR B 1 11 ? -11.227 18.875 21.875 1 98.75 11 THR B C 1
ATOM 2982 O O . THR B 1 11 ? -10.727 17.938 22.516 1 98.75 11 THR B O 1
ATOM 2985 N N . ILE B 1 12 ? -10.773 19.234 20.719 1 98.94 12 ILE B N 1
ATOM 2986 C CA . ILE B 1 12 ? -9.773 18.422 20.031 1 98.94 12 ILE B CA 1
ATOM 2987 C C . ILE B 1 12 ? -8.414 18.594 20.719 1 98.94 12 ILE B C 1
ATOM 2989 O O . ILE B 1 12 ? -7.629 17.641 20.797 1 98.94 12 ILE B O 1
ATOM 2993 N N . ILE B 1 13 ? -8.117 19.766 21.219 1 98.81 13 ILE B N 1
ATOM 2994 C CA . ILE B 1 13 ? -6.863 20 21.938 1 98.81 13 ILE B CA 1
ATOM 2995 C C . ILE B 1 13 ? -6.848 19.188 23.219 1 98.81 13 ILE B C 1
ATOM 2997 O O . ILE B 1 13 ? -5.852 18.531 23.531 1 98.81 13 ILE B O 1
ATOM 3001 N N . LYS B 1 14 ? -7.969 19.203 23.906 1 98.81 14 LYS B N 1
ATOM 3002 C CA . LYS B 1 14 ? -8.094 18.422 25.125 1 98.81 14 LYS B CA 1
ATOM 3003 C C . LYS B 1 14 ? -7.922 16.938 24.844 1 98.81 14 LYS B C 1
ATOM 3005 O O . LYS B 1 14 ? -7.168 16.25 25.531 1 98.81 14 LYS B O 1
ATOM 3010 N N . ALA B 1 15 ? -8.555 16.438 23.812 1 98.88 15 ALA B N 1
ATOM 3011 C CA . ALA B 1 15 ? -8.43 15.039 23.422 1 98.88 15 ALA B CA 1
ATOM 3012 C C . ALA B 1 15 ? -6.984 14.688 23.078 1 98.88 15 ALA B C 1
ATOM 3014 O O . ALA B 1 15 ? -6.484 13.633 23.469 1 98.88 15 ALA B O 1
ATOM 3015 N N . ALA B 1 16 ? -6.332 15.586 22.375 1 98.88 16 ALA B N 1
ATOM 3016 C CA . ALA B 1 16 ? -4.953 15.359 21.953 1 98.88 16 ALA B CA 1
ATOM 3017 C C . ALA B 1 16 ? -4.027 15.195 23.141 1 98.88 16 ALA B C 1
ATOM 3019 O O . ALA B 1 16 ? -3.104 14.375 23.125 1 98.88 16 ALA B O 1
ATOM 3020 N N . PHE B 1 17 ? -4.328 15.938 24.172 1 98.44 17 PHE B N 1
ATOM 3021 C CA . PHE B 1 17 ? -3.494 15.883 25.359 1 98.44 17 PHE B CA 1
ATOM 3022 C C . PHE B 1 17 ? -3.982 14.805 26.312 1 98.44 17 PHE B C 1
ATOM 3024 O O . PHE B 1 17 ? -3.441 14.641 27.422 1 98.44 17 PHE B O 1
ATOM 3031 N N . GLY B 1 18 ? -5.027 14.07 25.984 1 98.12 18 GLY B N 1
ATOM 3032 C CA . GLY B 1 18 ? -5.492 12.922 26.75 1 98.12 18 GLY B CA 1
ATOM 3033 C C . GLY B 1 18 ? -6.488 13.289 27.828 1 98.12 18 GLY B C 1
ATOM 3034 O O . GLY B 1 18 ? -6.75 12.5 28.734 1 98.12 18 GLY B O 1
ATOM 3035 N N . GLU B 1 19 ? -7.047 14.469 27.719 1 98.25 19 GLU B N 1
ATOM 3036 C CA . GLU B 1 19 ? -8.062 14.898 28.688 1 98.25 19 GLU B CA 1
ATOM 3037 C C . GLU B 1 19 ? -9.438 14.359 28.312 1 98.25 19 GLU B C 1
ATOM 3039 O O . GLU B 1 19 ? -9.688 14.031 27.141 1 98.25 19 GLU B O 1
ATOM 3044 N N . LYS B 1 20 ? -10.297 14.289 29.297 1 97.31 20 LYS B N 1
ATOM 3045 C CA . LYS B 1 20 ? -11.672 13.883 29.031 1 97.31 20 LYS B CA 1
ATOM 3046 C C . LYS B 1 20 ? -12.414 14.953 28.234 1 97.31 20 LYS B C 1
ATOM 3048 O O . LYS B 1 20 ? -12.242 16.156 28.484 1 97.31 20 LYS B O 1
ATOM 3053 N N . THR B 1 21 ? -13.203 14.516 27.328 1 98.12 21 THR B N 1
ATOM 3054 C CA . THR B 1 21 ? -13.984 15.414 26.484 1 98.12 21 THR B CA 1
ATOM 3055 C C . THR B 1 21 ? -15.461 15.031 26.5 1 98.12 21 THR B C 1
ATOM 3057 O O . THR B 1 21 ? -15.797 13.875 26.734 1 98.12 21 THR B O 1
ATOM 3060 N N . PRO B 1 22 ? -16.328 16.031 26.328 1 97.88 22 PRO B N 1
ATOM 3061 C CA . PRO B 1 22 ? -17.766 15.734 26.344 1 97.88 22 PRO B CA 1
ATOM 3062 C C . PRO B 1 22 ? -18.188 14.859 25.156 1 97.88 22 PRO B C 1
ATOM 3064 O O . PRO B 1 22 ? -19.25 14.234 25.203 1 97.88 22 PRO B O 1
ATOM 3067 N N . TYR B 1 23 ? -17.438 14.797 24.125 1 98.62 23 TYR B N 1
ATOM 3068 C CA . TYR B 1 23 ? -17.609 13.969 22.938 1 98.62 23 TYR B CA 1
ATOM 3069 C C . TYR B 1 23 ? -16.297 13.797 22.188 1 98.62 23 TYR B C 1
ATOM 3071 O O . TYR B 1 23 ? -15.305 14.453 22.5 1 98.62 23 TYR B O 1
ATOM 3079 N N . VAL B 1 24 ? -16.281 12.867 21.281 1 98.88 24 VAL B N 1
ATOM 3080 C CA . VAL B 1 24 ? -15.094 12.648 20.453 1 98.88 24 VAL B CA 1
ATOM 3081 C C . VAL B 1 24 ? -14.992 13.75 19.391 1 98.88 24 VAL B C 1
ATOM 3083 O O . VAL B 1 24 ? -15.922 13.945 18.609 1 98.88 24 VAL B O 1
ATOM 3086 N N . PRO B 1 25 ? -13.906 14.547 19.422 1 98.94 25 PRO B N 1
ATOM 3087 C CA . PRO B 1 25 ? -13.742 15.539 18.344 1 98.94 25 PRO B CA 1
ATOM 3088 C C . PRO B 1 25 ? -13.461 14.906 16.984 1 98.94 25 PRO B C 1
ATOM 3090 O O . PRO B 1 25 ? -12.953 13.781 16.922 1 98.94 25 PRO B O 1
ATOM 3093 N N . VAL B 1 26 ? -13.828 15.625 15.922 1 98.94 26 VAL B N 1
ATOM 3094 C CA . VAL B 1 26 ? -13.711 15.07 14.578 1 98.94 26 VAL B CA 1
ATOM 3095 C C . VAL B 1 26 ? -13.203 16.141 13.617 1 98.94 26 VAL B C 1
ATOM 3097 O O . VAL B 1 26 ? -13.586 17.312 13.719 1 98.94 26 VAL B O 1
ATOM 3100 N N . TRP B 1 27 ? -12.242 15.836 12.797 1 98.81 27 TRP B N 1
ATOM 3101 C CA . TRP B 1 27 ? -11.852 16.547 11.586 1 98.81 27 TRP B CA 1
ATOM 3102 C C . TRP B 1 27 ? -11.492 15.57 10.477 1 98.81 27 TRP B C 1
ATOM 3104 O O . TRP B 1 27 ? -11.531 14.352 10.672 1 98.81 27 TRP B O 1
ATOM 3114 N N . ILE B 1 28 ? -11.219 16.062 9.211 1 98.25 28 ILE B N 1
ATOM 3115 C CA . ILE B 1 28 ? -11.016 15.148 8.094 1 98.25 28 ILE B CA 1
ATOM 3116 C C . ILE B 1 28 ? -9.805 15.586 7.281 1 98.25 28 ILE B C 1
ATOM 3118 O O . ILE B 1 28 ? -9.602 16.781 7.043 1 98.25 28 ILE B O 1
ATOM 3122 N N . MET B 1 29 ? -8.953 14.602 6.926 1 97.69 29 MET B N 1
ATOM 3123 C CA . MET B 1 29 ? -7.859 14.883 6 1 97.69 29 MET B CA 1
ATOM 3124 C C . MET B 1 29 ? -8.398 15.195 4.605 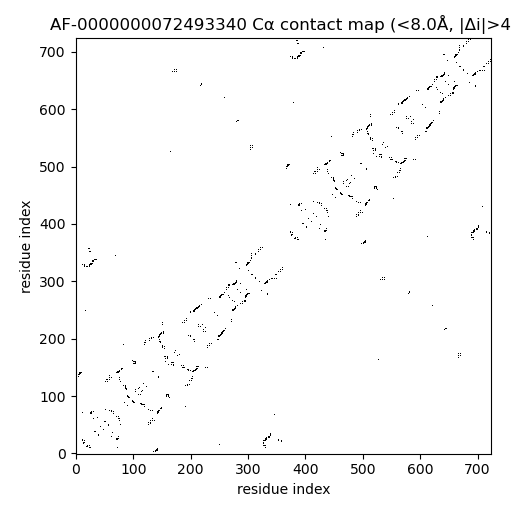1 97.69 29 MET B C 1
ATOM 3126 O O . MET B 1 29 ? -9.336 14.555 4.137 1 97.69 29 MET B O 1
ATOM 3130 N N . ARG B 1 30 ? -7.73 16.141 3.977 1 96.75 30 ARG B N 1
ATOM 3131 C CA . ARG B 1 30 ? -8.234 16.719 2.738 1 96.75 30 ARG B CA 1
ATOM 3132 C C . ARG B 1 30 ? -9.586 17.391 2.965 1 96.75 30 ARG B C 1
ATOM 3134 O O . ARG B 1 30 ? -10.539 17.156 2.213 1 96.75 30 ARG B O 1
ATOM 3141 N N . GLN B 1 31 ? -9.523 18.203 3.963 1 97.56 31 GLN B N 1
ATOM 3142 C CA . GLN B 1 31 ? -10.75 18.781 4.496 1 97.56 31 GLN B CA 1
ATOM 3143 C C . GLN B 1 31 ? -11.414 19.703 3.479 1 97.56 31 GLN B C 1
ATOM 3145 O O . GLN B 1 31 ? -12.633 19.672 3.311 1 97.56 31 GLN B O 1
ATOM 3150 N N . ALA B 1 32 ? -10.664 20.531 2.936 1 96.56 32 ALA B N 1
ATOM 3151 C CA . ALA B 1 32 ? -11.117 21.297 1.774 1 96.56 32 ALA B CA 1
ATOM 3152 C C . ALA B 1 32 ? -10.672 20.625 0.475 1 96.56 32 ALA B C 1
ATOM 3154 O O . ALA B 1 32 ? -9.5 20.297 0.308 1 96.56 32 ALA B O 1
ATOM 3155 N N . GLY B 1 33 ? -11.633 20.438 -0.357 1 94.19 33 GLY B N 1
ATOM 3156 C CA . GLY B 1 33 ? -11.258 19.812 -1.612 1 94.19 33 GLY B CA 1
ATOM 3157 C C . GLY B 1 33 ? -12.406 19.703 -2.596 1 94.19 33 GLY B C 1
ATOM 3158 O O . GLY B 1 33 ? -13.461 20.297 -2.387 1 94.19 33 GLY B O 1
ATOM 3159 N N . ARG B 1 34 ? -12.297 18.938 -3.656 1 93.81 34 ARG B N 1
ATOM 3160 C CA . ARG B 1 34 ? -13.141 18.891 -4.844 1 93.81 34 ARG B CA 1
ATOM 3161 C C . ARG B 1 34 ? -14.492 18.25 -4.531 1 93.81 34 ARG B C 1
ATOM 3163 O O . ARG B 1 34 ? -15.438 18.359 -5.32 1 93.81 34 ARG B O 1
ATOM 3170 N N . TYR B 1 35 ? -14.562 17.547 -3.363 1 97 35 TYR B N 1
ATOM 3171 C CA . TYR B 1 35 ? -15.859 16.984 -2.998 1 97 35 TYR B CA 1
ATOM 3172 C C . TYR B 1 35 ? -16.844 18.094 -2.625 1 97 35 TYR B C 1
ATOM 3174 O O . TYR B 1 35 ? -18.047 17.859 -2.547 1 97 35 TYR B O 1
ATOM 3182 N N . LEU B 1 36 ? -16.312 19.312 -2.418 1 97.75 36 LEU B N 1
ATOM 3183 C CA . LEU B 1 36 ? -17.125 20.484 -2.102 1 97.75 36 LEU B CA 1
ATOM 3184 C C . LEU B 1 36 ? -17.438 21.297 -3.357 1 97.75 36 LEU B C 1
ATOM 3186 O O . LEU B 1 36 ? -16.516 21.688 -4.082 1 97.75 36 LEU B O 1
ATOM 3190 N N . PRO B 1 37 ? -18.688 21.609 -3.605 1 97 37 PRO B N 1
ATOM 3191 C CA . PRO B 1 37 ? -19.031 22.422 -4.773 1 97 37 PRO B CA 1
ATOM 3192 C C . PRO B 1 37 ? -18.391 23.797 -4.754 1 97 37 PRO B C 1
ATOM 3194 O O . PRO B 1 37 ? -17.953 24.297 -5.797 1 97 37 PRO B O 1
ATOM 3197 N N . GLU B 1 38 ? -18.359 24.438 -3.619 1 97.19 38 GLU B N 1
ATOM 3198 C CA . GLU B 1 38 ? -17.766 25.781 -3.521 1 97.19 38 GLU B CA 1
ATOM 3199 C C . GLU B 1 38 ? -16.281 25.75 -3.816 1 97.19 38 GLU B C 1
ATOM 3201 O O . GLU B 1 38 ? -15.719 26.719 -4.34 1 97.19 38 GLU B O 1
ATOM 3206 N N . PHE B 1 39 ? -15.656 24.672 -3.447 1 97.56 39 PHE B N 1
ATOM 3207 C CA . PHE B 1 39 ? -14.234 24.562 -3.771 1 97.56 39 PHE B CA 1
ATOM 3208 C C . PHE B 1 39 ? -14.039 24.391 -5.273 1 97.56 39 PHE B C 1
ATOM 3210 O O . PHE B 1 39 ? -13.109 24.969 -5.848 1 97.56 39 PHE B O 1
ATOM 3217 N N . ARG B 1 40 ? -14.852 23.562 -5.879 1 96.38 40 ARG B N 1
ATOM 3218 C CA . ARG B 1 40 ? -14.781 23.422 -7.328 1 96.38 40 ARG B CA 1
ATOM 3219 C C . ARG B 1 40 ? -14.969 24.766 -8.031 1 96.38 40 ARG B C 1
ATOM 3221 O O . ARG B 1 40 ? -14.305 25.047 -9.023 1 96.38 40 ARG B O 1
ATOM 3228 N N . GLU B 1 41 ? -15.836 25.516 -7.5 1 97 41 GLU B N 1
ATOM 3229 C CA . GLU B 1 41 ? -16.047 26.844 -8.055 1 97 41 GLU B CA 1
ATOM 3230 C C . GLU B 1 41 ? -14.789 27.703 -7.914 1 97 41 GLU B C 1
ATOM 3232 O O . GLU B 1 41 ? -14.398 28.391 -8.859 1 97 41 GLU B O 1
ATOM 3237 N N . LEU B 1 42 ? -14.195 27.656 -6.727 1 97.12 42 LEU B N 1
ATOM 3238 C CA . LEU B 1 42 ? -12.961 28.406 -6.492 1 97.12 42 LEU B CA 1
ATOM 3239 C C . LEU B 1 42 ? -11.867 27.984 -7.465 1 97.12 42 LEU B C 1
ATOM 3241 O O . LEU B 1 42 ? -11.125 28.812 -7.98 1 97.12 42 LEU B O 1
ATOM 3245 N N . ARG B 1 43 ? -11.828 26.734 -7.793 1 94.81 43 ARG B N 1
ATOM 3246 C CA . ARG B 1 43 ? -10.797 26.141 -8.641 1 94.81 43 ARG B CA 1
ATOM 3247 C C . ARG B 1 43 ? -11 26.531 -10.102 1 94.81 43 ARG B C 1
ATOM 3249 O O . ARG B 1 43 ? -10.062 26.469 -10.906 1 94.81 43 ARG B O 1
ATOM 3256 N N . GLN B 1 44 ? -12.188 26.859 -10.477 1 95.44 44 GLN B N 1
ATOM 3257 C CA . GLN B 1 44 ? -12.453 27.328 -11.836 1 95.44 44 GLN B CA 1
ATOM 3258 C C . GLN B 1 44 ? -11.727 28.625 -12.133 1 95.44 44 GLN B C 1
ATOM 3260 O O . GLN B 1 44 ? -11.383 28.906 -13.281 1 95.44 44 GLN B O 1
ATOM 3265 N N . HIS B 1 45 ? -11.406 29.312 -11.039 1 96.12 45 HIS B N 1
ATOM 3266 C CA . HIS B 1 45 ? -10.883 30.656 -11.25 1 96.12 45 HIS B CA 1
ATOM 3267 C C . HIS B 1 45 ? -9.43 30.75 -10.812 1 96.12 45 HIS B C 1
ATOM 3269 O O . HIS B 1 45 ? -8.742 31.734 -11.117 1 96.12 45 HIS B O 1
ATOM 3275 N N . HIS B 1 46 ? -9.07 29.797 -10.047 1 96.12 46 HIS B N 1
ATOM 3276 C CA . HIS B 1 46 ? -7.723 29.828 -9.5 1 96.12 46 HIS B CA 1
ATOM 3277 C C . HIS B 1 46 ? -7.051 28.469 -9.617 1 96.12 46 HIS B C 1
ATOM 3279 O O . HIS B 1 46 ? -7.699 27.438 -9.422 1 96.12 46 HIS B O 1
ATOM 3285 N N . SER B 1 47 ? -5.785 28.516 -9.984 1 94 47 SER B N 1
ATOM 3286 C CA . SER B 1 47 ? -5.027 27.266 -9.945 1 94 47 SER B CA 1
ATOM 3287 C C . SER B 1 47 ? -4.754 26.828 -8.516 1 94 47 SER B C 1
ATOM 3289 O O . SER B 1 47 ? -4.871 27.625 -7.582 1 94 47 SER B O 1
ATOM 3291 N N . PHE B 1 48 ? -4.402 25.625 -8.375 1 93.25 48 PHE B N 1
ATOM 3292 C CA . PHE B 1 48 ? -4.164 25.062 -7.055 1 93.25 48 PHE B CA 1
ATOM 3293 C C . PHE B 1 48 ? -3.104 25.859 -6.305 1 93.25 48 PHE B C 1
ATOM 3295 O O . PHE B 1 48 ? -3.318 26.25 -5.16 1 93.25 48 PHE B O 1
ATOM 3302 N N . PHE B 1 49 ? -1.98 26.125 -6.871 1 92.62 49 PHE B N 1
ATOM 3303 C CA . PHE B 1 49 ? -0.895 26.797 -6.16 1 92.62 49 PHE B CA 1
ATOM 3304 C C . PHE B 1 49 ? -1.188 28.281 -5.996 1 92.62 49 PHE B C 1
ATOM 3306 O O . PHE B 1 49 ? -0.705 28.922 -5.055 1 92.62 49 PHE B O 1
ATOM 3313 N N . ASP B 1 50 ? -2.018 28.781 -6.848 1 95.31 50 ASP B N 1
ATOM 3314 C CA . ASP B 1 50 ? -2.486 30.141 -6.617 1 95.31 50 ASP B CA 1
ATOM 3315 C C . ASP B 1 50 ? -3.244 30.25 -5.297 1 95.31 50 ASP B C 1
ATOM 3317 O O . ASP B 1 50 ? -3.061 31.203 -4.543 1 95.31 50 ASP B O 1
ATOM 3321 N N . ILE B 1 51 ? -4.055 29.266 -5.098 1 97 51 ILE B N 1
ATOM 3322 C CA . ILE B 1 51 ? -4.832 29.25 -3.861 1 97 51 ILE B CA 1
ATOM 3323 C C . ILE B 1 51 ? -3.896 29.094 -2.664 1 97 51 ILE B C 1
ATOM 3325 O O . ILE B 1 51 ? -4.012 29.812 -1.675 1 97 51 ILE B O 1
ATOM 3329 N N . CYS B 1 52 ? -2.932 28.25 -2.76 1 95.69 52 CYS B N 1
ATOM 3330 C CA . CYS B 1 52 ? -1.991 28 -1.674 1 95.69 52 CYS B CA 1
ATOM 3331 C C . CYS B 1 52 ? -1.157 29.234 -1.375 1 95.69 52 CYS B C 1
ATOM 3333 O O . CYS B 1 52 ? -0.843 29.516 -0.217 1 95.69 52 CYS B O 1
ATOM 3335 N N . GLU B 1 53 ? -0.844 30 -2.406 1 97.19 53 GLU B N 1
ATOM 3336 C CA . GLU B 1 53 ? 0.158 31.062 -2.279 1 97.19 53 GLU B CA 1
ATOM 3337 C C . GLU B 1 53 ? -0.498 32.406 -2.064 1 97.19 53 GLU B C 1
ATOM 3339 O O . GLU B 1 53 ? 0.191 33.438 -1.952 1 97.19 53 GLU B O 1
ATOM 3344 N N . THR B 1 54 ? -1.793 32.438 -2.053 1 98.38 54 THR B N 1
ATOM 3345 C CA . THR B 1 54 ? -2.539 33.656 -1.754 1 98.38 54 THR B CA 1
ATOM 3346 C C . THR B 1 54 ? -3.266 33.531 -0.417 1 98.38 54 THR B C 1
ATOM 3348 O O . THR B 1 54 ? -4.293 32.844 -0.322 1 98.38 54 THR B O 1
ATOM 3351 N N . PRO B 1 55 ? -2.744 34.25 0.559 1 98.69 55 PRO B N 1
ATOM 3352 C CA . PRO B 1 55 ? -3.254 34.094 1.922 1 98.69 55 PRO B CA 1
ATOM 3353 C C . PRO B 1 55 ? -4.777 34.188 1.997 1 98.69 55 PRO B C 1
ATOM 3355 O O . PRO B 1 55 ? -5.414 33.344 2.652 1 98.69 55 PRO B O 1
ATOM 3358 N N . GLU B 1 56 ? -5.387 35.094 1.299 1 98.69 56 GLU B N 1
ATOM 3359 C CA . GLU B 1 56 ? -6.832 35.281 1.349 1 98.69 56 GLU B CA 1
ATOM 3360 C C . GLU B 1 56 ? -7.57 34.094 0.757 1 98.69 56 GLU B C 1
ATOM 3362 O O . GLU B 1 56 ? -8.594 33.656 1.294 1 98.69 56 GLU B O 1
ATOM 3367 N N . LEU B 1 57 ? -7.082 33.531 -0.326 1 98.62 57 LEU B N 1
ATOM 3368 C CA . LEU B 1 57 ? -7.703 32.375 -0.964 1 98.62 57 LEU B CA 1
ATOM 3369 C C . LEU B 1 57 ? -7.531 31.125 -0.11 1 98.62 57 LEU B C 1
ATOM 3371 O O . LEU B 1 57 ? -8.461 30.328 0.028 1 98.62 57 LEU B O 1
ATOM 3375 N N . ALA B 1 58 ? -6.32 30.969 0.407 1 98.69 58 ALA B N 1
ATOM 3376 C CA . ALA B 1 58 ? -6.066 29.844 1.29 1 98.69 58 ALA B CA 1
ATOM 3377 C C . ALA B 1 58 ? -6.98 29.875 2.51 1 98.69 58 ALA B C 1
ATOM 3379 O O . ALA B 1 58 ? -7.52 28.844 2.924 1 98.69 58 ALA B O 1
ATOM 3380 N N . CYS B 1 59 ? -7.094 31.078 3.061 1 98.62 59 CYS B N 1
ATOM 3381 C CA . CYS B 1 59 ? -7.996 31.25 4.191 1 98.62 59 CYS B CA 1
ATOM 3382 C C . CYS B 1 59 ? -9.43 30.891 3.809 1 98.62 59 CYS B C 1
ATOM 3384 O O . CYS B 1 59 ? -10.109 30.188 4.543 1 98.62 59 CYS B O 1
ATOM 3386 N N . GLN B 1 60 ? -9.852 31.391 2.678 1 98.38 60 GLN B N 1
ATOM 3387 C CA . GLN B 1 60 ? -11.195 31.094 2.193 1 98.38 60 GLN B CA 1
ATOM 3388 C C . GLN B 1 60 ? -11.422 29.594 2.062 1 98.38 60 GLN B C 1
ATOM 3390 O O . GLN B 1 60 ? -12.438 29.062 2.533 1 98.38 60 GLN B O 1
ATOM 3395 N N . ALA B 1 61 ? -10.5 28.906 1.429 1 98.62 61 ALA B N 1
ATOM 3396 C CA . ALA B 1 61 ? -10.602 27.453 1.252 1 98.62 61 ALA B CA 1
ATOM 3397 C C . ALA B 1 61 ? -10.641 26.734 2.6 1 98.62 61 ALA B C 1
ATOM 3399 O O . ALA B 1 61 ? -11.406 25.797 2.783 1 98.62 61 ALA B O 1
ATOM 3400 N N . THR B 1 62 ? -9.82 27.188 3.514 1 98.69 62 THR B N 1
ATOM 3401 C CA . THR B 1 62 ? -9.727 26.594 4.844 1 98.69 62 THR B CA 1
ATOM 3402 C C . THR B 1 62 ? -11.07 26.641 5.559 1 98.69 62 THR B C 1
ATOM 3404 O O . THR B 1 62 ? -11.422 25.703 6.293 1 98.69 62 THR B O 1
ATOM 3407 N N . LEU B 1 63 ? -11.812 27.672 5.352 1 98.44 63 LEU B N 1
ATOM 3408 C CA . LEU B 1 63 ? -13.023 27.922 6.125 1 98.44 63 LEU B CA 1
ATOM 3409 C C . LEU B 1 63 ? -14.234 27.25 5.484 1 98.44 63 LEU B C 1
ATOM 3411 O O . LEU B 1 63 ? -15.266 27.062 6.133 1 98.44 63 LEU B O 1
ATOM 3415 N N . MET B 1 64 ? -14.148 26.812 4.223 1 98.19 64 MET B N 1
ATOM 3416 C CA . MET B 1 64 ? -15.281 26.312 3.449 1 98.19 64 MET B CA 1
ATOM 3417 C C . MET B 1 64 ? -15.93 25.125 4.145 1 98.19 64 MET B C 1
ATOM 3419 O O . MET B 1 64 ? -17.141 25.109 4.348 1 98.19 64 MET B O 1
ATOM 3423 N N . PRO B 1 65 ? -15.148 24.156 4.566 1 98.31 65 PRO B N 1
ATOM 3424 C CA . PRO B 1 65 ? -15.789 22.984 5.172 1 98.31 65 PRO B CA 1
ATOM 3425 C C . PRO B 1 65 ? -16.516 23.328 6.469 1 98.31 65 PRO B C 1
ATOM 3427 O O . PRO B 1 65 ? -17.516 22.672 6.801 1 98.31 65 PRO B O 1
ATOM 3430 N N . LEU B 1 66 ? -16.094 24.328 7.188 1 98 66 LEU B N 1
ATOM 3431 C CA . LEU B 1 66 ? -16.656 24.672 8.492 1 98 66 LEU B CA 1
ATOM 3432 C C . LEU B 1 66 ? -18.031 25.328 8.336 1 98 66 LEU B C 1
ATOM 3434 O O . LEU B 1 66 ? -18.797 25.375 9.289 1 98 66 LEU B O 1
ATOM 3438 N N . ARG B 1 67 ? -18.266 25.797 7.207 1 96.62 67 ARG B N 1
ATOM 3439 C CA . ARG B 1 67 ? -19.562 26.391 6.934 1 96.62 67 ARG B CA 1
ATOM 3440 C C . ARG B 1 67 ? -20.625 25.312 6.715 1 96.62 67 ARG B C 1
ATOM 3442 O O . ARG B 1 67 ? -21.812 25.547 6.906 1 96.62 67 ARG B O 1
ATOM 3449 N N . ARG B 1 68 ? -20.188 24.125 6.387 1 96.25 68 ARG B N 1
ATOM 3450 C CA . ARG B 1 68 ? -21.109 23.047 6.047 1 96.25 68 ARG B CA 1
ATOM 3451 C C . ARG B 1 68 ? -21.188 22.016 7.176 1 96.25 68 ARG B C 1
ATOM 3453 O O . ARG B 1 68 ? -22.25 21.422 7.402 1 96.25 68 ARG B O 1
ATOM 3460 N N . PHE B 1 69 ? -20.094 21.75 7.801 1 98.19 69 PHE B N 1
ATOM 3461 C CA . PHE B 1 69 ? -19.984 20.625 8.727 1 98.19 69 PHE B CA 1
ATOM 3462 C C . PHE B 1 69 ? -19.594 21.109 10.117 1 98.19 69 PHE B C 1
ATOM 3464 O O . PHE B 1 69 ? -18.812 22.047 10.258 1 98.19 69 PHE B O 1
ATOM 3471 N N . ALA B 1 70 ? -20.047 20.453 11.156 1 98.19 70 ALA B N 1
ATOM 3472 C CA . ALA B 1 70 ? -19.688 20.781 12.531 1 98.19 70 ALA B CA 1
ATOM 3473 C C . ALA B 1 70 ? -18.359 20.125 12.922 1 98.19 70 ALA B C 1
ATOM 3475 O O . ALA B 1 70 ? -18.297 19.359 13.875 1 98.19 70 ALA B O 1
ATOM 3476 N N . LEU B 1 71 ? -17.312 20.469 12.258 1 98.81 71 LEU B N 1
ATOM 3477 C CA . LEU B 1 71 ? -15.984 19.938 12.516 1 98.81 71 LEU B CA 1
ATOM 3478 C C . LEU B 1 71 ? -15.383 20.562 13.766 1 98.81 71 LEU B C 1
ATOM 3480 O O . LEU B 1 71 ? -15.75 21.688 14.148 1 98.81 71 LEU B O 1
ATOM 3484 N N . ASP B 1 72 ? -14.43 19.891 14.344 1 98.88 72 ASP B N 1
ATOM 3485 C CA . ASP B 1 72 ? -13.852 20.344 15.602 1 98.88 72 ASP B CA 1
ATOM 3486 C C . ASP B 1 72 ? -12.477 20.969 15.383 1 98.88 72 ASP B C 1
ATOM 3488 O O . ASP B 1 72 ? -11.797 21.344 16.344 1 98.88 72 ASP B O 1
ATOM 3492 N N . ALA B 1 73 ? -12.039 21.047 14.164 1 98.88 73 ALA B N 1
ATOM 3493 C CA . ALA B 1 73 ? -10.805 21.734 13.789 1 98.88 73 ALA B CA 1
ATOM 3494 C C . ALA B 1 73 ? -10.805 22.094 12.312 1 98.88 73 ALA B C 1
ATOM 3496 O O . ALA B 1 73 ? -11.484 21.453 11.508 1 98.88 73 ALA B O 1
ATOM 3497 N N . ALA B 1 74 ? -10.141 23.109 12.016 1 98.81 74 ALA B N 1
ATOM 3498 C CA . ALA B 1 74 ? -9.773 23.438 10.633 1 98.81 74 ALA B CA 1
ATOM 3499 C C . ALA B 1 74 ? -8.32 23.094 10.359 1 98.81 74 ALA B C 1
ATOM 3501 O O . ALA B 1 74 ? -7.473 23.188 11.25 1 98.81 74 ALA B O 1
ATOM 3502 N N . ILE B 1 75 ? -8.008 22.688 9.242 1 98.88 75 ILE B N 1
ATOM 3503 C CA . ILE B 1 75 ? -6.617 22.531 8.828 1 98.88 75 ILE B CA 1
ATOM 3504 C C . ILE B 1 75 ? -6.312 23.5 7.688 1 98.88 75 ILE B C 1
ATOM 3506 O O . ILE B 1 75 ? -7.09 23.625 6.738 1 98.88 75 ILE B O 1
ATOM 3510 N N . ILE B 1 76 ? -5.258 24.203 7.801 1 98.81 76 ILE B N 1
ATOM 3511 C CA . ILE B 1 76 ? -4.902 25.234 6.84 1 98.81 76 ILE B CA 1
ATOM 3512 C C . ILE B 1 76 ? -4.789 24.625 5.441 1 98.81 76 ILE B C 1
ATOM 3514 O O . ILE B 1 76 ? -4.246 23.531 5.277 1 98.81 76 ILE B O 1
ATOM 3518 N N . PHE B 1 77 ? -5.367 25.312 4.445 1 98.56 77 PHE B N 1
ATOM 3519 C CA . PHE B 1 77 ? -5.223 24.875 3.059 1 98.56 77 PHE B CA 1
ATOM 3520 C C . PHE B 1 77 ? -3.818 25.172 2.545 1 98.56 77 PHE B C 1
ATOM 3522 O O . PHE B 1 77 ? -3.418 26.344 2.451 1 98.56 77 PHE B O 1
ATOM 3529 N N . CYS B 1 78 ? -3.146 24.125 2.256 1 97.19 78 CYS B N 1
ATOM 3530 C CA . CYS B 1 78 ? -1.771 24.188 1.778 1 97.19 78 CYS B CA 1
ATOM 3531 C C . CYS B 1 78 ? -1.367 22.875 1.115 1 97.19 78 CYS B C 1
ATOM 3533 O O . CYS B 1 78 ? -2.227 22.078 0.742 1 97.19 78 CYS B O 1
ATOM 3535 N N . ASP B 1 79 ? -0.159 22.75 0.712 1 95.19 79 ASP B N 1
ATOM 3536 C CA . ASP B 1 79 ? 0.379 21.516 0.143 1 95.19 79 ASP B CA 1
ATOM 3537 C C . ASP B 1 79 ? 1.654 21.078 0.866 1 95.19 79 ASP B C 1
ATOM 3539 O O . ASP B 1 79 ? 2.414 21.922 1.348 1 95.19 79 ASP B O 1
ATOM 3543 N N . ILE B 1 80 ? 1.89 19.812 0.904 1 96.06 80 ILE B N 1
ATOM 3544 C CA . ILE B 1 80 ? 3.061 19.328 1.622 1 96.06 80 ILE B CA 1
ATOM 3545 C C . ILE B 1 80 ? 4.32 19.609 0.812 1 96.06 80 ILE B C 1
ATOM 3547 O O . ILE B 1 80 ? 5.434 19.562 1.345 1 96.06 80 ILE B O 1
ATOM 3551 N N . LEU B 1 81 ? 4.207 20.031 -0.45 1 97.19 81 LEU B N 1
ATOM 3552 C CA . LEU B 1 81 ? 5.371 20.172 -1.316 1 97.19 81 LEU B CA 1
ATOM 3553 C C . LEU B 1 81 ? 5.844 21.625 -1.354 1 97.19 81 LEU B C 1
ATOM 3555 O O . LEU B 1 81 ? 6.66 22 -2.201 1 97.19 81 LEU B O 1
ATOM 3559 N N . VAL B 1 82 ? 5.371 22.453 -0.453 1 97.31 82 VAL B N 1
ATOM 3560 C CA . VAL B 1 82 ? 5.762 23.859 -0.441 1 97.31 82 VAL B CA 1
ATOM 3561 C C . VAL B 1 82 ? 7.234 23.984 -0.053 1 97.31 82 VAL B C 1
ATOM 3563 O O . VAL B 1 82 ? 7.922 24.906 -0.489 1 97.31 82 VAL B O 1
ATOM 3566 N N . ILE B 1 83 ? 7.773 23.047 0.73 1 98 83 ILE B N 1
ATOM 3567 C CA . ILE B 1 83 ? 9.164 23.109 1.151 1 98 83 ILE B CA 1
ATOM 3568 C C . ILE B 1 83 ? 10.078 22.766 -0.024 1 98 83 ILE B C 1
ATOM 3570 O O . ILE B 1 83 ? 11 23.516 -0.345 1 98 83 ILE B O 1
ATOM 3574 N N . PRO B 1 84 ? 9.828 21.578 -0.742 1 97.94 84 PRO B N 1
ATOM 3575 C CA . PRO B 1 84 ? 10.617 21.359 -1.959 1 97.94 84 PRO B CA 1
ATOM 3576 C C . PRO B 1 84 ? 10.562 22.547 -2.918 1 97.94 84 PRO B C 1
ATOM 3578 O O . PRO B 1 84 ? 11.578 22.906 -3.518 1 97.94 84 PRO B O 1
ATOM 3581 N N . LYS B 1 85 ? 9.422 23.156 -3.029 1 96.88 85 LYS B N 1
ATOM 3582 C CA . LYS B 1 85 ? 9.281 24.344 -3.879 1 96.88 85 LYS B CA 1
ATOM 3583 C C . LYS B 1 85 ? 10.133 25.5 -3.365 1 96.88 85 LYS B C 1
ATOM 3585 O O . LYS B 1 85 ? 10.812 26.172 -4.145 1 96.88 85 LYS B O 1
ATOM 3590 N N . ALA B 1 86 ? 10.109 25.734 -2.074 1 97.31 86 ALA B N 1
ATOM 3591 C CA . ALA B 1 86 ? 10.891 26.797 -1.446 1 97.31 86 ALA B CA 1
ATOM 3592 C C . ALA B 1 86 ? 12.383 26.562 -1.626 1 97.31 86 ALA B C 1
ATOM 3594 O O . ALA B 1 86 ? 13.172 27.5 -1.644 1 97.31 86 ALA B O 1
ATOM 3595 N N . LEU B 1 87 ? 12.75 25.312 -1.806 1 97.56 87 LEU B N 1
ATOM 3596 C CA . LEU B 1 87 ? 14.148 24.938 -1.999 1 97.56 87 LEU B CA 1
ATOM 3597 C C . LEU B 1 87 ? 14.539 25.047 -3.471 1 97.56 87 LEU B C 1
ATOM 3599 O O . LEU B 1 87 ? 15.656 24.688 -3.846 1 97.56 87 LEU B O 1
ATOM 3603 N N . GLY B 1 88 ? 13.648 25.422 -4.301 1 96.5 88 GLY B N 1
ATOM 3604 C CA . GLY B 1 88 ? 14 25.781 -5.664 1 96.5 88 GLY B CA 1
ATOM 3605 C C . GLY B 1 88 ? 13.547 24.766 -6.688 1 96.5 88 GLY B C 1
ATOM 3606 O O . GLY B 1 88 ? 13.742 24.953 -7.891 1 96.5 88 GLY B O 1
ATOM 3607 N N . LEU B 1 89 ? 12.906 23.688 -6.27 1 97.19 89 LEU B N 1
ATOM 3608 C CA . LEU B 1 89 ? 12.422 22.703 -7.234 1 97.19 89 LEU B CA 1
ATOM 3609 C C . LEU B 1 89 ? 11.148 23.188 -7.914 1 97.19 89 LEU B C 1
ATOM 3611 O O . LEU B 1 89 ? 10.312 23.844 -7.285 1 97.19 89 LEU B O 1
ATOM 3615 N N . ASN B 1 90 ? 11.016 22.859 -9.133 1 96.62 90 ASN B N 1
ATOM 3616 C CA . ASN B 1 90 ? 9.789 23.141 -9.867 1 96.62 90 ASN B CA 1
ATOM 3617 C C . ASN B 1 90 ? 8.688 22.141 -9.531 1 96.62 90 ASN B C 1
ATOM 3619 O O . ASN B 1 90 ? 8.797 20.953 -9.859 1 96.62 90 ASN B O 1
ATOM 3623 N N . VAL B 1 91 ? 7.676 22.547 -8.859 1 96.38 91 VAL B N 1
ATOM 3624 C CA . VAL B 1 91 ? 6.527 21.734 -8.484 1 96.38 91 VAL B CA 1
ATOM 3625 C C . VAL B 1 91 ? 5.277 22.234 -9.195 1 96.38 91 VAL B C 1
ATOM 3627 O O . VAL B 1 91 ? 4.949 23.422 -9.125 1 96.38 91 VAL B O 1
ATOM 3630 N N . ARG B 1 92 ? 4.602 21.391 -9.961 1 95.25 92 ARG B N 1
ATOM 3631 C CA . ARG B 1 92 ? 3.387 21.734 -10.688 1 95.25 92 ARG B CA 1
ATOM 3632 C C . ARG B 1 92 ? 2.26 20.75 -10.367 1 95.25 92 ARG B C 1
ATOM 3634 O O . ARG B 1 92 ? 2.51 19.578 -10.078 1 95.25 92 ARG B O 1
ATOM 3641 N N . MET B 1 93 ? 1.07 21.25 -10.32 1 89.94 93 MET B N 1
ATOM 3642 C CA . MET B 1 93 ? -0.109 20.406 -10.195 1 89.94 93 MET B CA 1
ATOM 3643 C C . MET B 1 93 ? -0.661 20.031 -11.57 1 89.94 93 MET B C 1
ATOM 3645 O O . MET B 1 93 ? -1.124 20.906 -12.312 1 89.94 93 MET B O 1
ATOM 3649 N N . VAL B 1 94 ? -0.606 18.766 -11.883 1 88.25 94 VAL B N 1
ATOM 3650 C CA . VAL B 1 94 ? -1.093 18.312 -13.18 1 88.25 94 VAL B CA 1
ATOM 3651 C C . VAL B 1 94 ? -2.428 17.578 -13.008 1 88.25 94 VAL B C 1
ATOM 3653 O O . VAL B 1 94 ? -2.535 16.641 -12.219 1 88.25 94 VAL B O 1
ATOM 3656 N N . GLU B 1 95 ? -3.396 18.047 -13.688 1 79.75 95 GLU B N 1
ATOM 3657 C CA . GLU B 1 95 ? -4.738 17.484 -13.594 1 79.75 95 GLU B CA 1
ATOM 3658 C C . GLU B 1 95 ? -4.734 15.992 -13.914 1 79.75 95 GLU B C 1
ATOM 3660 O O . GLU B 1 95 ? -4.129 15.562 -14.898 1 79.75 95 GLU B O 1
ATOM 3665 N N . GLY B 1 96 ? -5.414 15.273 -13.094 1 76.5 96 GLY B N 1
ATOM 3666 C CA . GLY B 1 96 ? -5.52 13.836 -13.297 1 76.5 96 GLY B CA 1
ATOM 3667 C C . GLY B 1 96 ? -4.301 13.078 -12.805 1 76.5 96 GLY B C 1
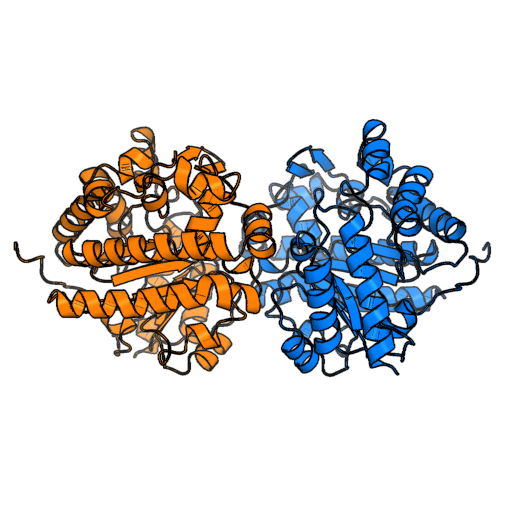ATOM 3668 O O . GLY B 1 96 ? -4.348 11.852 -12.656 1 76.5 96 GLY B O 1
ATOM 3669 N N . ILE B 1 97 ? -3.23 13.734 -12.586 1 83.25 97 ILE B N 1
ATOM 3670 C CA . ILE B 1 97 ? -1.993 13.086 -12.172 1 83.25 97 ILE B CA 1
ATOM 3671 C C . ILE B 1 97 ? -1.66 13.484 -10.734 1 83.25 97 ILE B C 1
ATOM 3673 O O . ILE B 1 97 ? -1.354 12.625 -9.898 1 83.25 97 ILE B O 1
ATOM 3677 N N . GLY B 1 98 ? -1.754 14.719 -10.359 1 88.38 98 GLY B N 1
ATOM 3678 C CA . GLY B 1 98 ? -1.354 15.227 -9.062 1 88.38 98 GLY B CA 1
ATOM 3679 C C . GLY B 1 98 ? -0.084 16.062 -9.117 1 88.38 98 GLY B C 1
ATOM 3680 O O . GLY B 1 98 ? 0.24 16.641 -10.148 1 88.38 98 GLY B O 1
ATOM 3681 N N . PRO B 1 99 ? 0.544 16.188 -8.047 1 93.75 99 PRO B N 1
ATOM 3682 C CA . PRO B 1 99 ? 1.778 16.984 -8.031 1 93.75 99 PRO B CA 1
ATOM 3683 C C . PRO B 1 99 ? 2.908 16.328 -8.828 1 93.75 99 PRO B C 1
ATOM 3685 O O . PRO B 1 99 ? 3.125 15.117 -8.719 1 93.75 99 PRO B O 1
ATOM 3688 N N . VAL B 1 100 ? 3.533 17.047 -9.625 1 96.38 100 VAL B N 1
ATOM 3689 C CA . VAL B 1 100 ? 4.703 16.641 -10.391 1 96.38 100 VAL B CA 1
ATOM 3690 C C . VAL B 1 100 ? 5.883 17.547 -10.062 1 96.38 100 VAL B C 1
ATOM 3692 O O . VAL B 1 100 ? 5.73 18.781 -9.984 1 96.38 100 VAL B O 1
ATOM 3695 N N . VAL B 1 101 ? 7.039 17.016 -9.805 1 97.38 101 VAL B N 1
ATOM 3696 C CA . VAL B 1 101 ? 8.258 17.719 -9.438 1 97.38 101 VAL B CA 1
ATOM 3697 C C . VAL B 1 101 ? 9.359 17.422 -10.453 1 97.38 101 VAL B C 1
ATOM 3699 O O . VAL B 1 101 ? 9.484 16.297 -10.922 1 97.38 101 VAL B O 1
ATOM 3702 N N . ASP B 1 102 ? 10.062 18.438 -10.898 1 97.12 102 ASP B N 1
ATOM 3703 C CA . ASP B 1 102 ? 11.305 18.156 -11.617 1 97.12 102 ASP B CA 1
ATOM 3704 C C . ASP B 1 102 ? 12.305 17.438 -10.719 1 97.12 102 ASP B C 1
ATOM 3706 O O . ASP B 1 102 ? 13.047 18.062 -9.969 1 97.12 102 ASP B O 1
ATOM 3710 N N . ALA B 1 103 ? 12.391 16.172 -10.836 1 97.25 103 ALA B N 1
ATOM 3711 C CA . ALA B 1 103 ? 12.969 15.258 -9.859 1 97.25 103 ALA B CA 1
ATOM 3712 C C . ALA B 1 103 ? 14.492 15.383 -9.812 1 97.25 103 ALA B C 1
ATOM 3714 O O . ALA B 1 103 ? 15.109 15.797 -10.797 1 97.25 103 ALA B O 1
ATOM 3715 N N . LEU B 1 104 ? 15.047 15.117 -8.617 1 98.25 104 LEU B N 1
ATOM 3716 C CA . LEU B 1 104 ? 16.469 14.859 -8.484 1 98.25 104 LEU B CA 1
ATOM 3717 C C . LEU B 1 104 ? 16.844 13.516 -9.109 1 98.25 104 LEU B C 1
ATOM 3719 O O . LEU B 1 104 ? 16.469 12.461 -8.594 1 98.25 104 LEU B O 1
ATOM 3723 N N . GLU B 1 105 ? 17.609 13.523 -10.133 1 96.69 105 GLU B N 1
ATOM 3724 C CA . GLU B 1 105 ? 17.922 12.312 -10.891 1 96.69 105 GLU B CA 1
ATOM 3725 C C . GLU B 1 105 ? 19.109 11.578 -10.281 1 96.69 105 GLU B C 1
ATOM 3727 O O . GLU B 1 105 ? 19.25 10.367 -10.469 1 96.69 105 GLU B O 1
ATOM 3732 N N . ASN B 1 106 ? 19.984 12.289 -9.68 1 96.75 106 ASN B N 1
ATOM 3733 C CA . ASN B 1 106 ? 21.125 11.719 -8.984 1 96.75 106 ASN B CA 1
ATOM 3734 C C . ASN B 1 106 ? 21.531 12.562 -7.773 1 96.75 106 ASN B C 1
ATOM 3736 O O . ASN B 1 106 ? 21.109 13.719 -7.656 1 96.75 106 ASN B O 1
ATOM 3740 N N . PRO B 1 107 ? 22.297 12.016 -6.844 1 96.88 107 PRO B N 1
ATOM 3741 C CA . PRO B 1 107 ? 22.594 12.68 -5.574 1 96.88 107 PRO B CA 1
ATOM 3742 C C . PRO B 1 107 ? 23.344 14 -5.766 1 96.88 107 PRO B C 1
ATOM 3744 O O . PRO B 1 107 ? 23.203 14.906 -4.945 1 96.88 107 PRO B O 1
ATOM 3747 N N . SER B 1 108 ? 24.094 14.156 -6.809 1 96.88 108 SER B N 1
ATOM 3748 C CA . SER B 1 108 ? 24.828 15.398 -7.035 1 96.88 108 SER B CA 1
ATOM 3749 C C . SER B 1 108 ? 23.875 16.578 -7.234 1 96.88 108 SER B C 1
ATOM 3751 O O . SER B 1 108 ? 24.25 17.719 -6.98 1 96.88 108 SER B O 1
ATOM 3753 N N . GLN B 1 109 ? 22.688 16.281 -7.609 1 97.12 109 GLN B N 1
ATOM 3754 C CA . GLN B 1 109 ? 21.703 17.312 -7.914 1 97.12 109 GLN B CA 1
ATOM 3755 C C . GLN B 1 109 ? 21.156 17.938 -6.637 1 97.12 109 GLN B C 1
ATOM 3757 O O . GLN B 1 109 ? 20.516 19 -6.684 1 97.12 109 GLN B O 1
ATOM 3762 N N . ILE B 1 110 ? 21.375 17.328 -5.492 1 96.62 110 ILE B N 1
ATOM 3763 C CA . ILE B 1 110 ? 21.016 17.938 -4.219 1 96.62 110 ILE B CA 1
ATOM 3764 C C . ILE B 1 110 ? 21.719 19.297 -4.086 1 96.62 110 ILE B C 1
ATOM 3766 O O . ILE B 1 110 ? 21.094 20.297 -3.74 1 96.62 110 ILE B O 1
ATOM 3770 N N . LYS B 1 111 ? 22.969 19.328 -4.457 1 94.56 111 LYS B N 1
ATOM 3771 C CA . LYS B 1 111 ? 23.766 20.547 -4.328 1 94.56 111 LYS B CA 1
ATOM 3772 C C . LYS B 1 111 ? 23.531 21.484 -5.508 1 94.56 111 LYS B C 1
ATOM 3774 O O . LYS B 1 111 ? 23.547 22.703 -5.344 1 94.56 111 LYS B O 1
ATOM 3779 N N . THR B 1 112 ? 23.203 20.891 -6.699 1 95.31 112 THR B N 1
ATOM 3780 C CA . THR B 1 112 ? 23.203 21.719 -7.902 1 95.31 112 THR B CA 1
ATOM 3781 C C . THR B 1 112 ? 21.797 22.266 -8.172 1 95.31 112 THR B C 1
ATOM 3783 O O . THR B 1 112 ? 21.641 23.328 -8.781 1 95.31 112 THR B O 1
ATOM 3786 N N . LYS B 1 113 ? 20.781 21.547 -7.73 1 95.69 113 LYS B N 1
ATOM 3787 C CA . LYS B 1 113 ? 19.422 21.953 -8.07 1 95.69 113 LYS B CA 1
ATOM 3788 C C . LYS B 1 113 ? 18.75 22.641 -6.898 1 95.69 113 LYS B C 1
ATOM 3790 O O . LYS B 1 113 ? 17.844 23.469 -7.09 1 95.69 113 LYS B O 1
ATOM 3795 N N . LEU B 1 114 ? 19.125 22.328 -5.676 1 97.06 114 LEU B N 1
ATOM 3796 C CA . LEU B 1 114 ? 18.453 22.891 -4.508 1 97.06 114 LEU B CA 1
ATOM 3797 C C . LEU B 1 114 ? 19.109 24.219 -4.098 1 97.06 114 LEU B C 1
ATOM 3799 O O . LEU B 1 114 ? 20.328 24.359 -4.145 1 97.06 114 LEU B O 1
ATOM 3803 N N . LYS B 1 115 ? 18.312 25.156 -3.783 1 96.25 115 LYS B N 1
ATOM 3804 C CA . LYS B 1 115 ? 18.797 26.406 -3.234 1 96.25 115 LYS B CA 1
ATOM 3805 C C . LYS B 1 115 ? 18.953 26.328 -1.72 1 96.25 115 LYS B C 1
ATOM 3807 O O . LYS B 1 115 ? 18.078 26.797 -0.973 1 96.25 115 LYS B O 1
ATOM 3812 N N . LEU B 1 116 ? 20.047 25.891 -1.286 1 93.31 116 LEU B N 1
ATOM 3813 C CA . LEU B 1 116 ? 20.297 25.547 0.105 1 93.31 116 LEU B CA 1
ATOM 3814 C C . LEU B 1 116 ? 20.422 26.797 0.972 1 93.31 116 LEU B C 1
ATOM 3816 O O . LEU B 1 116 ? 20.297 26.719 2.197 1 93.31 116 LEU B O 1
ATOM 3820 N N . GLU B 1 117 ? 20.641 27.906 0.358 1 92.06 117 GLU B N 1
ATOM 3821 C CA . GLU B 1 117 ? 20.828 29.172 1.083 1 92.06 117 GLU B CA 1
ATOM 3822 C C . GLU B 1 117 ? 19.5 29.859 1.341 1 92.06 117 GLU B C 1
ATOM 3824 O O . GLU B 1 117 ? 19.422 30.812 2.123 1 92.06 117 GLU B O 1
ATOM 3829 N N . ASN B 1 118 ? 18.5 29.359 0.761 1 90.56 118 ASN B N 1
ATOM 3830 C CA . ASN B 1 118 ? 17.188 29.984 0.929 1 90.56 118 ASN B CA 1
ATOM 3831 C C . ASN B 1 118 ? 16.719 29.922 2.379 1 90.56 118 ASN B C 1
ATOM 3833 O O . ASN B 1 118 ? 16.922 28.906 3.053 1 90.56 118 ASN B O 1
ATOM 3837 N N . ASP B 1 119 ? 16.078 31.047 2.752 1 93.44 119 ASP B N 1
ATOM 3838 C CA . ASP B 1 119 ? 15.414 31.062 4.047 1 93.44 119 ASP B CA 1
ATOM 3839 C C . ASP B 1 119 ? 13.969 30.578 3.928 1 93.44 119 ASP B C 1
ATOM 3841 O O . ASP B 1 119 ? 13.125 31.25 3.332 1 93.44 119 ASP B O 1
ATOM 3845 N N . ILE B 1 120 ? 13.633 29.531 4.535 1 94.56 120 ILE B N 1
ATOM 3846 C CA . ILE B 1 120 ? 12.344 28.859 4.414 1 94.56 120 ILE B CA 1
ATOM 3847 C C . ILE B 1 120 ? 11.227 29.797 4.895 1 94.56 120 ILE B C 1
ATOM 3849 O O . ILE B 1 120 ? 10.148 29.828 4.305 1 94.56 120 ILE B O 1
ATOM 3853 N N . ASP B 1 121 ? 11.477 30.562 5.922 1 96.88 121 ASP B N 1
ATOM 3854 C CA . ASP B 1 121 ? 10.445 31.438 6.457 1 96.88 121 ASP B CA 1
ATOM 3855 C C . ASP B 1 121 ? 10.125 32.562 5.477 1 96.88 121 ASP B C 1
ATOM 3857 O O . ASP B 1 121 ? 8.961 32.969 5.328 1 96.88 121 ASP B O 1
ATOM 3861 N N . THR B 1 122 ? 11.156 33.031 4.828 1 97.38 122 THR B N 1
ATOM 3862 C CA . THR B 1 122 ? 10.93 34.094 3.822 1 97.38 122 THR B CA 1
ATOM 3863 C C . THR B 1 122 ? 10.164 33.5 2.627 1 97.38 122 THR B C 1
ATOM 3865 O O . THR B 1 122 ? 9.227 34.125 2.137 1 97.38 122 THR B O 1
ATOM 3868 N N . GLU B 1 123 ? 10.562 32.344 2.219 1 97.06 123 GLU B N 1
ATOM 3869 C CA . GLU B 1 123 ? 9.969 31.719 1.039 1 97.06 123 GLU B CA 1
ATOM 3870 C C . GLU B 1 123 ? 8.531 31.297 1.309 1 97.06 123 GLU B C 1
ATOM 3872 O O . GLU B 1 123 ? 7.699 31.281 0.397 1 97.06 123 GLU B O 1
ATOM 3877 N N . LEU B 1 124 ? 8.211 30.984 2.568 1 98.31 124 LEU B N 1
ATOM 3878 C CA . LEU B 1 124 ? 6.902 30.422 2.883 1 98.31 124 LEU B CA 1
ATOM 3879 C C . LEU B 1 124 ? 6.07 31.406 3.695 1 98.31 124 LEU B C 1
ATOM 3881 O O . LEU B 1 124 ? 5.117 31.016 4.375 1 98.31 124 LEU B O 1
ATOM 3885 N N . ASP B 1 125 ? 6.383 32.688 3.592 1 98.44 125 ASP B N 1
ATOM 3886 C CA . ASP B 1 125 ? 5.695 33.75 4.328 1 98.44 125 ASP B CA 1
ATOM 3887 C C . ASP B 1 125 ? 4.199 33.75 4.023 1 98.44 125 ASP B C 1
ATOM 3889 O O . ASP B 1 125 ? 3.383 34.031 4.895 1 98.44 125 ASP B O 1
ATOM 3893 N N . TYR B 1 126 ? 3.83 33.406 2.83 1 98.38 126 TYR B N 1
ATOM 3894 C CA . TYR B 1 126 ? 2.426 33.375 2.432 1 98.38 126 TYR B CA 1
ATOM 3895 C C . TYR B 1 126 ? 1.632 32.375 3.234 1 98.38 126 TYR B C 1
ATOM 3897 O O . TYR B 1 126 ? 0.445 32.562 3.502 1 98.38 126 TYR B O 1
ATOM 3905 N N . VAL B 1 127 ? 2.273 31.281 3.598 1 98.69 127 VAL B N 1
ATOM 3906 C CA . VAL B 1 127 ? 1.597 30.281 4.41 1 98.69 127 VAL B CA 1
ATOM 3907 C C . VAL B 1 127 ? 1.311 30.844 5.801 1 98.69 127 VAL B C 1
ATOM 3909 O O . VAL B 1 127 ? 0.216 30.672 6.34 1 98.69 127 VAL B O 1
ATOM 3912 N N . TYR B 1 128 ? 2.275 31.562 6.395 1 98.75 128 TYR B N 1
ATOM 3913 C CA . TYR B 1 128 ? 2.115 32.125 7.723 1 98.75 128 TYR B CA 1
ATOM 3914 C C . TYR B 1 128 ? 1.036 33.219 7.719 1 98.75 128 TYR B C 1
ATOM 3916 O O . TYR B 1 128 ? 0.212 33.281 8.633 1 98.75 128 TYR B O 1
ATOM 3924 N N . LYS B 1 129 ? 1.047 33.969 6.699 1 98.81 129 LYS B N 1
ATOM 3925 C CA . LYS B 1 129 ? 0.009 35 6.559 1 98.81 129 LYS B CA 1
ATOM 3926 C C . LYS B 1 129 ? -1.373 34.344 6.441 1 98.81 129 LYS B C 1
ATOM 3928 O O . LYS B 1 129 ? -2.346 34.844 7.008 1 98.81 129 LYS B O 1
ATOM 3933 N N . ALA B 1 130 ? -1.453 33.25 5.676 1 98.81 130 ALA B N 1
ATOM 3934 C CA . ALA B 1 130 ? -2.713 32.531 5.547 1 98.81 130 ALA B CA 1
ATOM 3935 C C . ALA B 1 130 ? -3.172 32 6.898 1 98.81 130 ALA B C 1
ATOM 3937 O O . ALA B 1 130 ? -4.359 32.062 7.234 1 98.81 130 ALA B O 1
ATOM 3938 N N . ILE B 1 131 ? -2.252 31.484 7.672 1 98.81 131 ILE B N 1
ATOM 3939 C CA . ILE B 1 131 ? -2.559 30.922 8.984 1 98.81 131 ILE B CA 1
ATOM 3940 C C . ILE B 1 131 ? -3.074 32.031 9.906 1 98.81 131 ILE B C 1
ATOM 3942 O O . ILE B 1 131 ? -4.086 31.859 10.586 1 98.81 131 ILE B O 1
ATOM 3946 N N . THR B 1 132 ? -2.387 33.156 9.906 1 98.81 132 THR B N 1
ATOM 3947 C CA . THR B 1 132 ? -2.797 34.281 10.742 1 98.81 132 THR B CA 1
ATOM 3948 C C . THR B 1 132 ? -4.195 34.75 10.352 1 98.81 132 THR B C 1
ATOM 3950 O O . THR B 1 132 ? -5.043 34.969 11.219 1 98.81 132 THR B O 1
ATOM 3953 N N . LEU B 1 133 ? -4.379 34.875 9.07 1 98.75 133 LEU B N 1
ATOM 3954 C CA . LEU B 1 133 ? -5.684 35.312 8.578 1 98.75 133 LEU B CA 1
ATOM 3955 C C . LEU B 1 133 ? -6.77 34.312 8.961 1 98.75 133 LEU B C 1
ATOM 3957 O O . LEU B 1 133 ? -7.855 34.719 9.398 1 98.75 133 LEU B O 1
ATOM 3961 N N . ALA B 1 134 ? -6.52 33.031 8.766 1 98.69 134 ALA B N 1
ATOM 3962 C CA . ALA B 1 134 ? -7.484 32 9.102 1 98.69 134 ALA B CA 1
ATOM 3963 C C . ALA B 1 134 ? -7.793 32 10.594 1 98.69 134 ALA B C 1
ATOM 3965 O O . ALA B 1 134 ? -8.953 31.859 11 1 98.69 134 ALA B O 1
ATOM 3966 N N . ARG B 1 135 ? -6.742 32.156 11.391 1 98.38 135 ARG B N 1
ATOM 3967 C CA . ARG B 1 135 ? -6.902 32.188 12.844 1 98.38 135 ARG B CA 1
ATOM 3968 C C . ARG B 1 135 ? -7.852 33.312 13.258 1 98.38 135 ARG B C 1
ATOM 3970 O O . ARG B 1 135 ? -8.695 33.125 14.133 1 98.38 135 ARG B O 1
ATOM 3977 N N . HIS B 1 136 ? -7.68 34.438 12.695 1 98.44 136 HIS B N 1
ATOM 3978 C CA . HIS B 1 136 ? -8.562 35.562 12.984 1 98.44 136 HIS B CA 1
ATOM 3979 C C . HIS B 1 136 ? -9.961 35.312 12.438 1 98.44 136 HIS B C 1
ATOM 3981 O O . HIS B 1 136 ? -10.953 35.594 13.117 1 98.44 136 HIS B O 1
ATOM 3987 N N . SER B 1 137 ? -10.047 34.781 11.273 1 98.38 137 SER B N 1
ATOM 3988 C CA . SER B 1 137 ? -11.32 34.594 10.594 1 98.38 137 SER B CA 1
ATOM 3989 C C . SER B 1 137 ? -12.164 33.5 11.297 1 98.38 137 SER B C 1
ATOM 3991 O O . SER B 1 137 ? -13.391 33.562 11.25 1 98.38 137 SER B O 1
ATOM 3993 N N . LEU B 1 138 ? -11.531 32.562 11.945 1 98.31 138 LEU B N 1
ATOM 3994 C CA . LEU B 1 138 ? -12.219 31.5 12.672 1 98.31 138 LEU B CA 1
ATOM 3995 C C . LEU B 1 138 ? -12.922 32.062 13.906 1 98.31 138 LEU B C 1
ATOM 3997 O O . LEU B 1 138 ? -13.812 31.422 14.461 1 98.31 138 LEU B O 1
ATOM 4001 N N . GLU B 1 139 ? -12.43 33.188 14.406 1 97.62 139 GLU B N 1
ATOM 4002 C CA . GLU B 1 139 ? -13 33.844 15.578 1 97.62 139 GLU B CA 1
ATOM 4003 C C . GLU B 1 139 ? -13.109 32.875 16.75 1 97.62 139 GLU B C 1
ATOM 4005 O O . GLU B 1 139 ? -14.094 32.906 17.5 1 97.62 139 GLU B O 1
ATOM 4010 N N . GLY B 1 140 ? -12.195 31.969 16.797 1 97.56 140 GLY B N 1
ATOM 4011 C CA . GLY B 1 140 ? -12.094 31.047 17.922 1 97.56 140 GLY B CA 1
ATOM 4012 C C . GLY B 1 140 ? -13.086 29.906 17.859 1 97.56 140 GLY B C 1
ATOM 4013 O O . GLY B 1 140 ? -13.195 29.125 18.797 1 97.56 140 GLY B O 1
ATOM 4014 N N . SER B 1 141 ? -13.812 29.75 16.781 1 98.38 141 SER B N 1
ATOM 4015 C CA . SER B 1 141 ? -14.844 28.719 16.688 1 98.38 141 SER B CA 1
ATOM 4016 C C . SER B 1 141 ? -14.25 27.328 16.844 1 98.38 141 SER B C 1
ATOM 401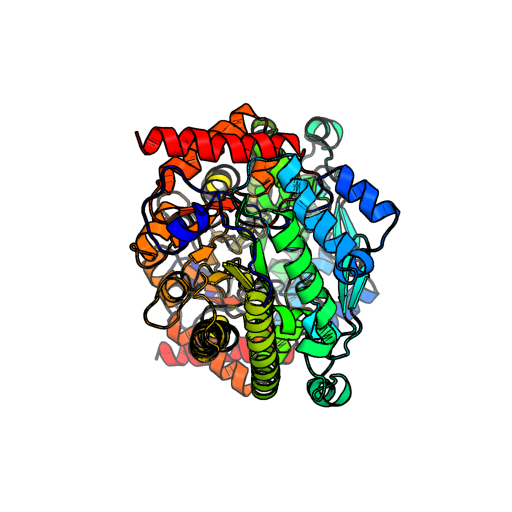8 O O . SER B 1 141 ? -14.836 26.469 17.516 1 98.38 141 SER B O 1
ATOM 4020 N N . VAL B 1 142 ? -13.148 27.016 16.219 1 98.75 142 VAL B N 1
ATOM 4021 C CA . VAL B 1 142 ? -12.398 25.781 16.359 1 98.75 142 VAL B CA 1
ATOM 4022 C C . VAL B 1 142 ? -10.898 26.047 16.219 1 98.75 142 VAL B C 1
ATOM 4024 O O . VAL B 1 142 ? -10.508 27.094 15.688 1 98.75 142 VAL B O 1
ATOM 4027 N N . PRO B 1 143 ? -10.055 25.156 16.734 1 98.69 143 PRO B N 1
ATOM 4028 C CA . PRO B 1 143 ? -8.609 25.328 16.562 1 98.69 143 PRO B CA 1
ATOM 4029 C C . PRO B 1 143 ? -8.164 25.109 15.109 1 98.69 143 PRO B C 1
ATOM 4031 O O . PRO B 1 143 ? -8.844 24.438 14.344 1 98.69 143 PRO B O 1
ATOM 4034 N N . LEU B 1 144 ? -6.996 25.688 14.789 1 98.88 144 LEU B N 1
ATOM 4035 C CA . LEU B 1 144 ? -6.414 25.609 13.453 1 98.88 144 LEU B CA 1
ATOM 4036 C C . LEU B 1 144 ? -5.199 24.688 13.438 1 98.88 144 LEU B C 1
ATOM 4038 O O . LEU B 1 144 ? -4.277 24.859 14.242 1 98.88 144 LEU B O 1
ATOM 4042 N N . ILE B 1 145 ? -5.234 23.703 12.516 1 98.94 145 ILE B N 1
ATOM 4043 C CA . ILE B 1 145 ? -4.148 22.734 12.367 1 98.94 145 ILE B CA 1
ATOM 4044 C C . ILE B 1 145 ? -3.193 23.203 11.273 1 98.94 145 ILE B C 1
ATOM 4046 O O . ILE B 1 145 ? -3.613 23.453 10.141 1 98.94 145 ILE B O 1
ATOM 4050 N N . GLY B 1 146 ? -1.949 23.438 11.625 1 98.81 146 GLY B N 1
ATOM 4051 C CA . GLY B 1 146 ? -0.874 23.5 10.648 1 98.81 146 GLY B CA 1
ATOM 4052 C C . GLY B 1 146 ? -0.281 22.141 10.328 1 98.81 146 GLY B C 1
ATOM 4053 O O . GLY B 1 146 ? -0.606 21.141 10.984 1 98.81 146 GLY B O 1
ATOM 4054 N N . PHE B 1 147 ? 0.567 22.078 9.281 1 98.81 147 PHE B N 1
ATOM 4055 C CA . PHE B 1 147 ? 1.069 20.75 8.969 1 98.81 147 PHE B CA 1
ATOM 4056 C C . PHE B 1 147 ? 2.291 20.828 8.055 1 98.81 147 PHE B C 1
ATOM 4058 O O . PHE B 1 147 ? 2.607 21.906 7.531 1 98.81 147 PHE B O 1
ATOM 4065 N N . ALA B 1 148 ? 2.961 19.75 7.918 1 98.81 148 ALA B N 1
ATOM 4066 C CA . ALA B 1 148 ? 4.062 19.547 6.977 1 98.81 148 ALA B CA 1
ATOM 4067 C C . ALA B 1 148 ? 4.16 18.094 6.551 1 98.81 148 ALA B C 1
ATOM 4069 O O . ALA B 1 148 ? 3.68 17.203 7.254 1 98.81 148 ALA B O 1
ATOM 4070 N N . GLY B 1 149 ? 4.676 17.922 5.328 1 98.69 149 GLY B N 1
ATOM 4071 C CA . GLY B 1 149 ? 5.109 16.578 4.977 1 98.69 149 GLY B CA 1
ATOM 4072 C C . GLY B 1 149 ? 6.363 16.141 5.715 1 98.69 149 GLY B C 1
ATOM 4073 O O . GLY B 1 149 ? 7.219 16.969 6.035 1 98.69 149 GLY B O 1
ATOM 4074 N N . SER B 1 150 ? 6.484 14.859 5.969 1 98.88 150 SER B N 1
ATOM 4075 C CA . SER B 1 150 ? 7.664 14.32 6.637 1 98.88 150 SER B CA 1
ATOM 4076 C C . SER B 1 150 ? 8.883 14.344 5.723 1 98.88 150 SER B C 1
ATOM 4078 O O . SER B 1 150 ? 8.75 14.445 4.5 1 98.88 150 SER B O 1
ATOM 4080 N N . PRO B 1 151 ? 10.062 14.234 6.34 1 98.94 151 PRO B N 1
ATOM 4081 C CA . PRO B 1 151 ? 11.273 14.25 5.52 1 98.94 151 PRO B CA 1
ATOM 4082 C C . PRO B 1 151 ? 11.273 13.156 4.457 1 98.94 151 PRO B C 1
ATOM 4084 O O . PRO B 1 151 ? 11.547 13.43 3.283 1 98.94 151 PRO B O 1
ATOM 4087 N N . PHE B 1 152 ? 10.945 11.969 4.777 1 98.94 152 PHE B N 1
ATOM 4088 C CA . PHE B 1 152 ? 10.984 10.875 3.812 1 98.94 152 PHE B CA 1
ATOM 4089 C C . PHE B 1 152 ? 9.945 11.086 2.719 1 98.94 152 PHE B C 1
ATOM 4091 O O . PHE B 1 152 ? 10.227 10.859 1.539 1 98.94 152 PHE B O 1
ATOM 4098 N N . THR B 1 153 ? 8.727 11.461 3.088 1 98.88 153 THR B N 1
ATOM 4099 C CA . THR B 1 153 ? 7.684 11.719 2.096 1 98.88 153 THR B CA 1
ATOM 4100 C C . THR B 1 153 ? 8.117 12.812 1.126 1 98.88 153 THR B C 1
ATOM 4102 O O . THR B 1 153 ? 7.957 12.672 -0.089 1 98.88 153 THR B O 1
ATOM 4105 N N . LEU B 1 154 ? 8.656 13.914 1.672 1 98.81 154 LEU B N 1
ATOM 4106 C CA . LEU B 1 154 ? 9.125 14.977 0.793 1 98.81 154 LEU B CA 1
ATOM 4107 C C . LEU B 1 154 ? 10.242 14.484 -0.117 1 98.81 154 LEU B C 1
ATOM 4109 O O . LEU B 1 154 ? 10.219 14.727 -1.326 1 98.81 154 LEU B O 1
ATOM 4113 N N . MET B 1 155 ? 11.211 13.773 0.447 1 98.81 155 MET B N 1
ATOM 4114 C CA . MET B 1 155 ? 12.305 13.211 -0.336 1 98.81 155 MET B CA 1
ATOM 4115 C C . MET B 1 155 ? 11.773 12.305 -1.443 1 98.81 155 MET B C 1
ATOM 4117 O O . MET B 1 155 ? 12.297 12.32 -2.562 1 98.81 155 MET B O 1
ATOM 4121 N N . SER B 1 156 ? 10.742 11.539 -1.144 1 98.56 156 SER B N 1
ATOM 4122 C CA . SER B 1 156 ? 10.148 10.633 -2.119 1 98.56 156 SER B CA 1
ATOM 4123 C C . SER B 1 156 ? 9.633 11.391 -3.336 1 98.56 156 SER B C 1
ATOM 4125 O O . SER B 1 156 ? 9.898 11.008 -4.477 1 98.56 156 SER B O 1
ATOM 4127 N N . TYR B 1 157 ? 8.961 12.469 -3.078 1 98.25 157 TYR B N 1
ATOM 4128 C CA . TYR B 1 157 ? 8.469 13.273 -4.195 1 98.25 157 TYR B CA 1
ATOM 4129 C C . TYR B 1 157 ? 9.617 13.906 -4.961 1 98.25 157 TYR B C 1
ATOM 4131 O O . TYR B 1 157 ? 9.602 13.961 -6.191 1 98.25 157 TYR B O 1
ATOM 4139 N N . MET B 1 158 ? 10.594 14.375 -4.223 1 98.62 158 MET B N 1
ATOM 4140 C CA . MET B 1 158 ? 11.719 15.086 -4.824 1 98.62 158 MET B CA 1
ATOM 4141 C C . MET B 1 158 ? 12.508 14.164 -5.746 1 98.62 158 MET B C 1
ATOM 4143 O O . MET B 1 158 ? 13.109 14.625 -6.719 1 98.62 158 MET B O 1
ATOM 4147 N N . ILE B 1 159 ? 12.492 12.859 -5.469 1 98.62 159 ILE B N 1
ATOM 4148 C CA . ILE B 1 159 ? 13.297 11.922 -6.23 1 98.62 159 ILE B CA 1
ATOM 4149 C C . ILE B 1 159 ? 12.43 11.203 -7.262 1 98.62 159 ILE B C 1
ATOM 4151 O O . ILE B 1 159 ? 12.828 11.039 -8.414 1 98.62 159 ILE B O 1
ATOM 4155 N N . GLU B 1 160 ? 11.195 10.828 -6.934 1 98 160 GLU B N 1
ATOM 4156 C CA . GLU B 1 160 ? 10.281 10.133 -7.844 1 98 160 GLU B CA 1
ATOM 4157 C C . GLU B 1 160 ? 9.75 11.086 -8.914 1 98 160 GLU B C 1
ATOM 4159 O O . GLU B 1 160 ? 9.43 10.656 -10.023 1 98 160 GLU B O 1
ATOM 4164 N N . GLY B 1 161 ? 9.57 12.352 -8.539 1 97.75 161 GLY B N 1
ATOM 4165 C CA . GLY B 1 161 ? 9.016 13.344 -9.445 1 97.75 161 GLY B CA 1
ATOM 4166 C C . GLY B 1 161 ? 7.504 13.461 -9.352 1 97.75 161 GLY B C 1
ATOM 4167 O O . GLY B 1 161 ? 6.93 14.469 -9.773 1 97.75 161 GLY B O 1
ATOM 4168 N N . GLN B 1 162 ? 6.918 12.523 -8.859 1 95.75 162 GLN B N 1
ATOM 4169 C CA . GLN B 1 162 ? 5.473 12.469 -8.648 1 95.75 162 GLN B CA 1
ATOM 4170 C C . GLN B 1 162 ? 5.098 11.328 -7.711 1 95.75 162 GLN B C 1
ATOM 4172 O O . GLN B 1 162 ? 5.969 10.609 -7.211 1 95.75 162 GLN B O 1
ATOM 4177 N N . GLY B 1 163 ? 3.863 11.266 -7.391 1 92.31 163 GLY B N 1
ATOM 4178 C CA . GLY B 1 163 ? 3.434 10.086 -6.652 1 92.31 163 GLY B CA 1
ATOM 4179 C C . GLY B 1 163 ? 3.797 8.781 -7.344 1 92.31 163 GLY B C 1
ATOM 4180 O O . GLY B 1 163 ? 3.779 8.703 -8.57 1 92.31 163 GLY B O 1
ATOM 4181 N N . SER B 1 164 ? 4.105 7.777 -6.574 1 92.94 164 SER B N 1
ATOM 4182 C CA . SER B 1 164 ? 4.59 6.512 -7.113 1 92.94 164 SER B CA 1
ATOM 4183 C C . SER B 1 164 ? 3.912 5.324 -6.441 1 92.94 164 SER B C 1
ATOM 4185 O O . SER B 1 164 ? 3.625 5.363 -5.242 1 92.94 164 SER B O 1
ATOM 4187 N N . LYS B 1 165 ? 3.732 4.223 -7.238 1 89.81 165 LYS B N 1
ATOM 4188 C CA . LYS B 1 165 ? 3.158 2.99 -6.699 1 89.81 165 LYS B CA 1
ATOM 4189 C C . LYS B 1 165 ? 4.227 2.137 -6.023 1 89.81 165 LYS B C 1
ATOM 4191 O O . LYS B 1 165 ? 3.908 1.228 -5.254 1 89.81 165 LYS B O 1
ATOM 4196 N N . THR B 1 166 ? 5.477 2.482 -6.32 1 92.62 166 THR B N 1
ATOM 4197 C CA . THR B 1 166 ? 6.512 1.543 -5.898 1 92.62 166 THR B CA 1
ATOM 4198 C C . THR B 1 166 ? 7.602 2.258 -5.105 1 92.62 166 THR B C 1
ATOM 4200 O O . THR B 1 166 ? 8.359 1.624 -4.367 1 92.62 166 THR B O 1
ATOM 4203 N N . LEU B 1 167 ? 7.766 3.605 -5.383 1 97.25 167 LEU B N 1
ATOM 4204 C CA . LEU B 1 167 ? 8.891 4.391 -4.875 1 97.25 167 LEU B CA 1
ATOM 4205 C C . LEU B 1 167 ? 10.219 3.723 -5.223 1 97.25 167 LEU B C 1
ATOM 4207 O O . LEU B 1 167 ? 11.133 3.688 -4.395 1 97.25 167 LEU B O 1
ATOM 4211 N N . SER B 1 168 ? 10.273 3.162 -6.414 1 97.44 168 SER B N 1
ATOM 4212 C CA . SER B 1 168 ? 11.445 2.385 -6.785 1 97.44 168 SER B CA 1
ATOM 4213 C C . SER B 1 168 ? 12.672 3.281 -6.945 1 97.44 168 SER B C 1
ATOM 4215 O O . SER B 1 168 ? 13.797 2.865 -6.656 1 97.44 168 SER B O 1
ATOM 4217 N N . LYS B 1 169 ? 12.469 4.57 -7.348 1 97.69 169 LYS B N 1
ATOM 4218 C CA . LYS B 1 169 ? 13.609 5.465 -7.52 1 97.69 169 LYS B CA 1
ATOM 4219 C C . LYS B 1 169 ? 14.203 5.863 -6.172 1 97.69 169 LYS B C 1
ATOM 4221 O O . LYS B 1 169 ? 15.422 5.836 -5.992 1 97.69 169 LYS B O 1
ATOM 4226 N N . VAL B 1 170 ? 13.367 6.207 -5.27 1 98.06 170 VAL B N 1
ATOM 4227 C CA . VAL B 1 170 ? 13.867 6.621 -3.959 1 98.06 170 VAL B CA 1
ATOM 4228 C C . VAL B 1 170 ? 14.484 5.422 -3.238 1 98.06 170 VAL B C 1
ATOM 4230 O O . VAL B 1 170 ? 15.547 5.539 -2.631 1 98.06 170 VAL B O 1
ATOM 4233 N N . LYS B 1 171 ? 13.82 4.309 -3.305 1 98.38 171 LYS B N 1
ATOM 4234 C CA . LYS B 1 171 ? 14.352 3.125 -2.637 1 98.38 171 LYS B CA 1
ATOM 4235 C C . LYS B 1 171 ? 15.688 2.707 -3.246 1 98.38 171 LYS B C 1
ATOM 4237 O O . LYS B 1 171 ? 16.578 2.209 -2.543 1 98.38 171 LYS B O 1
ATOM 4242 N N . ARG B 1 172 ? 15.805 2.889 -4.57 1 98.19 172 ARG B N 1
ATOM 4243 C CA . ARG B 1 172 ? 17.109 2.676 -5.188 1 98.19 172 ARG B CA 1
ATOM 4244 C C . ARG B 1 172 ? 18.188 3.535 -4.52 1 98.19 172 ARG B C 1
ATOM 4246 O O . ARG B 1 172 ? 19.281 3.059 -4.242 1 98.19 172 ARG B O 1
ATOM 4253 N N . TRP B 1 173 ? 17.844 4.84 -4.223 1 98.56 173 TRP B N 1
ATOM 4254 C CA . TRP B 1 173 ? 18.781 5.723 -3.527 1 98.56 173 TRP B CA 1
ATOM 4255 C C . TRP B 1 173 ? 19.109 5.188 -2.137 1 98.56 173 TRP B C 1
ATOM 4257 O O . TRP B 1 173 ? 20.25 5.242 -1.697 1 98.56 173 TRP B O 1
ATOM 4267 N N . LEU B 1 174 ? 18.078 4.691 -1.438 1 98.62 174 LEU B N 1
ATOM 4268 C CA . LEU B 1 174 ? 18.297 4.184 -0.088 1 98.62 174 LEU B CA 1
ATOM 4269 C C . LEU B 1 174 ? 19.344 3.078 -0.088 1 98.62 174 LEU B C 1
ATOM 4271 O O . LEU B 1 174 ? 20.172 3 0.824 1 98.62 174 LEU B O 1
ATOM 4275 N N . TYR B 1 175 ? 19.328 2.25 -1.099 1 98.25 175 TYR B N 1
ATOM 4276 C CA . TYR B 1 175 ? 20.203 1.089 -1.148 1 98.25 175 TYR B CA 1
ATOM 4277 C C . TYR B 1 175 ? 21.562 1.463 -1.722 1 98.25 175 TYR B C 1
ATOM 4279 O O . TYR B 1 175 ? 22.594 0.864 -1.362 1 98.25 175 TYR B O 1
ATOM 4287 N N . GLN B 1 176 ? 21.594 2.502 -2.584 1 97.94 176 GLN B N 1
ATOM 4288 C CA . GLN B 1 176 ? 22.828 2.795 -3.309 1 97.94 176 GLN B CA 1
ATOM 4289 C C . GLN B 1 176 ? 23.562 3.99 -2.695 1 97.94 176 GLN B C 1
ATOM 4291 O O . GLN B 1 176 ? 24.781 4.09 -2.783 1 97.94 176 GLN B O 1
ATOM 4296 N N . HIS B 1 177 ? 22.781 4.961 -2.18 1 97.88 177 HIS B N 1
ATOM 4297 C CA . HIS B 1 177 ? 23.312 6.238 -1.725 1 97.88 177 HIS B CA 1
ATOM 4298 C C . HIS B 1 177 ? 22.781 6.602 -0.344 1 97.88 177 HIS B C 1
ATOM 4300 O O . HIS B 1 177 ? 22.25 7.699 -0.147 1 97.88 177 HIS B O 1
ATOM 4306 N N . PRO B 1 178 ? 22.969 5.691 0.641 1 98.12 178 PRO B N 1
ATOM 4307 C CA . PRO B 1 178 ? 22.359 5.961 1.951 1 98.12 178 PRO B CA 1
ATOM 4308 C C . PRO B 1 178 ? 22.891 7.246 2.586 1 98.12 178 PRO B C 1
ATOM 4310 O O . PRO B 1 178 ? 22.141 7.965 3.248 1 98.12 178 PRO B O 1
ATOM 4313 N N . ASP B 1 179 ? 24.172 7.594 2.398 1 98.12 179 ASP B N 1
ATOM 4314 C CA . ASP B 1 179 ? 24.734 8.797 2.998 1 98.12 179 ASP B CA 1
ATOM 4315 C C . ASP B 1 179 ? 24.094 10.055 2.434 1 98.12 179 ASP B C 1
ATOM 4317 O O . ASP B 1 179 ? 23.75 10.977 3.182 1 98.12 179 ASP B O 1
ATOM 4321 N N . GLU B 1 180 ? 23.953 10.086 1.127 1 98.31 180 GLU B N 1
ATOM 4322 C CA . GLU B 1 180 ? 23.312 11.227 0.484 1 98.31 180 GLU B CA 1
ATOM 4323 C C . GLU B 1 180 ? 21.844 11.336 0.884 1 98.31 180 GLU B C 1
ATOM 4325 O O . GLU B 1 180 ? 21.312 12.445 1.018 1 98.31 180 GLU B O 1
ATOM 4330 N N . CYS B 1 181 ? 21.188 10.203 1.062 1 98.69 181 CYS B N 1
ATOM 4331 C CA . CYS B 1 181 ? 19.828 10.211 1.562 1 98.69 181 CYS B CA 1
ATOM 4332 C C . CYS B 1 181 ? 19.75 10.867 2.936 1 98.69 181 CYS B C 1
ATOM 4334 O O . CYS B 1 181 ? 18.891 11.719 3.172 1 98.69 181 CYS B O 1
ATOM 4336 N N . HIS B 1 182 ? 20.656 10.461 3.811 1 98.75 182 HIS B N 1
ATOM 4337 C CA . HIS B 1 182 ? 20.672 11.039 5.152 1 98.75 182 HIS B CA 1
ATOM 4338 C C . HIS B 1 182 ? 20.953 12.539 5.102 1 98.75 182 HIS B C 1
ATOM 4340 O O . HIS B 1 182 ? 20.375 13.297 5.887 1 98.75 182 HIS B O 1
ATOM 4346 N N . GLN B 1 183 ? 21.781 12.969 4.195 1 98.12 183 GLN B N 1
ATOM 4347 C CA . GLN B 1 183 ? 22.047 14.398 4.039 1 98.12 183 GLN B CA 1
ATOM 4348 C C . GLN B 1 183 ? 20.781 15.156 3.66 1 98.12 183 GLN B C 1
ATOM 4350 O O . GLN B 1 183 ? 20.469 16.188 4.254 1 98.12 183 GLN B O 1
ATOM 4355 N N . LEU B 1 184 ? 20.109 14.641 2.688 1 98.69 184 LEU B N 1
ATOM 4356 C CA . LEU B 1 184 ? 18.891 15.289 2.232 1 98.69 184 LEU B CA 1
ATOM 4357 C C . LEU B 1 184 ? 17.812 15.242 3.318 1 98.69 184 LEU B C 1
ATOM 4359 O O . LEU B 1 184 ? 17.125 16.234 3.553 1 98.69 184 LEU B O 1
ATOM 4363 N N . LEU B 1 185 ? 17.672 14.102 3.992 1 98.88 185 LEU B N 1
ATOM 4364 C CA . LEU B 1 185 ? 16.688 13.945 5.059 1 98.88 185 LEU B CA 1
ATOM 4365 C C . LEU B 1 185 ? 16.969 14.914 6.203 1 98.88 185 LEU B C 1
ATOM 4367 O O . LEU B 1 185 ? 16.047 15.5 6.773 1 98.88 185 LEU B O 1
ATOM 4371 N N . ASN B 1 186 ? 18.234 15.078 6.516 1 98.62 186 ASN B N 1
ATOM 4372 C CA . ASN B 1 186 ? 18.609 16.031 7.555 1 98.62 186 ASN B CA 1
ATOM 4373 C C . ASN B 1 186 ? 18.25 17.469 7.152 1 98.62 186 ASN B C 1
ATOM 4375 O O . ASN B 1 186 ? 17.75 18.234 7.969 1 98.62 186 ASN B O 1
ATOM 4379 N N . LEU B 1 187 ? 18.578 17.781 5.941 1 98.25 187 LEU B N 1
ATOM 4380 C CA . LEU B 1 187 ? 18.25 19.094 5.426 1 98.25 187 LEU B CA 1
ATOM 4381 C C . LEU B 1 187 ? 16.75 19.359 5.52 1 98.25 187 LEU B C 1
ATOM 4383 O O . LEU B 1 187 ? 16.328 20.406 6.02 1 98.25 187 LEU B O 1
ATOM 4387 N N . LEU B 1 188 ? 15.977 18.438 5.051 1 98.81 188 LEU B N 1
ATOM 4388 C CA . LEU B 1 188 ? 14.523 18.562 5.074 1 98.81 188 LEU B CA 1
ATOM 4389 C C . LEU B 1 188 ? 14.008 18.656 6.508 1 98.81 188 LEU B C 1
ATOM 4391 O O . LEU B 1 188 ? 13.094 19.438 6.797 1 98.81 188 LEU B O 1
ATOM 4395 N N . THR B 1 189 ? 14.578 17.844 7.383 1 98.88 189 THR B N 1
ATOM 4396 C CA . THR B 1 189 ? 14.188 17.844 8.789 1 98.88 189 THR B CA 1
ATOM 4397 C C . THR B 1 189 ? 14.352 19.234 9.391 1 98.88 189 THR B C 1
ATOM 4399 O O . THR B 1 189 ? 13.445 19.75 10.055 1 98.88 189 THR B O 1
ATOM 4402 N N . GLU B 1 190 ? 15.43 19.875 9.109 1 98.56 190 GLU B N 1
ATOM 4403 C CA . GLU B 1 190 ? 15.695 21.219 9.625 1 98.56 190 GLU B CA 1
ATOM 4404 C C . GLU B 1 190 ? 14.688 22.234 9.094 1 98.56 190 GLU B C 1
ATOM 4406 O O . GLU B 1 190 ? 14.18 23.062 9.844 1 98.56 190 GLU B O 1
ATOM 4411 N N . ARG B 1 191 ? 14.43 22.141 7.844 1 98.69 191 ARG B N 1
ATOM 4412 C CA . ARG B 1 191 ? 13.477 23.062 7.23 1 98.69 191 ARG B CA 1
ATOM 4413 C C . ARG B 1 191 ? 12.062 22.828 7.762 1 98.69 191 ARG B C 1
ATOM 4415 O O . ARG B 1 191 ? 11.305 23.766 7.957 1 98.69 191 ARG B O 1
ATOM 4422 N N . ILE B 1 192 ? 11.719 21.578 7.98 1 98.88 192 ILE B N 1
ATOM 4423 C CA . ILE B 1 192 ? 10.398 21.219 8.484 1 98.88 192 ILE B CA 1
ATOM 4424 C C . ILE B 1 192 ? 10.227 21.75 9.906 1 98.88 192 ILE B C 1
ATOM 4426 O O . ILE B 1 192 ? 9.172 22.297 10.25 1 98.88 192 ILE B O 1
ATOM 4430 N N . ILE B 1 193 ? 11.242 21.594 10.75 1 98.81 193 ILE B N 1
ATOM 4431 C CA . ILE B 1 193 ? 11.195 22.078 12.125 1 98.81 193 ILE B CA 1
ATOM 4432 C C . ILE B 1 193 ? 10.938 23.594 12.125 1 98.81 193 ILE B C 1
ATOM 4434 O O . ILE B 1 193 ? 10.047 24.078 12.828 1 98.81 193 ILE B O 1
ATOM 4438 N N . GLN B 1 194 ? 11.688 24.312 11.312 1 98.62 194 GLN B N 1
ATOM 4439 C CA . GLN B 1 194 ? 11.523 25.766 11.195 1 98.62 194 GLN B CA 1
ATOM 4440 C C . GLN B 1 194 ? 10.109 26.125 10.734 1 98.62 194 GLN B C 1
ATOM 4442 O O . GLN B 1 194 ? 9.484 27.031 11.289 1 98.62 194 GLN B O 1
ATOM 4447 N N . PHE B 1 195 ? 9.688 25.453 9.773 1 98.81 195 PHE B N 1
ATOM 4448 C CA . PHE B 1 195 ? 8.375 25.688 9.172 1 98.81 195 PHE B CA 1
ATOM 4449 C C . PHE B 1 195 ? 7.27 25.453 10.188 1 98.81 195 PHE B C 1
ATOM 4451 O O . PHE B 1 195 ? 6.344 26.266 10.297 1 98.81 195 PHE B O 1
ATOM 4458 N N . LEU B 1 196 ? 7.348 24.359 10.938 1 98.88 196 LEU B N 1
ATOM 4459 C CA . LEU B 1 196 ? 6.328 24.016 11.922 1 98.88 196 LEU B CA 1
ATOM 4460 C C . LEU B 1 196 ? 6.301 25.047 13.055 1 98.88 196 LEU B C 1
ATOM 4462 O O . LEU B 1 196 ? 5.23 25.484 13.469 1 98.88 196 LEU B O 1
ATOM 4466 N N . VAL B 1 197 ? 7.43 25.469 13.547 1 98.75 197 VAL B N 1
ATOM 4467 C CA . VAL B 1 197 ? 7.512 26.453 14.625 1 98.75 197 VAL B CA 1
ATOM 4468 C C . VAL B 1 197 ? 6.922 27.781 14.164 1 98.75 197 VAL B C 1
ATOM 4470 O O . VAL B 1 197 ? 6.16 28.422 14.891 1 98.75 197 VAL B O 1
ATOM 4473 N N . SER B 1 198 ? 7.262 28.172 12.93 1 98.69 198 SER B N 1
ATOM 4474 C CA . SER B 1 198 ? 6.758 29.422 12.375 1 98.69 198 SER B CA 1
ATOM 4475 C C . SER B 1 198 ? 5.246 29.375 12.188 1 98.69 198 SER B C 1
ATOM 4477 O O . SER B 1 198 ? 4.566 30.391 12.312 1 98.69 198 SER B O 1
ATOM 4479 N N . GLN B 1 199 ? 4.707 28.188 11.891 1 98.81 199 GLN B N 1
ATOM 4480 C CA . GLN B 1 199 ? 3.26 28.047 11.789 1 98.81 199 GLN B CA 1
ATOM 4481 C C . GLN B 1 199 ? 2.584 28.281 13.133 1 98.81 199 GLN B C 1
ATOM 4483 O O . GLN B 1 199 ? 1.516 28.891 13.195 1 98.81 199 GLN B O 1
ATOM 4488 N N . VAL B 1 200 ? 3.189 27.828 14.219 1 98.69 200 VAL B N 1
ATOM 4489 C CA . VAL B 1 200 ? 2.65 28.078 15.547 1 98.69 200 VAL B CA 1
ATOM 4490 C C . VAL B 1 200 ? 2.711 29.578 15.859 1 98.69 200 VAL B C 1
ATOM 4492 O O . VAL B 1 200 ? 1.739 30.141 16.359 1 98.69 200 VAL B O 1
ATOM 4495 N N . ARG B 1 201 ? 3.828 30.203 15.516 1 98.06 201 ARG B N 1
ATOM 4496 C CA . ARG B 1 201 ? 3.973 31.656 15.703 1 98.06 201 ARG B CA 1
ATOM 4497 C C . ARG B 1 201 ? 2.887 32.406 14.953 1 98.06 201 ARG B C 1
ATOM 4499 O O . ARG B 1 201 ? 2.396 33.438 15.43 1 98.06 201 ARG B O 1
ATOM 4506 N N . ALA B 1 202 ? 2.533 31.875 13.82 1 98.5 202 ALA B N 1
ATOM 4507 C CA . ALA B 1 202 ? 1.559 32.531 12.953 1 98.5 202 ALA B CA 1
ATOM 4508 C C . ALA B 1 202 ? 0.135 32.281 13.445 1 98.5 202 ALA B C 1
ATOM 4510 O O . ALA B 1 202 ? -0.799 32.969 13.031 1 98.5 202 ALA B O 1
ATOM 4511 N N . GLY B 1 203 ? -0.081 31.234 14.312 1 98.44 203 GLY B N 1
ATOM 4512 C CA . GLY B 1 203 ? -1.4 31.094 14.906 1 98.44 203 GLY B CA 1
ATOM 4513 C C . GLY B 1 203 ? -1.895 29.672 14.922 1 98.44 203 GLY B C 1
ATOM 4514 O O . GLY B 1 203 ? -2.986 29.391 15.422 1 98.44 203 GLY B O 1
ATOM 4515 N N . ALA B 1 204 ? -1.121 28.672 14.359 1 98.69 204 ALA B N 1
ATOM 4516 C CA . ALA B 1 204 ? -1.534 27.266 14.414 1 98.69 204 ALA B CA 1
ATOM 4517 C C . ALA B 1 204 ? -1.642 26.781 15.852 1 98.69 204 ALA B C 1
ATOM 4519 O O . ALA B 1 204 ? -0.801 27.125 16.688 1 98.69 204 ALA B O 1
ATOM 4520 N N . GLN B 1 205 ? -2.635 25.984 16.109 1 98.69 205 GLN B N 1
ATOM 4521 C CA . GLN B 1 205 ? -2.898 25.562 17.469 1 98.69 205 GLN B CA 1
ATOM 4522 C C . GLN B 1 205 ? -2.711 24.047 17.625 1 98.69 205 GLN B C 1
ATOM 4524 O O . GLN B 1 205 ? -2.777 23.531 18.75 1 98.69 205 GLN B O 1
ATOM 4529 N N . LEU B 1 206 ? -2.578 23.297 16.578 1 98.75 206 LEU B N 1
ATOM 4530 C CA . LEU B 1 206 ? -2.107 21.922 16.438 1 98.75 206 LEU B CA 1
ATOM 4531 C C . LEU B 1 206 ? -1.182 21.797 15.227 1 98.75 206 LEU B C 1
ATOM 4533 O O . LEU B 1 206 ? -1.23 22.625 14.312 1 98.75 206 LEU B O 1
ATOM 4537 N N . LEU B 1 207 ? -0.34 20.812 15.234 1 98.88 207 LEU B N 1
ATOM 4538 C CA . LEU B 1 207 ? 0.512 20.531 14.086 1 98.88 207 LEU B CA 1
ATOM 4539 C C . LEU B 1 207 ? 0.4 19.062 13.688 1 98.88 207 LEU B C 1
ATOM 4541 O O . LEU B 1 207 ? 0.445 18.172 14.547 1 98.88 207 LEU B O 1
ATOM 4545 N N . GLN B 1 208 ? 0.277 18.797 12.438 1 98.81 208 GLN B N 1
ATOM 4546 C CA . GLN B 1 208 ? 0.266 17.422 11.938 1 98.81 208 GLN B CA 1
ATOM 4547 C C . GLN B 1 208 ? 1.417 17.188 10.961 1 98.81 208 GLN B C 1
ATOM 4549 O O . GLN B 1 208 ? 1.654 18 10.062 1 98.81 208 GLN B O 1
ATOM 4554 N N . ILE B 1 209 ? 2.143 16.109 11.195 1 98.88 209 ILE B N 1
ATOM 4555 C CA . ILE B 1 209 ? 3.172 15.664 10.266 1 98.88 209 ILE B CA 1
ATOM 4556 C C . ILE B 1 209 ? 2.648 14.477 9.453 1 98.88 209 ILE B C 1
ATOM 4558 O O . ILE B 1 209 ? 2.213 13.477 10.016 1 98.88 209 ILE B O 1
ATOM 4562 N N . PHE B 1 210 ? 2.678 14.625 8.125 1 98.75 210 PHE B N 1
ATOM 4563 C CA . PHE B 1 210 ? 2.199 13.578 7.227 1 98.75 210 PHE B CA 1
ATOM 4564 C C . PHE B 1 210 ? 3.359 12.742 6.699 1 98.75 210 PHE B C 1
ATOM 4566 O O . PHE B 1 210 ? 4.109 13.188 5.832 1 98.75 210 PHE B O 1
ATOM 4573 N N . GLU B 1 211 ? 3.52 11.539 7.207 1 98.5 211 GLU B N 1
ATOM 4574 C CA . GLU B 1 211 ? 4.355 10.523 6.582 1 98.5 211 GLU B CA 1
ATOM 4575 C C . GLU B 1 211 ? 3.531 9.625 5.664 1 98.5 211 GLU B C 1
ATOM 4577 O O . GLU B 1 211 ? 3.26 8.469 6 1 98.5 211 GLU B O 1
ATOM 4582 N N . SER B 1 212 ? 3.342 10.078 4.438 1 97.38 212 SER B N 1
ATOM 4583 C CA . SER B 1 212 ? 2.318 9.516 3.566 1 97.38 212 SER B CA 1
ATOM 4584 C C . SER B 1 212 ? 2.852 8.312 2.797 1 97.38 212 SER B C 1
ATOM 4586 O O . SER B 1 212 ? 2.082 7.578 2.17 1 97.38 212 SER B O 1
ATOM 4588 N N . ASN B 1 213 ? 4.148 8.047 2.875 1 97.5 213 ASN B N 1
ATOM 4589 C CA . ASN B 1 213 ? 4.734 7.02 2.012 1 97.5 213 ASN B CA 1
ATOM 4590 C C . ASN B 1 213 ? 5.371 5.898 2.826 1 97.5 213 ASN B C 1
ATOM 4592 O O . ASN B 1 213 ? 6.137 5.094 2.291 1 97.5 213 ASN B O 1
ATOM 4596 N N . ALA B 1 214 ? 4.988 5.836 4.086 1 97.5 214 ALA B N 1
ATOM 4597 C CA . ALA B 1 214 ? 5.613 4.871 4.984 1 97.5 214 ALA B CA 1
ATOM 4598 C C . ALA B 1 214 ? 5.332 3.439 4.535 1 97.5 214 ALA B C 1
ATOM 4600 O O . ALA B 1 214 ? 6.145 2.539 4.758 1 97.5 214 ALA B O 1
ATOM 4601 N N . PHE B 1 215 ? 4.23 3.215 3.855 1 95.62 215 PHE B N 1
ATOM 4602 C CA . PHE B 1 215 ? 3.789 1.867 3.512 1 95.62 215 PHE B CA 1
ATOM 4603 C C . PHE B 1 215 ? 4.715 1.243 2.475 1 95.62 215 PHE B C 1
ATOM 4605 O O . PHE B 1 215 ? 4.652 0.037 2.227 1 95.62 215 PHE B O 1
ATOM 4612 N N . HIS B 1 216 ? 5.621 1.999 1.877 1 97.06 216 HIS B N 1
AT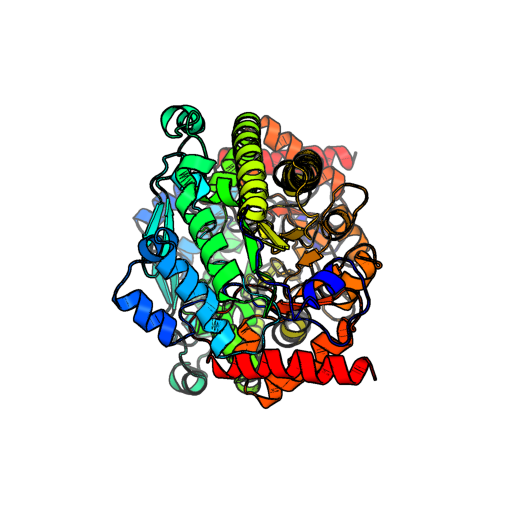OM 4613 C CA . HIS B 1 216 ? 6.559 1.478 0.892 1 97.06 216 HIS B CA 1
ATOM 4614 C C . HIS B 1 216 ? 7.793 0.886 1.566 1 97.06 216 HIS B C 1
ATOM 4616 O O . HIS B 1 216 ? 8.57 0.172 0.93 1 97.06 216 HIS B O 1
ATOM 4622 N N . LEU B 1 217 ? 7.969 1.201 2.811 1 98.06 217 LEU B N 1
ATOM 4623 C CA . LEU B 1 217 ? 9.18 0.782 3.514 1 98.06 217 LEU B CA 1
ATOM 4624 C C . LEU B 1 217 ? 8.906 -0.442 4.379 1 98.06 217 LEU B C 1
ATOM 4626 O O . LEU B 1 217 ? 7.762 -0.696 4.762 1 98.06 217 LEU B O 1
ATOM 4630 N N . GLY B 1 218 ? 9.938 -1.2 4.609 1 96.81 218 GLY B N 1
ATOM 4631 C CA . GLY B 1 218 ? 9.922 -2.186 5.68 1 96.81 218 GLY B CA 1
ATOM 4632 C C . GLY B 1 218 ? 10.367 -1.621 7.016 1 96.81 218 GLY B C 1
ATOM 4633 O O . GLY B 1 218 ? 10.773 -0.46 7.102 1 96.81 218 GLY B O 1
ATOM 4634 N N . PRO B 1 219 ? 10.297 -2.436 8.016 1 97.12 219 PRO B N 1
ATOM 4635 C CA . PRO B 1 219 ? 10.617 -1.954 9.367 1 97.12 219 PRO B CA 1
ATOM 4636 C C . PRO B 1 219 ? 12.023 -1.369 9.461 1 97.12 219 PRO B C 1
ATOM 4638 O O . PRO B 1 219 ? 12.219 -0.307 10.062 1 97.12 219 PRO B O 1
ATOM 4641 N N . LYS B 1 220 ? 13.016 -2.012 8.859 1 96.69 220 LYS B N 1
ATOM 4642 C CA . LYS B 1 220 ? 14.406 -1.564 8.961 1 96.69 220 LYS B CA 1
ATOM 4643 C C . LYS B 1 220 ? 14.602 -0.223 8.266 1 96.69 220 LYS B C 1
ATOM 4645 O O . LYS B 1 220 ? 15.203 0.695 8.828 1 96.69 220 LYS B O 1
ATOM 4650 N N . GLN B 1 221 ? 14.125 -0.143 7.047 1 97.75 221 GLN B N 1
ATOM 4651 C CA . GLN B 1 221 ? 14.289 1.09 6.281 1 97.75 221 GLN B CA 1
ATOM 4652 C C . GLN B 1 221 ? 13.5 2.236 6.91 1 97.75 221 GLN B C 1
ATOM 4654 O O . GLN B 1 221 ? 13.961 3.381 6.922 1 97.75 221 GLN B O 1
ATOM 4659 N N . PHE B 1 222 ? 12.312 1.927 7.418 1 98.56 222 PHE B N 1
ATOM 4660 C CA . PHE B 1 222 ? 11.516 2.961 8.078 1 98.56 222 PHE B CA 1
ATOM 4661 C C . PHE B 1 222 ? 12.258 3.531 9.273 1 98.56 222 PHE B C 1
ATOM 4663 O O . PHE B 1 222 ? 12.305 4.75 9.461 1 98.56 222 PHE B O 1
ATOM 4670 N N . ASN B 1 223 ? 12.797 2.689 10.078 1 98.19 223 ASN B N 1
ATOM 4671 C CA . ASN B 1 223 ? 13.523 3.127 11.266 1 98.19 223 ASN B CA 1
ATOM 4672 C C . ASN B 1 223 ? 14.719 3.998 10.891 1 98.19 223 ASN B C 1
ATOM 4674 O O . ASN B 1 223 ? 14.961 5.031 11.523 1 98.19 223 ASN B O 1
ATOM 4678 N N . GLU B 1 224 ? 15.344 3.605 9.852 1 98.44 224 GLU B N 1
ATOM 4679 C CA . GLU B 1 224 ? 16.594 4.262 9.492 1 98.44 224 GLU B CA 1
ATOM 4680 C C . GLU B 1 224 ? 16.344 5.578 8.758 1 98.44 224 GLU B C 1
ATOM 4682 O O . GLU B 1 224 ? 17.016 6.574 9 1 98.44 224 GLU B O 1
ATOM 4687 N N . PHE B 1 225 ? 15.328 5.582 7.898 1 98.81 225 PHE B N 1
ATOM 4688 C CA . PHE B 1 225 ? 15.242 6.703 6.965 1 98.81 225 PHE B CA 1
ATOM 4689 C C . PHE B 1 225 ? 14 7.535 7.234 1 98.81 225 PHE B C 1
ATOM 4691 O O . PHE B 1 225 ? 13.75 8.531 6.547 1 98.81 225 PHE B O 1
ATOM 4698 N N . SER B 1 226 ? 13.18 7.152 8.234 1 98.81 226 SER B N 1
ATOM 4699 C CA . SER B 1 226 ? 11.984 7.934 8.531 1 98.81 226 SER B CA 1
ATOM 4700 C C . SER B 1 226 ? 11.859 8.203 10.023 1 98.81 226 SER B C 1
ATOM 4702 O O . SER B 1 226 ? 11.984 9.352 10.461 1 98.81 226 SER B O 1
ATOM 4704 N N . MET B 1 227 ? 11.859 7.199 10.875 1 98.62 227 MET B N 1
ATOM 4705 C CA . MET B 1 227 ? 11.531 7.297 12.297 1 98.62 227 MET B CA 1
ATOM 4706 C C . MET B 1 227 ? 12.508 8.219 13.016 1 98.62 227 MET B C 1
ATOM 4708 O O . MET B 1 227 ? 12.094 9.039 13.844 1 98.62 227 MET B O 1
ATOM 4712 N N . ILE B 1 228 ? 13.766 8.109 12.719 1 98.38 228 ILE B N 1
ATOM 4713 C CA . ILE B 1 228 ? 14.773 8.898 13.43 1 98.38 228 ILE B CA 1
ATOM 4714 C C . ILE B 1 228 ? 14.539 10.383 13.172 1 98.38 228 ILE B C 1
ATOM 4716 O O . ILE B 1 228 ? 14.695 11.211 14.078 1 98.38 228 ILE B O 1
ATOM 4720 N N . TYR B 1 229 ? 14.117 10.711 11.984 1 98.88 229 TYR B N 1
ATOM 4721 C CA . TYR B 1 229 ? 13.883 12.109 11.641 1 98.88 229 TYR B CA 1
ATOM 4722 C C . TYR B 1 229 ? 12.547 12.594 12.188 1 98.88 229 TYR B C 1
ATOM 4724 O O . TYR B 1 229 ? 12.414 13.75 12.586 1 98.88 229 TYR B O 1
ATOM 4732 N N . LEU B 1 230 ? 11.57 11.68 12.188 1 98.88 230 LEU B N 1
ATOM 4733 C CA . LEU B 1 230 ? 10.297 12.008 12.828 1 98.88 230 LEU B CA 1
ATOM 4734 C C . LEU B 1 230 ? 10.492 12.305 14.305 1 98.88 230 LEU B C 1
ATOM 4736 O O . LEU B 1 230 ? 9.922 13.258 14.836 1 98.88 230 LEU B O 1
ATOM 4740 N N . ASN B 1 231 ? 11.281 11.477 14.953 1 98.75 231 ASN B N 1
ATOM 4741 C CA . ASN B 1 231 ? 11.594 11.703 16.359 1 98.75 231 ASN B CA 1
ATOM 4742 C C . ASN B 1 231 ? 12.281 13.047 16.578 1 98.75 231 ASN B C 1
ATOM 4744 O O . ASN B 1 231 ? 11.906 13.812 17.469 1 98.75 231 ASN B O 1
ATOM 4748 N N . LYS B 1 232 ? 13.242 13.32 15.727 1 98.75 232 LYS B N 1
ATOM 4749 C CA . LYS B 1 232 ? 13.977 14.578 15.812 1 98.75 232 LYS B CA 1
ATOM 4750 C C . LYS B 1 232 ? 13.039 15.773 15.664 1 98.75 232 LYS B C 1
ATOM 4752 O O . LYS B 1 232 ? 13.18 16.781 16.359 1 98.75 232 LYS B O 1
ATOM 4757 N N . ILE B 1 233 ? 12.086 15.68 14.805 1 98.88 233 ILE B N 1
ATOM 4758 C CA . ILE B 1 233 ? 11.156 16.781 14.547 1 98.88 233 ILE B CA 1
ATOM 4759 C C . ILE B 1 233 ? 10.336 17.062 15.805 1 98.88 233 ILE B C 1
ATOM 4761 O O . ILE B 1 233 ? 10.242 18.203 16.25 1 98.88 233 ILE B O 1
ATOM 4765 N N . SER B 1 234 ? 9.758 16.016 16.391 1 98.75 234 SER B N 1
ATOM 4766 C CA . SER B 1 234 ? 8.875 16.234 17.547 1 98.75 234 SER B CA 1
ATOM 4767 C C . SER B 1 234 ? 9.633 16.844 18.719 1 98.75 234 SER B C 1
ATOM 4769 O O . SER B 1 234 ? 9.141 17.766 19.359 1 98.75 234 SER B O 1
ATOM 4771 N N . ILE B 1 235 ? 10.859 16.422 18.938 1 98.69 235 ILE B N 1
ATOM 4772 C CA . ILE B 1 235 ? 11.664 16.875 20.062 1 98.69 235 ILE B CA 1
ATOM 4773 C C . ILE B 1 235 ? 12.109 18.312 19.812 1 98.69 235 ILE B C 1
ATOM 4775 O O . ILE B 1 235 ? 11.945 19.188 20.688 1 98.69 235 ILE B O 1
ATOM 4779 N N . SER B 1 236 ? 12.602 18.562 18.594 1 98.81 236 SER B N 1
ATOM 4780 C CA . SER B 1 236 ? 13.148 19.875 18.266 1 98.81 236 SER B CA 1
ATOM 4781 C C . SER B 1 236 ? 12.055 20.938 18.203 1 98.81 236 SER B C 1
ATOM 4783 O O . SER B 1 236 ? 12.258 22.078 18.609 1 98.81 236 SER B O 1
ATOM 4785 N N . VAL B 1 237 ? 10.906 20.578 17.641 1 98.81 237 VAL B N 1
ATOM 4786 C CA . VAL B 1 237 ? 9.789 21.516 17.594 1 98.81 237 VAL B CA 1
ATOM 4787 C C . VAL B 1 237 ? 9.383 21.906 19.016 1 98.81 237 VAL B C 1
ATOM 4789 O O . VAL B 1 237 ? 9.219 23.094 19.312 1 98.81 237 VAL B O 1
ATOM 4792 N N . ARG B 1 238 ? 9.273 20.969 19.922 1 98.06 238 ARG B N 1
ATOM 4793 C CA . ARG B 1 238 ? 8.891 21.234 21.297 1 98.06 238 ARG B CA 1
ATOM 4794 C C . ARG B 1 238 ? 9.898 22.156 21.984 1 98.06 238 ARG B C 1
ATOM 4796 O O . ARG B 1 238 ? 9.508 23.125 22.641 1 98.06 238 ARG B O 1
ATOM 4803 N N . GLU B 1 239 ? 11.109 21.875 21.797 1 98.25 239 GLU B N 1
ATOM 4804 C CA . GLU B 1 239 ? 12.172 22.672 22.391 1 98.25 239 GLU B CA 1
ATOM 4805 C C . GLU B 1 239 ? 12.141 24.109 21.891 1 98.25 239 GLU B C 1
ATOM 4807 O O . GLU B 1 239 ? 12.258 25.047 22.672 1 98.25 239 GLU B O 1
ATOM 4812 N N . LYS B 1 240 ? 12.008 24.234 20.641 1 98.44 240 LYS B N 1
ATOM 4813 C CA . LYS B 1 240 ? 12.023 25.562 20.031 1 98.44 240 LYS B CA 1
ATOM 4814 C C . LYS B 1 240 ? 10.797 26.375 20.453 1 98.44 240 LYS B C 1
ATOM 4816 O O . LYS B 1 240 ? 10.891 27.578 20.672 1 98.44 240 LYS B O 1
ATOM 4821 N N . LEU B 1 241 ? 9.648 25.719 20.5 1 98.19 241 LEU B N 1
ATOM 4822 C CA . LEU B 1 241 ? 8.453 26.406 20.969 1 98.19 241 LEU B CA 1
ATOM 4823 C C . LEU B 1 241 ? 8.664 26.922 22.391 1 98.19 241 LEU B C 1
ATOM 4825 O O . LEU B 1 241 ? 8.328 28.078 22.703 1 98.19 241 LEU B O 1
ATOM 4829 N N . GLN B 1 242 ? 9.203 26.094 23.25 1 97.56 242 GLN B N 1
ATOM 4830 C CA . GLN B 1 242 ? 9.477 26.469 24.625 1 97.56 242 GLN B CA 1
ATOM 4831 C C . GLN B 1 242 ? 10.461 27.641 24.703 1 97.56 242 GLN B C 1
ATOM 4833 O O . GLN B 1 242 ? 10.234 28.609 25.406 1 97.56 242 GLN B O 1
ATOM 4838 N N . ASN B 1 243 ? 11.484 27.516 23.953 1 97.88 243 ASN B N 1
ATOM 4839 C CA . ASN B 1 243 ? 12.531 28.531 23.953 1 97.88 243 ASN B CA 1
ATOM 4840 C C . ASN B 1 243 ? 12.023 29.875 23.438 1 97.88 243 ASN B C 1
ATOM 4842 O O . ASN B 1 243 ? 12.469 30.922 23.875 1 97.88 243 ASN B O 1
ATOM 4846 N N . ASP B 1 244 ? 11.102 29.781 22.516 1 96.75 244 ASP B N 1
ATOM 4847 C CA . ASP B 1 244 ? 10.578 31 21.906 1 96.75 244 ASP B CA 1
ATOM 4848 C C . ASP B 1 244 ? 9.398 31.547 22.688 1 96.75 244 ASP B C 1
ATOM 4850 O O . ASP B 1 244 ? 8.797 32.562 22.312 1 96.75 244 ASP B O 1
ATOM 4854 N N . GLY B 1 245 ? 9.023 30.891 23.734 1 96 245 GLY B N 1
ATOM 4855 C CA . GLY B 1 245 ? 7.914 31.312 24.562 1 96 245 GLY B CA 1
ATOM 4856 C C . GLY B 1 245 ? 6.566 31.156 23.891 1 96 245 GLY B C 1
ATOM 4857 O O . GLY B 1 245 ? 5.645 31.938 24.125 1 96 245 GLY B O 1
ATOM 4858 N N . LEU B 1 246 ? 6.5 30.219 23.016 1 95.31 246 LEU B N 1
ATOM 4859 C CA . LEU B 1 246 ? 5.258 29.953 22.297 1 95.31 246 LEU B CA 1
ATOM 4860 C C . LEU B 1 246 ? 4.449 28.859 22.984 1 95.31 246 LEU B C 1
ATOM 4862 O O . LEU B 1 246 ? 4.98 28.125 23.828 1 95.31 246 LEU B O 1
ATOM 4866 N N . SER B 1 247 ? 3.207 28.797 22.625 1 92.31 247 SER B N 1
ATOM 4867 C CA . SER B 1 247 ? 2.309 27.797 23.188 1 92.31 247 SER B CA 1
ATOM 4868 C C . SER B 1 247 ? 2.752 26.375 22.828 1 92.31 247 SER B C 1
ATOM 4870 O O . SER B 1 247 ? 3.205 26.141 21.703 1 92.31 247 SER B O 1
ATOM 4872 N N . ASN B 1 248 ? 2.559 25.547 23.859 1 95.25 248 ASN B N 1
ATOM 4873 C CA . ASN B 1 248 ? 2.711 24.109 23.594 1 95.25 248 ASN B CA 1
ATOM 4874 C C . ASN B 1 248 ? 1.52 23.562 22.812 1 95.25 248 ASN B C 1
ATOM 4876 O O . ASN B 1 248 ? 0.403 23.516 23.328 1 95.25 248 ASN B O 1
ATOM 4880 N N . VAL B 1 249 ? 1.708 23.281 21.609 1 98.06 249 VAL B N 1
ATOM 4881 C CA . VAL B 1 249 ? 0.609 22.781 20.781 1 98.06 249 VAL B CA 1
ATOM 4882 C C . VAL B 1 249 ? 0.741 21.266 20.609 1 98.06 249 VAL B C 1
ATOM 4884 O O . VAL B 1 249 ? 1.853 20.734 20.578 1 98.06 249 VAL B O 1
ATOM 4887 N N . PRO B 1 250 ? -0.396 20.516 20.5 1 98.75 250 PRO B N 1
ATOM 4888 C CA . PRO B 1 250 ? -0.311 19.078 20.219 1 98.75 250 PRO B CA 1
ATOM 4889 C C . PRO B 1 250 ? 0.353 18.766 18.875 1 98.75 250 PRO B C 1
ATOM 4891 O O . PRO B 1 250 ? 0.123 19.484 17.906 1 98.75 250 PRO B O 1
ATOM 4894 N N . LEU B 1 251 ? 1.156 17.75 18.891 1 98.88 251 LEU B N 1
ATOM 4895 C CA . LEU B 1 251 ? 1.769 17.234 17.672 1 98.88 251 LEU B CA 1
ATOM 4896 C C . LEU B 1 251 ? 1.101 15.922 17.25 1 98.88 251 LEU B C 1
ATOM 4898 O O . LEU B 1 251 ? 0.965 15 18.047 1 98.88 251 LEU B O 1
ATOM 4902 N N . ILE B 1 252 ? 0.639 15.875 16 1 98.94 252 ILE B N 1
ATOM 4903 C CA . ILE B 1 252 ? 0.001 14.703 15.414 1 98.94 252 ILE B CA 1
ATOM 4904 C C . ILE B 1 252 ? 0.926 14.086 14.367 1 98.94 252 ILE B C 1
ATOM 4906 O O . ILE B 1 252 ? 1.485 14.797 13.531 1 98.94 252 ILE B O 1
ATOM 4910 N N . LEU B 1 253 ? 1.144 12.805 14.422 1 98.88 253 LEU B N 1
ATOM 4911 C CA . LEU B 1 253 ? 1.885 12.078 13.398 1 98.88 253 LEU B CA 1
ATOM 4912 C C . LEU B 1 253 ? 0.984 11.078 12.68 1 98.88 253 LEU B C 1
ATOM 4914 O O . LEU B 1 253 ? 0.299 10.281 13.328 1 98.88 253 LEU B O 1
ATOM 4918 N N . PHE B 1 254 ? 0.892 11.156 11.43 1 98.75 254 PHE B N 1
ATOM 4919 C CA . PHE B 1 254 ? 0.206 10.18 10.602 1 98.75 254 PHE B CA 1
ATOM 4920 C C . PHE B 1 254 ? 1.184 9.492 9.648 1 98.75 254 PHE B C 1
ATOM 4922 O O . PHE B 1 254 ? 1.527 10.039 8.602 1 98.75 254 PHE B O 1
ATOM 4929 N N . ALA B 1 255 ? 1.551 8.281 9.992 1 98.56 255 ALA B N 1
ATOM 4930 C CA . ALA B 1 255 ? 2.406 7.457 9.141 1 98.56 255 ALA B CA 1
ATOM 4931 C C . ALA B 1 255 ? 1.591 6.395 8.414 1 98.56 255 ALA B C 1
ATOM 4933 O O . ALA B 1 255 ? 1.433 5.273 8.906 1 98.56 255 ALA B O 1
ATOM 4934 N N . LYS B 1 256 ? 1.204 6.723 7.227 1 97.44 256 LYS B N 1
ATOM 4935 C CA . LYS B 1 256 ? 0.264 5.879 6.496 1 97.44 256 LYS B CA 1
ATOM 4936 C C . LYS B 1 256 ? 0.886 4.527 6.156 1 97.44 256 LYS B C 1
ATOM 4938 O O . LYS B 1 256 ? 1.941 4.465 5.523 1 97.44 256 LYS B O 1
ATOM 4943 N N . GLY B 1 257 ? 0.274 3.475 6.559 1 96.5 257 GLY B N 1
ATOM 4944 C CA . GLY B 1 257 ? 0.653 2.125 6.176 1 96.5 257 GLY B CA 1
ATOM 4945 C C . GLY B 1 257 ? 1.809 1.575 6.992 1 96.5 257 GLY B C 1
ATOM 4946 O O . GLY B 1 257 ? 2.309 0.485 6.715 1 96.5 257 GLY B O 1
ATOM 4947 N N . ALA B 1 258 ? 2.293 2.297 7.98 1 97.44 258 ALA B N 1
ATOM 4948 C CA . ALA B 1 258 ? 3.414 1.839 8.797 1 97.44 258 ALA B CA 1
ATOM 4949 C C . ALA B 1 258 ? 2.934 0.937 9.93 1 97.44 258 ALA B C 1
ATOM 4951 O O . ALA B 1 258 ? 3.293 1.144 11.094 1 97.44 258 ALA B O 1
ATOM 4952 N N . HIS B 1 259 ? 2.172 -0.055 9.57 1 97.06 259 HIS B N 1
ATOM 4953 C CA . HIS B 1 259 ? 1.624 -0.982 10.555 1 97.06 259 HIS B CA 1
ATOM 4954 C C . HIS B 1 259 ? 2.73 -1.616 11.391 1 97.06 259 HIS B C 1
ATOM 4956 O O . HIS B 1 259 ? 2.562 -1.824 12.594 1 97.06 259 HIS B O 1
ATOM 4962 N N . TYR B 1 260 ? 3.885 -1.85 10.844 1 97.06 260 TYR B N 1
ATOM 4963 C CA . TYR B 1 260 ? 5.012 -2.535 11.469 1 97.06 260 TYR B CA 1
ATOM 4964 C C . TYR B 1 260 ? 5.68 -1.65 12.516 1 97.06 260 TYR B C 1
ATOM 4966 O O . TYR B 1 260 ? 6.492 -2.127 13.312 1 97.06 260 TYR B O 1
ATOM 4974 N N . ALA B 1 261 ? 5.332 -0.393 12.57 1 97.62 261 ALA B N 1
ATOM 4975 C CA . ALA B 1 261 ? 6.02 0.547 13.453 1 97.62 261 ALA B CA 1
ATOM 4976 C C . ALA B 1 261 ? 5.074 1.089 14.523 1 97.62 261 ALA B C 1
ATOM 4978 O O . ALA B 1 261 ? 5.41 2.033 15.242 1 97.62 261 ALA B O 1
ATOM 4979 N N . LEU B 1 262 ? 3.895 0.522 14.664 1 97.69 262 LEU B N 1
ATOM 4980 C CA . LEU B 1 262 ? 2.861 1.103 15.508 1 97.69 262 LEU B CA 1
ATOM 4981 C C . LEU B 1 262 ? 3.342 1.218 16.953 1 97.69 262 LEU B C 1
ATOM 4983 O O . LEU B 1 262 ? 3.09 2.227 17.625 1 97.69 262 LEU B O 1
ATOM 4987 N N . GLU B 1 263 ? 4.059 0.224 17.469 1 97.69 263 GLU B N 1
ATOM 4988 C CA . GLU B 1 263 ? 4.594 0.279 18.828 1 97.69 263 GLU B CA 1
ATOM 4989 C C . GLU B 1 263 ? 5.535 1.466 19 1 97.69 263 GLU B C 1
ATOM 4991 O O . GLU B 1 263 ? 5.414 2.225 19.969 1 97.69 263 GLU B O 1
ATOM 4996 N N . ALA B 1 264 ? 6.422 1.616 18.078 1 97.75 264 ALA B N 1
ATOM 4997 C CA . ALA B 1 264 ? 7.383 2.715 18.141 1 97.75 264 ALA B CA 1
ATOM 4998 C C . ALA B 1 264 ? 6.684 4.062 17.969 1 97.75 264 ALA B C 1
ATOM 5000 O O . ALA B 1 264 ? 7.066 5.047 18.609 1 97.75 264 ALA B O 1
ATOM 5001 N N . LEU B 1 265 ? 5.68 4.082 17.141 1 98.56 265 LEU B N 1
ATOM 5002 C CA . LEU B 1 265 ? 4.934 5.312 16.891 1 98.56 265 LEU B CA 1
ATOM 5003 C C . LEU B 1 265 ? 4.168 5.75 18.141 1 98.56 265 LEU B C 1
ATOM 5005 O O . LEU B 1 265 ? 3.914 6.941 18.328 1 98.56 265 LEU B O 1
ATOM 5009 N N . CYS B 1 266 ? 3.834 4.793 18.969 1 98.5 266 CYS B N 1
ATOM 5010 C CA . CYS B 1 266 ? 3.041 5.094 20.156 1 98.5 266 CYS B CA 1
ATOM 5011 C C . CYS B 1 266 ? 3.936 5.293 21.375 1 98.5 266 CYS B C 1
ATOM 5013 O O . CYS B 1 266 ? 3.453 5.621 22.469 1 98.5 266 CYS B O 1
ATOM 5015 N N . ASP B 1 267 ? 5.254 5.082 21.234 1 97.69 267 ASP B N 1
ATOM 5016 C CA . ASP B 1 267 ? 6.176 5.168 22.359 1 97.69 267 ASP B CA 1
ATOM 5017 C C . ASP B 1 267 ? 6.57 6.617 22.641 1 97.69 267 ASP B C 1
ATOM 5019 O O . ASP B 1 267 ? 7.562 7.109 22.109 1 97.69 267 ASP B O 1
ATOM 5023 N N . ASP B 1 268 ? 5.867 7.219 23.516 1 95.5 268 ASP B N 1
ATOM 5024 C CA . ASP B 1 268 ? 6.059 8.641 23.812 1 95.5 268 ASP B CA 1
ATOM 5025 C C . ASP B 1 268 ? 7.316 8.867 24.641 1 95.5 268 ASP B C 1
ATOM 5027 O O . ASP B 1 268 ? 7.609 10 25.031 1 95.5 268 ASP B O 1
ATOM 5031 N N . SER B 1 269 ? 8.086 7.789 24.922 1 96.69 269 SER B N 1
ATOM 5032 C CA . SER B 1 269 ? 9.359 7.941 25.609 1 96.69 269 SER B CA 1
ATOM 5033 C C . SER B 1 269 ? 10.477 8.305 24.641 1 96.69 269 SER B C 1
ATOM 5035 O O . SER B 1 269 ? 11.531 8.812 25.047 1 96.69 269 SER B O 1
ATOM 5037 N N . ILE B 1 270 ? 10.219 8.094 23.344 1 94.94 270 ILE B N 1
ATOM 5038 C CA . ILE B 1 270 ? 11.289 8.305 22.375 1 94.94 270 ILE B CA 1
ATOM 5039 C C . ILE B 1 270 ? 10.977 9.523 21.516 1 94.94 270 ILE B C 1
ATOM 5041 O O . ILE B 1 270 ? 11.836 10.008 20.781 1 94.94 270 ILE B O 1
ATOM 5045 N N . HIS B 1 271 ? 9.781 9.992 21.547 1 96.31 271 HIS B N 1
ATOM 5046 C CA . HIS B 1 271 ? 9.352 11.172 20.797 1 96.31 271 HIS B CA 1
ATOM 5047 C C . HIS B 1 271 ? 8.297 11.953 21.578 1 96.31 271 HIS B C 1
ATOM 5049 O O . HIS B 1 271 ? 7.902 11.555 22.672 1 96.31 271 HIS B O 1
ATOM 5055 N N . GLN B 1 272 ? 7.797 13.062 20.969 1 96.25 272 GLN B N 1
ATOM 5056 C CA . GLN B 1 272 ? 6.898 13.953 21.703 1 96.25 272 GLN B CA 1
ATOM 5057 C C . GLN B 1 272 ? 5.57 14.117 20.969 1 96.25 272 GLN B C 1
ATOM 5059 O O . GLN B 1 272 ? 4.926 15.164 21.078 1 96.25 272 GLN B O 1
ATOM 5064 N N . TYR B 1 273 ? 5.238 13.156 20.156 1 98.81 273 TYR B N 1
ATOM 5065 C CA . TYR B 1 273 ? 3.918 13.219 19.547 1 98.81 273 TYR B CA 1
ATOM 5066 C C . TYR B 1 273 ? 2.824 12.93 20.562 1 98.81 273 TYR B C 1
ATOM 5068 O O . TYR B 1 273 ? 2.98 12.047 21.406 1 98.81 273 TYR B O 1
ATOM 5076 N N . ASN B 1 274 ? 1.711 13.664 20.453 1 98.81 274 ASN B N 1
ATOM 5077 C CA . ASN B 1 274 ? 0.557 13.484 21.328 1 98.81 274 ASN B CA 1
ATOM 5078 C C . ASN B 1 274 ? -0.488 12.57 20.688 1 98.81 274 ASN B C 1
ATOM 5080 O O . ASN B 1 274 ? -1.223 11.875 21.406 1 98.81 274 ASN B O 1
ATOM 5084 N N . VAL B 1 275 ? -0.548 12.625 19.359 1 98.94 275 VAL B N 1
ATOM 5085 C CA . VAL B 1 275 ? -1.586 11.93 18.609 1 98.94 275 VAL B CA 1
ATOM 5086 C C . VAL B 1 275 ? -0.948 11.094 17.5 1 98.94 275 VAL B C 1
ATOM 5088 O O . VAL B 1 275 ? -0.089 11.578 16.766 1 98.94 275 VAL B O 1
ATOM 5091 N N . ILE B 1 276 ? -1.353 9.836 17.406 1 98.94 276 ILE B N 1
ATOM 5092 C CA . ILE B 1 276 ? -0.917 8.953 16.328 1 98.94 276 ILE B CA 1
ATOM 5093 C C . ILE B 1 276 ? -2.107 8.594 15.445 1 98.94 276 ILE B C 1
ATOM 5095 O O . ILE B 1 276 ? -3.064 7.965 15.906 1 98.94 276 ILE B O 1
ATOM 5099 N N . GLY B 1 277 ? -2.01 9.078 14.164 1 98.69 277 GLY B N 1
ATOM 5100 C CA . GLY B 1 277 ? -3.016 8.695 13.188 1 98.69 277 GLY B CA 1
ATOM 5101 C C . GLY B 1 277 ? -2.82 7.285 12.656 1 98.69 277 GLY B C 1
ATOM 5102 O O . GLY B 1 277 ? -1.688 6.859 12.406 1 98.69 277 GLY B O 1
ATOM 5103 N N . ILE B 1 278 ? -3.887 6.582 12.477 1 98.12 278 ILE B N 1
ATOM 5104 C CA . ILE B 1 278 ? -3.822 5.238 11.906 1 98.12 278 ILE B CA 1
ATOM 5105 C C . ILE B 1 278 ? -4.809 5.121 10.75 1 98.12 278 ILE B C 1
ATOM 5107 O O . ILE B 1 278 ? -5.863 5.758 10.758 1 98.12 278 ILE B O 1
ATOM 5111 N N . ASP B 1 279 ? -4.488 4.293 9.75 1 97.94 279 ASP B N 1
ATOM 5112 C CA . ASP B 1 279 ? -5.371 4.098 8.602 1 97.94 279 ASP B CA 1
ATOM 5113 C C . ASP B 1 279 ? -6.332 2.934 8.844 1 97.94 279 ASP B C 1
ATOM 5115 O O . ASP B 1 279 ? -6.363 2.365 9.938 1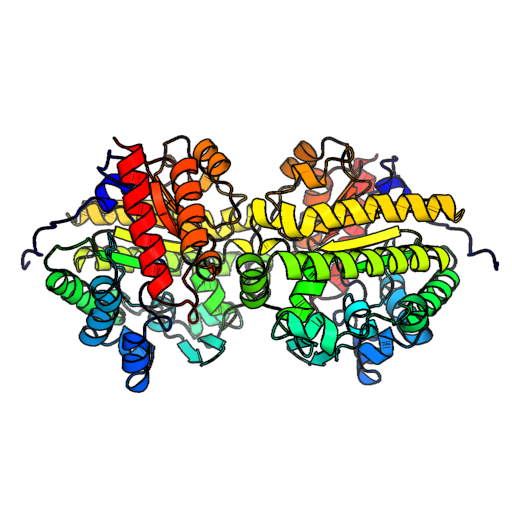 97.94 279 ASP B O 1
ATOM 5119 N N . TRP B 1 280 ? -7.121 2.594 7.836 1 98 280 TRP B N 1
ATOM 5120 C CA . TRP B 1 280 ? -8.258 1.693 8.023 1 98 280 TRP B CA 1
ATOM 5121 C C . TRP B 1 280 ? -7.793 0.241 8.078 1 98 280 TRP B C 1
ATOM 5123 O O . TRP B 1 280 ? -8.586 -0.66 8.359 1 98 280 TRP B O 1
ATOM 5133 N N . THR B 1 281 ? -6.484 -0.019 7.84 1 97.75 281 THR B N 1
ATOM 5134 C CA . THR B 1 281 ? -6 -1.396 7.82 1 97.75 281 THR B CA 1
ATOM 5135 C C . THR B 1 281 ? -5.652 -1.864 9.234 1 97.75 281 THR B C 1
ATOM 5137 O O . THR B 1 281 ? -5.355 -3.041 9.445 1 97.75 281 THR B O 1
ATOM 5140 N N . ILE B 1 282 ? -5.684 -0.987 10.203 1 97.88 282 ILE B N 1
ATOM 5141 C CA . ILE B 1 282 ? -5.398 -1.353 11.586 1 97.88 282 ILE B CA 1
ATOM 5142 C C . ILE B 1 282 ? -6.703 -1.469 12.375 1 97.88 282 ILE B C 1
ATOM 5144 O O . ILE B 1 282 ? -7.504 -0.532 12.398 1 97.88 282 ILE B O 1
ATOM 5148 N N . ALA B 1 283 ? -6.902 -2.555 12.992 1 97.06 283 ALA B N 1
ATOM 5149 C CA . ALA B 1 283 ? -8.078 -2.732 13.836 1 97.06 283 ALA B CA 1
ATOM 5150 C C . ALA B 1 283 ? -8.016 -1.832 15.062 1 97.06 283 ALA B C 1
ATOM 5152 O O . ALA B 1 283 ? -6.973 -1.729 15.711 1 97.06 283 ALA B O 1
ATOM 5153 N N . PRO B 1 284 ? -9.133 -1.193 15.391 1 97.69 284 PRO B N 1
ATOM 5154 C CA . PRO B 1 284 ? -9.148 -0.287 16.547 1 97.69 284 PRO B CA 1
ATOM 5155 C C . PRO B 1 284 ? -8.664 -0.958 17.828 1 97.69 284 PRO B C 1
ATOM 5157 O O . PRO B 1 284 ? -7.879 -0.371 18.578 1 97.69 284 PRO B O 1
ATOM 5160 N N . GLU B 1 285 ? -9.055 -2.182 18.047 1 96.75 285 GLU B N 1
ATOM 5161 C CA . GLU B 1 285 ? -8.672 -2.885 19.266 1 96.75 285 GLU B CA 1
ATOM 5162 C C . GLU B 1 285 ? -7.16 -3.092 19.344 1 96.75 285 GLU B C 1
ATOM 5164 O O . GLU B 1 285 ? -6.555 -2.932 20.406 1 96.75 285 GLU B O 1
ATOM 5169 N N . GLN B 1 286 ? -6.633 -3.439 18.234 1 96.69 286 GLN B N 1
ATOM 5170 C CA . GLN B 1 286 ? -5.188 -3.615 18.156 1 96.69 286 GLN B CA 1
ATOM 5171 C C . GLN B 1 286 ? -4.461 -2.303 18.438 1 96.69 286 GLN B C 1
ATOM 5173 O O . GLN B 1 286 ? -3.488 -2.273 19.203 1 96.69 286 GLN B O 1
ATOM 5178 N N . ALA B 1 287 ? -4.906 -1.255 17.812 1 98.19 287 ALA B N 1
ATOM 5179 C CA . ALA B 1 287 ? -4.301 0.062 18 1 98.19 287 ALA B CA 1
ATOM 5180 C C . ALA B 1 287 ? -4.363 0.494 19.469 1 98.19 287 ALA B C 1
ATOM 5182 O O . ALA B 1 287 ? -3.375 0.984 20.016 1 98.19 287 ALA B O 1
ATOM 5183 N N . LYS B 1 288 ? -5.5 0.329 20.078 1 98.25 288 LYS B N 1
ATOM 5184 C CA . LYS B 1 288 ? -5.688 0.72 21.469 1 98.25 288 LYS B CA 1
ATOM 5185 C C . LYS B 1 288 ? -4.762 -0.07 22.391 1 98.25 288 LYS B C 1
ATOM 5187 O O . LYS B 1 288 ? -4.164 0.493 23.312 1 98.25 288 LYS B O 1
ATOM 5192 N N . THR B 1 289 ? -4.684 -1.375 22.078 1 98.19 289 THR B N 1
ATOM 5193 C CA . THR B 1 289 ? -3.82 -2.229 22.891 1 98.19 289 THR B CA 1
ATOM 5194 C C . THR B 1 289 ? -2.365 -1.774 22.797 1 98.19 289 THR B C 1
ATOM 5196 O O . THR B 1 289 ? -1.683 -1.645 23.812 1 98.19 289 THR B O 1
ATOM 5199 N N . ILE B 1 290 ? -1.942 -1.486 21.641 1 98.06 290 ILE B N 1
ATOM 5200 C CA . ILE B 1 290 ? -0.551 -1.11 21.422 1 98.06 290 ILE B CA 1
ATOM 5201 C C . ILE B 1 290 ? -0.284 0.266 22.016 1 98.06 290 ILE B C 1
ATOM 5203 O O . ILE B 1 290 ? 0.75 0.48 22.656 1 98.06 290 ILE B O 1
ATOM 5207 N N . ALA B 1 291 ? -1.206 1.214 21.766 1 98.31 291 ALA B N 1
ATOM 5208 C CA . ALA B 1 291 ? -1.046 2.562 22.297 1 98.31 291 ALA B CA 1
ATOM 5209 C C . ALA B 1 291 ? -1.015 2.543 23.828 1 98.31 291 ALA B C 1
ATOM 5211 O O . ALA B 1 291 ? -0.256 3.291 24.453 1 98.31 291 ALA B O 1
ATOM 5212 N N . ASN B 1 292 ? -1.895 1.741 24.422 1 97.81 292 ASN B N 1
ATOM 5213 C CA . ASN B 1 292 ? -1.931 1.533 25.859 1 97.81 292 ASN B CA 1
ATOM 5214 C C . ASN B 1 292 ? -1.999 2.857 26.609 1 97.81 292 ASN B C 1
ATOM 5216 O O . ASN B 1 292 ? -1.252 3.07 27.562 1 97.81 292 ASN B O 1
ATOM 5220 N N . ASN B 1 293 ? -2.715 3.791 26.109 1 96.56 293 ASN B N 1
ATOM 5221 C CA . ASN B 1 293 ? -3.029 5.082 26.719 1 96.56 293 ASN B CA 1
ATOM 5222 C C . ASN B 1 293 ? -1.798 5.98 26.797 1 96.56 293 ASN B C 1
ATOM 5224 O O . ASN B 1 293 ? -1.757 6.918 27.594 1 96.56 293 ASN B O 1
ATOM 5228 N N . ARG B 1 294 ? -0.823 5.707 26 1 97.5 294 ARG B N 1
ATOM 5229 C CA . ARG B 1 294 ? 0.372 6.543 26 1 97.5 294 ARG B CA 1
ATOM 5230 C C . ARG B 1 294 ? 0.185 7.762 25.109 1 97.5 294 ARG B C 1
ATOM 5232 O O . ARG B 1 294 ? 0.781 8.812 25.344 1 97.5 294 ARG B O 1
ATOM 5239 N N . VAL B 1 295 ? -0.648 7.59 24.047 1 98.81 295 VAL B N 1
ATOM 5240 C CA . VAL B 1 295 ? -0.931 8.633 23.062 1 98.81 295 VAL B CA 1
ATOM 5241 C C . VAL B 1 295 ? -2.414 8.609 22.688 1 98.81 295 VAL B C 1
ATOM 5243 O O . VAL B 1 295 ? -3.117 7.641 22.984 1 98.81 295 VAL B O 1
ATOM 5246 N N . THR B 1 296 ? -2.879 9.68 22.188 1 98.88 296 THR B N 1
ATOM 5247 C CA . THR B 1 296 ? -4.211 9.719 21.594 1 98.88 296 THR B CA 1
ATOM 5248 C C . THR B 1 296 ? -4.199 9.141 20.188 1 98.88 296 THR B C 1
ATOM 5250 O O . THR B 1 296 ? -3.275 9.398 19.406 1 98.88 296 THR B O 1
ATOM 5253 N N . LEU B 1 297 ? -5.191 8.32 19.891 1 98.88 297 LEU B N 1
ATOM 5254 C CA . LEU B 1 297 ? -5.316 7.75 18.547 1 98.88 297 LEU B CA 1
ATOM 5255 C C . LEU B 1 297 ? -6.234 8.602 17.672 1 98.88 297 LEU B C 1
ATOM 5257 O O . LEU B 1 297 ? -7.188 9.203 18.172 1 98.88 297 LEU B O 1
ATOM 5261 N N . GLN B 1 298 ? -5.945 8.703 16.391 1 98.88 298 GLN B N 1
ATOM 5262 C CA . GLN B 1 298 ? -6.746 9.43 15.414 1 98.88 298 GLN B CA 1
ATOM 5263 C C . GLN B 1 298 ? -7.105 8.539 14.227 1 98.88 298 GLN B C 1
ATOM 5265 O O . GLN B 1 298 ? -6.25 7.828 13.703 1 98.88 298 GLN B O 1
ATOM 5270 N N . GLY B 1 299 ? -8.375 8.508 13.695 1 96.88 299 GLY B N 1
ATOM 5271 C CA . GLY B 1 299 ? -8.789 7.723 12.539 1 96.88 299 GLY B CA 1
ATOM 5272 C C . GLY B 1 299 ? -10.156 7.086 12.711 1 96.88 299 GLY B C 1
ATOM 5273 O O . GLY B 1 299 ? -10.953 7.527 13.539 1 96.88 299 GLY B O 1
ATOM 5274 N N . ASN B 1 300 ? -10.375 6.059 12.18 1 98.12 300 ASN B N 1
ATOM 5275 C CA . ASN B 1 300 ? -9.617 5.586 11.031 1 98.12 300 ASN B CA 1
ATOM 5276 C C . ASN B 1 300 ? -10.523 4.992 9.961 1 98.12 300 ASN B C 1
ATOM 5278 O O . ASN B 1 300 ? -10.156 4.02 9.297 1 98.12 300 ASN B O 1
ATOM 5282 N N . LEU B 1 301 ? -11.781 5.543 9.938 1 98.62 301 LEU B N 1
ATOM 5283 C CA . LEU B 1 301 ? -12.758 5.016 8.992 1 98.62 301 LEU B CA 1
ATOM 5284 C C . LEU B 1 301 ? -12.188 5.02 7.574 1 98.62 301 LEU B C 1
ATOM 5286 O O . LEU B 1 301 ? -11.562 5.996 7.156 1 98.62 301 LEU B O 1
ATOM 5290 N N . ASP B 1 302 ? -12.414 3.916 6.828 1 98.25 302 ASP B N 1
ATOM 5291 C CA . ASP B 1 302 ? -12.07 3.885 5.41 1 98.25 302 ASP B CA 1
ATOM 5292 C C . ASP B 1 302 ? -12.711 5.055 4.664 1 98.25 302 ASP B C 1
ATOM 5294 O O . ASP B 1 302 ? -13.93 5.211 4.672 1 98.25 302 ASP B O 1
ATOM 5298 N N . PRO B 1 303 ? -11.906 5.883 3.975 1 98.31 303 PRO B N 1
ATOM 5299 C CA . PRO B 1 303 ? -12.508 7.004 3.24 1 98.31 303 PRO B CA 1
ATOM 5300 C C . PRO B 1 303 ? -13.609 6.559 2.287 1 98.31 303 PRO B C 1
ATOM 5302 O O . PRO B 1 303 ? -14.602 7.277 2.102 1 98.31 303 PRO B O 1
ATOM 5305 N N . CYS B 1 304 ? -13.531 5.359 1.74 1 98.38 304 CYS B N 1
ATOM 5306 C CA . CYS B 1 304 ? -14.516 4.871 0.78 1 98.38 304 CYS B CA 1
ATOM 5307 C C . CYS B 1 304 ? -15.812 4.492 1.478 1 98.38 304 CYS B C 1
ATOM 5309 O O . CYS B 1 304 ? -16.844 4.32 0.825 1 98.38 304 CYS B O 1
ATOM 5311 N N . ALA B 1 305 ? -15.758 4.336 2.771 1 98.62 305 ALA B N 1
ATOM 5312 C CA . ALA B 1 305 ? -17 4.105 3.512 1 98.62 305 ALA B CA 1
ATOM 5313 C C . ALA B 1 305 ? -17.984 5.254 3.305 1 98.62 305 ALA B C 1
ATOM 5315 O O . ALA B 1 305 ? -19.188 5.07 3.434 1 98.62 305 ALA B O 1
ATOM 5316 N N . LEU B 1 306 ? -17.469 6.418 2.955 1 98.75 306 LEU B N 1
ATOM 5317 C CA . LEU B 1 306 ? -18.312 7.59 2.723 1 98.75 306 LEU B CA 1
ATOM 5318 C C . LEU B 1 306 ? -19.188 7.395 1.495 1 98.75 306 LEU B C 1
ATOM 5320 O O . LEU B 1 306 ? -20.125 8.156 1.272 1 98.75 306 LEU B O 1
ATOM 5324 N N . TYR B 1 307 ? -18.938 6.332 0.689 1 98.44 307 TYR B N 1
ATOM 5325 C CA . TYR B 1 307 ? -19.781 6.031 -0.461 1 98.44 307 TYR B CA 1
ATOM 5326 C C . TYR B 1 307 ? -21.047 5.301 -0.033 1 98.44 307 TYR B C 1
ATOM 5328 O O . TYR B 1 307 ? -22 5.191 -0.809 1 98.44 307 TYR B O 1
ATOM 5336 N N . ALA B 1 308 ? -21.047 4.73 1.148 1 98.38 308 ALA B N 1
ATOM 5337 C CA . ALA B 1 308 ? -22.219 3.998 1.637 1 98.38 308 ALA B CA 1
ATOM 5338 C C . ALA B 1 308 ? -23.438 4.91 1.736 1 98.38 308 ALA B C 1
ATOM 5340 O O . ALA B 1 308 ? -23.297 6.137 1.788 1 98.38 308 ALA B O 1
ATOM 5341 N N . ASN B 1 309 ? -24.625 4.316 1.685 1 97.56 309 ASN B N 1
ATOM 5342 C CA . ASN B 1 309 ? -25.797 5.133 1.987 1 97.56 309 ASN B CA 1
ATOM 5343 C C . ASN B 1 309 ? -25.734 5.672 3.414 1 97.56 309 ASN B C 1
ATOM 5345 O O . ASN B 1 309 ? -25 5.156 4.254 1 97.56 309 ASN B O 1
ATOM 5349 N N . GLN B 1 310 ? -26.516 6.652 3.688 1 97.81 310 GLN B N 1
ATOM 5350 C CA . GLN B 1 310 ? -26.375 7.43 4.918 1 97.81 310 GLN B CA 1
ATOM 5351 C C . GLN B 1 310 ? -26.656 6.57 6.145 1 97.81 310 GLN B C 1
ATOM 5353 O O . GLN B 1 310 ? -26.016 6.719 7.184 1 97.81 310 GLN B O 1
ATOM 5358 N N . ASP B 1 311 ? -27.594 5.621 6.047 1 98.31 311 ASP B N 1
ATOM 5359 C CA . ASP B 1 311 ? -27.906 4.746 7.176 1 98.31 311 ASP B CA 1
ATOM 5360 C C . ASP B 1 311 ? -26.75 3.812 7.484 1 98.31 311 ASP B C 1
ATOM 5362 O O . ASP B 1 311 ? -26.359 3.648 8.648 1 98.31 311 ASP B O 1
ATOM 5366 N N . ASP B 1 312 ? -26.234 3.23 6.465 1 98.31 312 ASP B N 1
ATOM 5367 C CA . ASP B 1 312 ? -25.078 2.342 6.633 1 98.31 312 ASP B CA 1
ATOM 5368 C C . ASP B 1 312 ? -23.875 3.105 7.164 1 98.31 312 ASP B C 1
ATOM 5370 O O . ASP B 1 312 ? -23.125 2.596 8.016 1 98.31 312 ASP B O 1
ATOM 5374 N N . LEU B 1 313 ? -23.703 4.277 6.613 1 98.75 313 LEU B N 1
ATOM 5375 C CA . LEU B 1 313 ? -22.594 5.102 7.07 1 98.75 313 LEU B CA 1
ATOM 5376 C C . LEU B 1 313 ? -22.734 5.441 8.555 1 98.75 313 LEU B C 1
ATOM 5378 O O . LEU B 1 313 ? -21.766 5.367 9.312 1 98.75 313 LEU B O 1
ATOM 5382 N N . ASP B 1 314 ? -23.969 5.82 8.906 1 98.75 314 ASP B N 1
ATOM 5383 C CA . ASP B 1 314 ? -24.25 6.098 10.305 1 98.75 314 ASP B CA 1
ATOM 5384 C C . ASP B 1 314 ? -23.875 4.914 11.188 1 98.75 314 ASP B C 1
ATOM 5386 O O . ASP B 1 314 ? -23.219 5.086 12.227 1 98.75 314 ASP B O 1
ATOM 5390 N N . TYR B 1 315 ? -24.141 3.74 10.773 1 98.5 315 TYR B N 1
ATOM 5391 C CA . TYR B 1 315 ? -23.844 2.52 11.516 1 98.5 315 TYR B CA 1
ATOM 5392 C C . TYR B 1 315 ? -22.344 2.268 11.578 1 98.5 315 TYR B C 1
ATOM 5394 O O . TYR B 1 315 ? -21.812 1.88 12.625 1 98.5 315 TYR B O 1
ATOM 5402 N N . LEU B 1 316 ? -21.703 2.416 10.484 1 98.5 316 LEU B N 1
ATOM 5403 C CA . LEU B 1 316 ? -20.25 2.205 10.438 1 98.5 316 LEU B CA 1
ATOM 5404 C C . LEU B 1 316 ? -19.531 3.133 11.414 1 98.5 316 LEU B C 1
ATOM 5406 O O . LEU B 1 316 ? -18.578 2.727 12.062 1 98.5 316 LEU B O 1
ATOM 5410 N N . VAL B 1 317 ? -20.016 4.371 11.492 1 98.88 317 VAL B N 1
ATOM 5411 C CA . VAL B 1 317 ? -19.406 5.34 12.398 1 98.88 317 VAL B CA 1
ATOM 5412 C C . VAL B 1 317 ? -19.703 4.949 13.844 1 98.88 317 VAL B C 1
ATOM 5414 O O . VAL B 1 317 ? -18.828 5.055 14.711 1 98.88 317 VAL B O 1
ATOM 5417 N N . GLU B 1 318 ? -20.906 4.523 14.094 1 98.81 318 GLU B N 1
ATOM 5418 C CA . GLU B 1 318 ? -21.234 4.031 15.43 1 98.81 318 GLU B CA 1
ATOM 5419 C C . GLU B 1 318 ? -20.281 2.918 15.859 1 98.81 318 GLU B C 1
ATOM 5421 O O . GLU B 1 318 ? -19.75 2.934 16.984 1 98.81 318 GLU B O 1
ATOM 5426 N N . GLU B 1 319 ? -20.031 1.988 14.961 1 98.44 319 GLU B N 1
ATOM 5427 C CA . GLU B 1 319 ? -19.141 0.878 15.242 1 98.44 319 GLU B CA 1
ATOM 5428 C C . GLU B 1 319 ? -17.719 1.378 15.539 1 98.44 319 GLU B C 1
ATOM 5430 O O . GLU B 1 319 ? -17.078 0.915 16.484 1 98.44 319 GLU B O 1
ATOM 5435 N N . MET B 1 320 ? -17.266 2.279 14.734 1 98.5 320 MET B N 1
ATOM 5436 C CA . MET B 1 320 ? -15.93 2.842 14.906 1 98.5 320 MET B CA 1
ATOM 5437 C C . MET B 1 320 ? -15.797 3.506 16.266 1 98.5 320 MET B C 1
ATOM 5439 O O . MET B 1 320 ? -14.852 3.229 17.016 1 98.5 320 MET B O 1
ATOM 5443 N N . VAL B 1 321 ? -16.781 4.375 16.609 1 98.75 321 VAL B N 1
ATOM 5444 C CA . VAL B 1 321 ? -16.75 5.098 17.875 1 98.75 321 VAL B CA 1
ATOM 5445 C C . VAL B 1 321 ? -16.797 4.113 19.047 1 98.75 321 VAL B C 1
ATOM 5447 O O . VAL B 1 321 ? -16.062 4.258 20.016 1 98.75 321 VAL B O 1
ATOM 5450 N N . ASN B 1 322 ? -17.594 3.068 18.906 1 98.56 322 ASN B N 1
ATOM 5451 C CA . ASN B 1 322 ? -17.703 2.053 19.953 1 98.56 322 ASN B CA 1
ATOM 5452 C C . ASN B 1 322 ? -16.391 1.295 20.125 1 98.56 322 ASN B C 1
ATOM 5454 O O . ASN B 1 322 ? -16 0.96 21.25 1 98.56 322 ASN B O 1
ATOM 5458 N N . GLN B 1 323 ? -15.75 1.008 19.062 1 98.25 323 GLN B N 1
ATOM 5459 C CA . GLN B 1 323 ? -14.523 0.217 19.109 1 98.25 323 GLN B CA 1
ATOM 5460 C C . GLN B 1 323 ? -13.375 1.019 19.719 1 98.25 323 GLN B C 1
ATOM 5462 O O . GLN B 1 323 ? -12.547 0.474 20.453 1 98.25 323 GLN B O 1
ATOM 5467 N N . PHE B 1 324 ? -13.297 2.293 19.422 1 98.38 324 PHE B N 1
ATOM 5468 C CA . PHE B 1 324 ? -12.211 3.121 19.938 1 98.38 324 PHE B CA 1
ATOM 5469 C C . PHE B 1 324 ? -12.531 3.613 21.344 1 98.38 324 PHE B C 1
ATOM 5471 O O . PHE B 1 324 ? -11.625 3.854 22.141 1 98.38 324 PHE B O 1
ATOM 5478 N N . GLY B 1 325 ? -13.836 3.852 21.609 1 97.75 325 GLY B N 1
ATOM 5479 C CA . GLY B 1 325 ? -14.227 4.543 22.828 1 97.75 325 GLY B CA 1
ATOM 5480 C C . GLY B 1 325 ? -14.094 6.051 22.719 1 97.75 325 GLY B C 1
ATOM 5481 O O . GLY B 1 325 ? -13.969 6.594 21.609 1 97.75 325 GLY B O 1
ATOM 5482 N N . THR B 1 326 ? -14.18 6.75 23.844 1 98 326 THR B N 1
ATOM 5483 C CA . THR B 1 326 ? -14.258 8.203 23.766 1 98 326 THR B CA 1
ATOM 5484 C C . THR B 1 326 ? -13.039 8.836 24.438 1 98 326 THR B C 1
ATOM 5486 O O . THR B 1 326 ? -12.883 10.062 24.422 1 98 326 THR B O 1
ATOM 5489 N N . ASN B 1 327 ? -12.211 8.016 25.016 1 96.62 327 ASN B N 1
ATOM 5490 C CA . ASN B 1 327 ? -11.008 8.523 25.672 1 96.62 327 ASN B CA 1
ATOM 5491 C C . ASN B 1 327 ? -9.797 8.469 24.75 1 96.62 327 ASN B C 1
ATOM 5493 O O . ASN B 1 327 ? -9.523 7.43 24.141 1 96.62 327 ASN B O 1
ATOM 5497 N N . ARG B 1 328 ? -9.055 9.586 24.641 1 98.12 328 ARG B N 1
ATOM 5498 C CA . ARG B 1 328 ? -7.844 9.648 23.828 1 98.12 328 ARG B CA 1
ATOM 5499 C C . ARG B 1 328 ? -8.117 9.211 22.391 1 98.12 328 ARG B C 1
ATOM 5501 O O . ARG B 1 328 ? -7.418 8.344 21.859 1 98.12 328 ARG B O 1
ATOM 5508 N N . TYR B 1 329 ? -9.141 9.828 21.891 1 98.81 329 TYR B N 1
ATOM 5509 C CA . TYR B 1 329 ? -9.531 9.477 20.531 1 98.81 329 TYR B CA 1
ATOM 5510 C C . TYR B 1 329 ? -10.008 10.703 19.75 1 98.81 329 TYR B C 1
ATOM 5512 O O . TYR B 1 329 ? -10.773 11.508 20.281 1 98.81 329 TYR B O 1
ATOM 5520 N N . ILE B 1 330 ? -9.492 10.906 18.625 1 98.94 330 ILE B N 1
ATOM 5521 C CA . ILE B 1 330 ? -9.953 11.883 17.641 1 98.94 330 ILE B CA 1
ATOM 5522 C C . ILE B 1 330 ? -10.453 11.172 16.391 1 98.94 330 ILE B C 1
ATOM 5524 O O . ILE B 1 330 ? -9.711 10.414 15.766 1 98.94 330 ILE B O 1
ATOM 5528 N N . ALA B 1 331 ? -11.719 11.375 16.078 1 98.94 331 ALA B N 1
ATOM 5529 C CA . ALA B 1 331 ? -12.297 10.719 14.914 1 98.94 331 ALA B CA 1
ATOM 5530 C C . ALA B 1 331 ? -11.797 11.367 13.625 1 98.94 331 ALA B C 1
ATOM 5532 O O . ALA B 1 331 ? -11.68 12.594 13.539 1 98.94 331 ALA B O 1
ATOM 5533 N N . ASN B 1 332 ? -11.445 10.594 12.688 1 98.88 332 ASN B N 1
ATOM 5534 C CA . ASN B 1 332 ? -11.016 10.945 11.344 1 98.88 332 ASN B CA 1
ATOM 5535 C C . ASN B 1 332 ? -11.211 9.789 10.367 1 98.88 332 ASN B C 1
ATOM 5537 O O . ASN B 1 332 ? -11.625 8.703 10.773 1 98.88 332 ASN B O 1
ATOM 5541 N N . LEU B 1 333 ? -11 10.055 9.133 1 98.56 333 LEU B N 1
ATOM 5542 C CA . LEU B 1 333 ? -10.852 8.977 8.164 1 98.56 333 LEU B CA 1
ATOM 5543 C C . LEU B 1 333 ? -9.453 8.359 8.25 1 98.56 333 LEU B C 1
ATOM 5545 O O . LEU B 1 333 ? -8.555 8.93 8.867 1 98.56 333 LEU B O 1
ATOM 5549 N N . GLY B 1 334 ? -9.312 7.207 7.648 1 97.88 334 GLY B N 1
ATOM 5550 C CA . GLY B 1 334 ? -8.016 6.539 7.629 1 97.8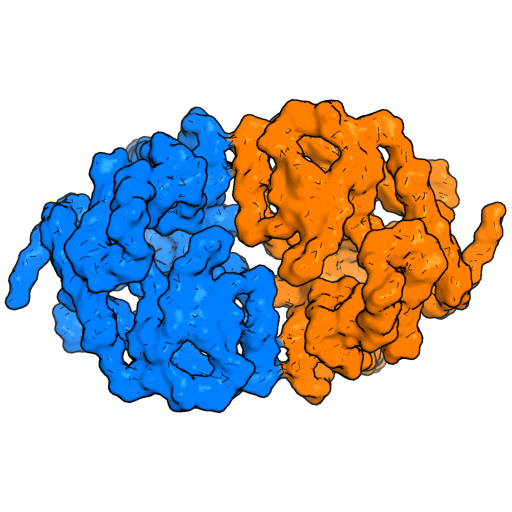8 334 GLY B CA 1
ATOM 5551 C C . GLY B 1 334 ? -7.039 7.168 6.656 1 97.88 334 GLY B C 1
ATOM 5552 O O . GLY B 1 334 ? -5.852 6.832 6.66 1 97.88 334 GLY B O 1
ATOM 5553 N N . HIS B 1 335 ? -7.535 7.973 5.828 1 97.5 335 HIS B N 1
ATOM 5554 C CA . HIS B 1 335 ? -6.824 8.82 4.875 1 97.5 335 HIS B CA 1
ATOM 5555 C C . HIS B 1 335 ? -7.73 9.922 4.34 1 97.5 335 HIS B C 1
ATOM 5557 O O . HIS B 1 335 ? -8.812 10.156 4.875 1 97.5 335 HIS B O 1
ATOM 5563 N N . GLY B 1 336 ? -7.328 10.695 3.402 1 97.06 336 GLY B N 1
ATOM 5564 C CA . GLY B 1 336 ? -8.062 11.852 2.92 1 97.06 336 GLY B CA 1
ATOM 5565 C C . GLY B 1 336 ? -9.32 11.484 2.154 1 97.06 336 GLY B C 1
ATOM 5566 O O . GLY B 1 336 ? -9.367 10.445 1.491 1 97.06 336 GLY B O 1
ATOM 5567 N N . ILE B 1 337 ? -10.273 12.32 2.195 1 97.75 337 ILE B N 1
ATOM 5568 C CA . ILE B 1 337 ? -11.555 12.164 1.515 1 97.75 337 ILE B CA 1
ATOM 5569 C C . ILE B 1 337 ? -11.336 12.195 0.003 1 97.75 337 ILE B C 1
ATOM 5571 O O . ILE B 1 337 ? -10.484 12.93 -0.494 1 97.75 337 ILE B O 1
ATOM 5575 N N . TYR B 1 338 ? -12.141 11.414 -0.748 1 96.19 338 TYR B N 1
ATOM 5576 C CA . TYR B 1 338 ? -12.047 11.375 -2.203 1 96.19 338 TYR B CA 1
ATOM 5577 C C . TYR B 1 338 ? -12.898 12.469 -2.834 1 96.19 338 TYR B C 1
ATOM 5579 O O . TYR B 1 338 ? -13.883 12.914 -2.246 1 96.19 338 TYR B O 1
ATOM 5587 N N . PRO B 1 339 ? -12.523 12.883 -4.031 1 94.75 339 PRO B N 1
ATOM 5588 C CA . PRO B 1 339 ? -13.148 14.047 -4.648 1 94.75 339 PRO B CA 1
ATOM 5589 C C . PRO B 1 339 ? -14.609 13.805 -5.047 1 94.75 339 PRO B C 1
ATOM 5591 O O . PRO B 1 339 ? -15.383 14.75 -5.188 1 94.75 339 PRO B O 1
ATOM 5594 N N . ASP B 1 340 ? -14.961 12.516 -5.227 1 95.81 340 ASP B N 1
ATOM 5595 C CA . ASP B 1 340 ? -16.297 12.227 -5.75 1 95.81 340 ASP B CA 1
ATOM 5596 C C . ASP B 1 340 ? -17.234 11.797 -4.629 1 95.81 340 ASP B C 1
ATOM 5598 O O . ASP B 1 340 ? -18.328 11.289 -4.895 1 95.81 340 ASP B O 1
ATOM 5602 N N . VAL B 1 341 ? -16.828 11.953 -3.422 1 97.69 341 VAL B N 1
ATOM 5603 C CA . VAL B 1 341 ? -17.688 11.664 -2.281 1 97.69 341 VAL B CA 1
ATOM 5604 C C . VAL B 1 341 ? -18.781 12.727 -2.18 1 97.69 341 VAL B C 1
ATOM 5606 O O . VAL B 1 341 ? -18.516 13.922 -2.307 1 97.69 341 VAL B O 1
ATOM 5609 N N . PRO B 1 342 ? -20.047 12.336 -1.985 1 97.31 342 PRO B N 1
ATOM 5610 C CA . PRO B 1 342 ? -21.078 13.344 -1.713 1 97.31 342 PRO B CA 1
ATOM 5611 C C . PRO B 1 342 ? -20.859 14.062 -0.387 1 97.31 342 PRO B C 1
ATOM 5613 O O . PRO B 1 342 ? -20.719 13.422 0.656 1 97.31 342 PRO B O 1
ATOM 5616 N N . TRP B 1 343 ? -20.891 15.359 -0.49 1 97.44 343 TRP B N 1
ATOM 5617 C CA . TRP B 1 343 ? -20.578 16.141 0.699 1 97.44 343 TRP B CA 1
ATOM 5618 C C . TRP B 1 343 ? -21.578 15.875 1.814 1 97.44 343 TRP B C 1
ATOM 5620 O O . TRP B 1 343 ? -21.25 15.984 2.998 1 97.44 343 TRP B O 1
ATOM 5630 N N . GLU B 1 344 ? -22.797 15.461 1.489 1 98.06 344 GLU B N 1
ATOM 5631 C CA . GLU B 1 344 ? -23.828 15.148 2.48 1 98.06 344 GLU B CA 1
ATOM 5632 C C . GLU B 1 344 ? -23.391 13.984 3.373 1 98.06 344 GLU B C 1
ATOM 5634 O O . GLU B 1 344 ? -23.781 13.914 4.539 1 98.06 344 GLU B O 1
ATOM 5639 N N . HIS B 1 345 ? -22.641 13.117 2.807 1 98.56 345 HIS B N 1
ATOM 5640 C CA . HIS B 1 345 ? -22.172 11.969 3.576 1 98.56 345 HIS B CA 1
ATOM 5641 C C . HIS B 1 345 ? -21.141 12.391 4.629 1 98.56 345 HIS B C 1
ATOM 5643 O O . HIS B 1 345 ? -21.016 11.742 5.672 1 98.56 345 HIS B O 1
ATOM 5649 N N . VAL B 1 346 ? -20.453 13.484 4.352 1 98.62 346 VAL B N 1
ATOM 5650 C CA . VAL B 1 346 ? -19.547 14.039 5.355 1 98.62 346 VAL B CA 1
ATOM 5651 C C . VAL B 1 346 ? -20.359 14.555 6.543 1 98.62 346 VAL B C 1
ATOM 5653 O O . VAL B 1 346 ? -19.969 14.383 7.695 1 98.62 346 VAL B O 1
ATOM 5656 N N . THR B 1 347 ? -21.484 15.18 6.227 1 98.44 347 THR B N 1
ATOM 5657 C CA . THR B 1 347 ? -22.391 15.609 7.289 1 98.44 347 THR B CA 1
ATOM 5658 C C . THR B 1 347 ? -22.812 14.43 8.156 1 98.44 347 THR B C 1
ATOM 5660 O O . THR B 1 347 ? -22.797 14.516 9.391 1 98.44 347 THR B O 1
ATOM 5663 N N . THR B 1 348 ? -23.172 13.328 7.469 1 98.75 348 THR B N 1
ATOM 5664 C CA . THR B 1 348 ? -23.578 12.117 8.18 1 98.75 348 THR B CA 1
ATOM 5665 C C . THR B 1 348 ? -22.438 11.609 9.062 1 98.75 348 THR B C 1
ATOM 5667 O O . THR B 1 348 ? -22.656 11.266 10.227 1 98.75 348 THR B O 1
ATOM 5670 N N . PHE B 1 349 ? -21.266 11.562 8.602 1 98.88 349 PHE B N 1
ATOM 5671 C CA . PHE B 1 349 ? -20.094 11.094 9.32 1 98.88 349 PHE B CA 1
ATOM 5672 C C . PHE B 1 349 ? -19.859 11.922 10.578 1 98.88 349 PHE B C 1
ATOM 5674 O O . PHE B 1 349 ? -19.75 11.383 11.68 1 98.88 349 PHE B O 1
ATOM 5681 N N . VAL B 1 350 ? -19.797 13.266 10.398 1 98.88 350 VAL B N 1
ATOM 5682 C CA . VAL B 1 350 ? -19.484 14.195 11.484 1 98.88 350 VAL B CA 1
ATOM 5683 C C . VAL B 1 350 ? -20.578 14.117 12.555 1 98.88 350 VAL B C 1
ATOM 5685 O O . VAL B 1 350 ? -20.281 13.977 13.742 1 98.88 350 VAL B O 1
ATOM 5688 N N . ASN B 1 351 ? -21.828 14.164 12.102 1 98.75 351 ASN B N 1
ATOM 5689 C CA . ASN B 1 351 ? -22.938 14.109 13.039 1 98.75 351 ASN B CA 1
ATOM 5690 C C . ASN B 1 351 ? -22.953 12.797 13.82 1 98.75 351 ASN B C 1
ATOM 5692 O O . ASN B 1 351 ? -23.25 12.789 15.016 1 98.75 351 ASN B O 1
ATOM 5696 N N . ALA B 1 352 ? -22.672 11.711 13.125 1 98.88 352 ALA B N 1
ATOM 5697 C CA . ALA B 1 352 ? -22.672 10.391 13.766 1 98.88 352 ALA B CA 1
ATOM 5698 C C . ALA B 1 352 ? -21.594 10.297 14.836 1 98.88 352 ALA B C 1
ATOM 5700 O O . ALA B 1 352 ? -21.812 9.727 15.906 1 98.88 352 ALA B O 1
ATOM 5701 N N . VAL B 1 353 ? -20.406 10.805 14.57 1 98.94 353 VAL B N 1
ATOM 5702 C CA . VAL B 1 353 ? -19.328 10.797 15.547 1 98.94 353 VAL B CA 1
ATOM 5703 C C . VAL B 1 353 ? -19.797 11.484 16.828 1 98.94 353 VAL B C 1
ATOM 5705 O O . VAL B 1 353 ? -19.656 10.93 17.922 1 98.94 353 VAL B O 1
ATOM 5708 N N . HIS B 1 354 ? -20.375 12.727 16.703 1 98.81 354 HIS B N 1
ATOM 5709 C CA . HIS B 1 354 ? -20.844 13.477 17.859 1 98.81 354 HIS B CA 1
ATOM 5710 C C . HIS B 1 354 ? -21.984 12.75 18.562 1 98.81 354 HIS B C 1
ATOM 5712 O O . HIS B 1 354 ? -21.969 12.609 19.797 1 98.81 354 HIS B O 1
ATOM 5718 N N . LYS B 1 355 ? -22.906 12.258 17.781 1 98.75 355 LYS B N 1
ATOM 5719 C CA . LYS B 1 355 ? -24.078 11.578 18.297 1 98.75 355 LYS B CA 1
ATOM 5720 C C . LYS B 1 355 ? -23.688 10.375 19.156 1 98.75 355 LYS B C 1
ATOM 5722 O O . LYS B 1 355 ? -24.062 10.297 20.328 1 98.75 355 LYS B O 1
ATOM 5727 N N . TYR B 1 356 ? -22.891 9.531 18.641 1 98.81 356 TYR B N 1
ATOM 5728 C CA . TYR B 1 356 ? -22.625 8.258 19.297 1 98.81 356 TYR B CA 1
ATOM 5729 C C . TYR B 1 356 ? -21.594 8.414 20.406 1 98.81 356 TYR B C 1
ATOM 5731 O O . TYR B 1 356 ? -21.641 7.699 21.406 1 98.81 356 TYR B O 1
ATOM 5739 N N . SER B 1 357 ? -20.672 9.32 20.234 1 98.69 357 SER B N 1
ATOM 5740 C CA . SER B 1 357 ? -19.719 9.547 21.312 1 98.69 357 SER B CA 1
ATOM 5741 C C . SER B 1 357 ? -20.391 10.188 22.531 1 98.69 357 SER B C 1
ATOM 5743 O O . SER B 1 357 ? -20.047 9.867 23.672 1 98.69 357 SER B O 1
ATOM 5745 N N . LYS B 1 358 ? -21.328 11.164 22.328 1 98.5 358 LYS B N 1
ATOM 5746 C CA . LYS B 1 358 ? -22.094 11.75 23.422 1 98.5 358 LYS B CA 1
ATOM 5747 C C . LYS B 1 358 ? -22.906 10.688 24.156 1 98.5 358 LYS B C 1
ATOM 5749 O O . LYS B 1 358 ? -22.984 10.695 25.391 1 98.5 358 LYS B O 1
ATOM 5754 N N . ARG B 1 359 ? -23.438 9.812 23.375 1 97.88 359 ARG B N 1
ATOM 5755 C CA . ARG B 1 359 ? -24.219 8.727 23.969 1 97.88 359 ARG B CA 1
ATOM 5756 C C . ARG B 1 359 ? -23.344 7.84 24.844 1 97.88 359 ARG B C 1
ATOM 5758 O O . ARG B 1 359 ? -23.75 7.438 25.938 1 97.88 359 ARG B O 1
ATOM 5765 N N . LEU B 1 360 ? -22.141 7.543 24.391 1 97.44 360 LEU B N 1
ATOM 5766 C CA . LEU B 1 360 ? -21.219 6.684 25.125 1 97.44 360 LEU B CA 1
ATOM 5767 C C . LEU B 1 360 ? -20.766 7.363 26.406 1 97.44 360 LEU B C 1
ATOM 5769 O O . LEU B 1 360 ? -20.484 6.691 27.406 1 97.44 360 LEU B O 1
ATOM 5773 N N . ASN B 1 361 ? -20.594 8.664 26.375 1 96.44 361 ASN B N 1
ATOM 5774 C CA . ASN B 1 361 ? -20.125 9.414 27.531 1 96.44 361 ASN B CA 1
ATOM 5775 C C . ASN B 1 361 ? -21.219 9.539 28.594 1 96.44 361 ASN B C 1
ATOM 5777 O O . ASN B 1 361 ? -20.922 9.805 29.766 1 96.44 361 ASN B O 1
ATOM 5781 N N . ASN B 1 362 ? -22.484 9.469 28.312 1 90.69 362 ASN B N 1
ATOM 5782 C CA . ASN B 1 362 ? -23.609 9.57 29.234 1 90.69 362 ASN B CA 1
ATOM 5783 C C . ASN B 1 362 ? -24.031 8.195 29.75 1 90.69 362 ASN B C 1
ATOM 5785 O O . ASN B 1 362 ? -24.5 8.055 30.875 1 90.69 362 ASN B O 1
#

Nearest PDB structures (foldseek):
  1r3v-assembly1_A-2  TM=9.760E-01  e=2.181E-45  Homo sapiens
  3cyv-assembly1_A-2  TM=9.578E-01  e=1.928E-35  Shigella flexneri
  6w2o-assembly1_A  TM=9.192E-01  e=4.576E-36  Stenotrophomonas maltophilia K279a
  4zr8-assembly1_A  TM=9.473E-01  e=1.005E-34  Acinetobacter baumannii AB5075
  4zr8-assembly1_B  TM=9.406E-01  e=3.204E-33  Acinetobacter baumannii AB5075

=== Feature glossary ===
The record interleaves many kinds of information about one protein. Here is each kind framed as the question it answers.

Q: What are the backbone torsion angles?
A: φ (phi) and ψ (psi) are the two rotatable backbone dihedrals per residue: φ is the C(i-1)–N–Cα–C torsion, ψ is the N–Cα–C–N(i+1) torsion, both in degrees on (−180°, 180°]. α-helical residues cluster near (−60°, −45°); β-strand residues near (−120°, +130°). A Ramachandran plot is simply a scatter of (φ, ψ) for every residue.

Q: What is the amino-acid chain?
A: This is the polypeptide sequence — one letter per residue, N-terminus first. Length ranges from a few dozen residues for small domains to over a thousand for large multi-domain proteins.

Q: How mobile is each atom in the crystal?
A: For experimental (PDB) structures, the B-factor (temperature factor) quantifies the positional spread of each atom in the crystal — a combination of thermal vibration and static disorder — in units of Å². High B-factors mark flexible loops or poorly resolved regions; low B-factors mark the rigid, well-ordered core.

Q: Are the domains correctly placed relative to each other?
A: Predicted Aligned Error (PAE) is an AlphaFold confidence matrix: entry (i, j) is the expected error in the position of residue j, in ångströms, when the prediction is superimposed on the true structure at residue i. Low PAE within a block of residues means that block is internally rigid and well-predicted; high PAE between two blocks means their relative placement is uncertain even if each block individually is confident.

Q: How confident is the AlphaFold model at each residue?
A: pLDDT is the predicted lDDT-Cα score: AlphaFold's confidence that the local environment of each residue (all inter-atomic distances within 15 Å) is correctly placed. It is a per-residue number between 0 and 100, with higher meaning more reliable.

Q: What family and function is it annotated with?
A: Functional annotations link the protein to curated databases. InterPro entries identify conserved domains and families by matching the sequence against member-database signatures (Pfam, PROSITE, CDD, …). Gene Ontology (GO) terms describe molecular function, biological process, and cellular component in a controlled vocabulary. CATH places the structure in a hierarchical fold classification (Class/Architecture/Topology/Homologous-superfamily). The organism is the source species.

Q: How big and how compact is the whole molecule?
A: Three whole-structure scalars: the radius of gyration (RMS distance of Cα from centroid, in Å), the count of Cα–Cα contacts (pairs closer than 8 Å and separated by more than four residues in sequence — i.e. tertiary, not local, contacts), and the bounding-box dimensions. Together they distinguish compact globular folds from extended fibres or disordered chains.

Q: What known structures does this most resemble?
A: The Foldseek neighbor list gives the closest experimentally determined structures in the PDB, ranked by structural alignment. TM-score near 1 means near-identical fold; near 0.3 means only rough topology match. This is how one finds what a novel AlphaFold prediction most resembles in the solved-structure universe.

Q: Which residues are buried vs exposed?
A: SASA measures how much of the protein is reachable by solvent. It is computed by rolling a water-sized probe over the atomic surface and summing the exposed area (Å²). Per-residue SASA distinguishes core (buried, low SASA) from surface (exposed, high SASA) residues; total SASA is a whole-molecule size measure.

Q: Which residues are in helices, strands, or loops?
A: Eight-state secondary structure (DSSP): H is the canonical α-helix, G the tighter 3₁₀-helix, I the wider π-helix; E/B are β-structure, T and S are turns and bends, and '-' is everything else. DSSP derives these from the pattern of main-chain N–H···O=C hydrogen bonds, not from the sequence.

Q: Where is each backbone atom in 3D?
A: Structure coordinates are given as an mmCIF _atom_site loop: one row per atom with element, residue name, chain id, sequence number, and x/y/z position in Å. Only the four main-chain atoms per residue are included here; side chains are omitted to keep the record compact.

Q: What if only a Cα trace is available?
A: Three-state secondary structure (P-SEA) collapses the eight DSSP classes into helix (a), strand (b), and coil (c). P-SEA assigns these from Cα geometry alone — distances and angles — without requiring backbone oxygens, so it works on any Cα trace.

Q: What do the rendered images show?
A: The six renders are orthographic views along the three Cartesian axes in both directions. Representation (cartoon, sticks, or surface) and color scheme (sequence-rainbow or by-chain) vary across proteins so the training set covers all the common visualization conventions.

Q: What does the local fold look like, residue by residue?
A: Foldseek's 3Di representation compresses backbone geometry into a per-residue letter drawn from a learned twenty-state alphabet. It captures the tertiary interaction pattern around each residue — which residues are packed against it in space, regardless of where they are in sequence.

Q: What do the diagnostic plots show?
A: The contact map is a binary N×N matrix image: pixel (i, j) is dark where Cα_i and Cα_j are within 8 Å and |i−j|>4. Because the |i−j|>4 filter removes local helical contacts, off-diagonal stripes parallel to the main diagonal indicate parallel β-sheets; stripes perpendicular to it indicate antiparallel β-sheets. The Ramachandran plot scatters every residue's (φ, ψ) pair against the sterically allowed regions. The PAE heatmap renders the predicted-aligned-error matrix.